Protein AF-0000000083868649 (afdb_homodimer)

Structure (mmCIF, N/CA/C/O backbone):
data_AF-0000000083868649-model_v1
#
loop_
_entity.id
_entity.type
_entity.pdbx_description
1 polymer 'Carnosine N-methyltransferase'
#
loop_
_atom_site.group_PDB
_atom_site.id
_atom_site.type_symbol
_atom_site.label_atom_id
_atom_site.label_alt_id
_atom_site.label_comp_id
_atom_site.label_asym_id
_atom_site.label_entity_id
_atom_site.label_seq_id
_atom_site.pdbx_PDB_ins_code
_atom_site.Cartn_x
_atom_site.Cartn_y
_atom_site.Cartn_z
_atom_site.occupancy
_atom_site.B_iso_or_equiv
_atom_site.auth_seq_id
_atom_site.auth_comp_id
_atom_site.auth_asym_id
_atom_site.auth_atom_id
_atom_site.pdbx_PDB_model_num
ATOM 1 N N . MET A 1 1 ? 24.094 -27.266 -17.188 1 24.02 1 MET A N 1
ATOM 2 C CA . MET A 1 1 ? 22.734 -27.578 -17.641 1 24.02 1 MET A CA 1
ATOM 3 C C . MET A 1 1 ? 22 -26.312 -18.062 1 24.02 1 MET A C 1
ATOM 5 O O . MET A 1 1 ? 21.828 -25.391 -17.266 1 24.02 1 MET A O 1
ATOM 9 N N . ARG A 1 2 ? 22.141 -25.906 -19.25 1 28.7 2 ARG A N 1
ATOM 10 C CA . ARG A 1 2 ? 21.453 -24.781 -19.859 1 28.7 2 ARG A CA 1
ATOM 11 C C . ARG A 1 2 ? 19.953 -25 -19.875 1 28.7 2 ARG A C 1
ATOM 13 O O . ARG A 1 2 ? 19.469 -26.047 -20.281 1 28.7 2 ARG A O 1
ATOM 20 N N . PHE A 1 3 ? 19.266 -24.312 -18.969 1 36.94 3 PHE A N 1
ATOM 21 C CA . PHE A 1 3 ? 17.812 -24.438 -18.906 1 36.94 3 PHE A CA 1
ATOM 22 C C . PHE A 1 3 ? 17.172 -23.984 -20.219 1 36.94 3 PHE A C 1
ATOM 24 O O . PHE A 1 3 ? 17.625 -23.016 -20.828 1 36.94 3 PHE A O 1
ATOM 31 N N . ASP A 1 4 ? 16.469 -24.938 -20.969 1 33.44 4 ASP A N 1
ATOM 32 C CA . ASP A 1 4 ? 15.805 -24.734 -22.25 1 33.44 4 ASP A CA 1
ATOM 33 C C . ASP A 1 4 ? 14.633 -23.766 -22.109 1 33.44 4 ASP A C 1
ATOM 35 O O . ASP A 1 4 ? 13.75 -23.969 -21.266 1 33.44 4 ASP A O 1
ATOM 39 N N . PHE A 1 5 ? 14.781 -22.531 -22.406 1 34.09 5 PHE A N 1
ATOM 40 C CA . PHE A 1 5 ? 13.68 -21.594 -22.547 1 34.09 5 PHE A CA 1
ATOM 41 C C . PHE A 1 5 ? 12.969 -21.781 -23.875 1 34.09 5 PHE A C 1
ATOM 43 O O . PHE A 1 5 ? 13.547 -21.547 -24.938 1 34.09 5 PHE A O 1
ATOM 50 N N . THR A 1 6 ? 12.023 -22.812 -24.203 1 27.75 6 THR A N 1
ATOM 51 C CA . THR A 1 6 ? 11.367 -23.016 -25.484 1 27.75 6 THR A CA 1
ATOM 52 C C . THR A 1 6 ? 10.195 -22.062 -25.656 1 27.75 6 THR A C 1
ATOM 54 O O . THR A 1 6 ? 9.289 -22.016 -24.828 1 27.75 6 THR A O 1
ATOM 57 N N . GLY A 1 7 ? 10.297 -20.953 -26.125 1 27.5 7 GLY A N 1
ATOM 58 C CA . GLY A 1 7 ? 9.242 -19.984 -26.344 1 27.5 7 GLY A CA 1
ATOM 59 C C . GLY A 1 7 ? 8.438 -20.234 -27.609 1 27.5 7 GLY A C 1
ATOM 60 O O . GLY A 1 7 ? 9 -20.516 -28.672 1 27.5 7 GLY A O 1
ATOM 61 N N . PHE A 1 8 ? 7.273 -20.891 -27.703 1 24.58 8 PHE A N 1
ATOM 62 C CA . PHE A 1 8 ? 6.418 -20.953 -28.875 1 24.58 8 PHE A CA 1
ATOM 63 C C . PHE A 1 8 ? 5.805 -19.594 -29.172 1 24.58 8 PHE A C 1
ATOM 65 O O . PHE A 1 8 ? 4.988 -19.078 -28.406 1 24.58 8 PHE A O 1
ATOM 72 N N . MET A 1 9 ? 6.438 -18.672 -29.906 1 24.59 9 MET A N 1
ATOM 73 C CA . MET A 1 9 ? 5.832 -17.438 -30.422 1 24.59 9 MET A CA 1
ATOM 74 C C . MET A 1 9 ? 4.855 -17.734 -31.547 1 24.59 9 MET A C 1
ATOM 76 O O . MET A 1 9 ? 5.211 -18.406 -32.531 1 24.59 9 MET A O 1
ATOM 80 N N . SER A 1 10 ? 3.656 -17.891 -31.5 1 20.89 10 SER A N 1
ATOM 81 C CA . SER A 1 10 ? 2.721 -17.984 -32.625 1 20.89 10 SER A CA 1
ATOM 82 C C . SER A 1 10 ? 2.924 -16.828 -33.594 1 20.89 10 SER A C 1
ATOM 84 O O . SER A 1 10 ? 2.973 -15.664 -33.219 1 20.89 10 SER A O 1
ATOM 86 N N . ARG A 1 11 ? 3.484 -17.078 -34.969 1 22.8 11 ARG A N 1
ATOM 87 C CA . ARG A 1 11 ? 3.773 -16.375 -36.219 1 22.8 11 ARG A CA 1
ATOM 88 C C . ARG A 1 11 ? 2.512 -15.742 -36.812 1 22.8 11 ARG A C 1
ATOM 90 O O . ARG A 1 11 ? 1.566 -16.438 -37.156 1 22.8 11 ARG A O 1
ATOM 97 N N . SER A 1 12 ? 1.781 -14.734 -36.625 1 21.66 12 SER A N 1
ATOM 98 C CA . SER A 1 12 ? 1.315 -14.102 -37.844 1 21.66 12 SER A CA 1
ATOM 99 C C . SER A 1 12 ? 2.471 -13.852 -38.812 1 21.66 12 SER A C 1
ATOM 101 O O . SER A 1 12 ? 3.627 -13.766 -38.406 1 21.66 12 SER A O 1
ATOM 103 N N . ARG A 1 13 ? 2.447 -13.891 -40.406 1 22.66 13 ARG A N 1
ATOM 104 C CA . ARG A 1 13 ? 3.254 -14.141 -41.594 1 22.66 13 ARG A CA 1
ATOM 105 C C . ARG A 1 13 ? 4.391 -13.133 -41.719 1 22.66 13 ARG A C 1
ATOM 107 O O . ARG A 1 13 ? 5.102 -13.094 -42.719 1 22.66 13 ARG A O 1
ATOM 114 N N . SER A 1 14 ? 4.559 -11.875 -41.312 1 20.56 14 SER A N 1
ATOM 115 C CA . SER A 1 14 ? 5.703 -11.242 -41.969 1 20.56 14 SER A CA 1
ATOM 116 C C . SER A 1 14 ? 6.988 -12.016 -41.688 1 20.56 14 SER A C 1
ATOM 118 O O . SER A 1 14 ? 7.082 -12.734 -40.688 1 20.56 14 SER A O 1
ATOM 120 N N . ASN A 1 15 ? 7.93 -12.297 -42.781 1 20.23 15 ASN A N 1
ATOM 121 C CA . ASN A 1 15 ? 9.18 -13.016 -43 1 20.23 15 ASN A CA 1
ATOM 122 C C . ASN A 1 15 ? 10.203 -12.727 -41.906 1 20.23 15 ASN A C 1
ATOM 124 O O . ASN A 1 15 ? 10.992 -11.789 -42.031 1 20.23 15 ASN A O 1
ATOM 128 N N . VAL A 1 16 ? 9.852 -12.398 -40.75 1 20.56 16 VAL A N 1
ATOM 129 C CA . VAL A 1 16 ? 11.031 -11.984 -39.969 1 20.56 16 VAL A CA 1
ATOM 130 C C . VAL A 1 16 ? 12.023 -13.141 -39.906 1 20.56 16 VAL A C 1
ATOM 132 O O . VAL A 1 16 ? 11.648 -14.258 -39.531 1 20.56 16 VAL A O 1
ATOM 135 N N . ARG A 1 17 ? 13.086 -13.078 -40.75 1 20.73 17 ARG A N 1
ATOM 136 C CA . ARG A 1 17 ? 14.25 -13.938 -40.938 1 20.73 17 ARG A CA 1
ATOM 137 C C . ARG A 1 17 ? 14.773 -14.461 -39.594 1 20.73 17 ARG A C 1
ATOM 139 O O . ARG A 1 17 ? 14.617 -13.805 -38.562 1 20.73 17 ARG A O 1
ATOM 146 N N . SER A 1 18 ? 14.875 -15.719 -39.531 1 20 18 SER A N 1
ATOM 147 C CA . SER A 1 18 ? 15.477 -16.594 -38.531 1 20 18 SER A CA 1
ATOM 148 C C . SER A 1 18 ? 16.844 -16.062 -38.094 1 20 18 SER A C 1
ATOM 150 O O . SER A 1 18 ? 17.75 -15.945 -38.906 1 20 18 SER A O 1
ATOM 152 N N . VAL A 1 19 ? 16.906 -14.844 -37.562 1 21.78 19 VAL A N 1
ATOM 153 C CA . VAL A 1 19 ? 18.266 -14.398 -37.25 1 21.78 19 VAL A CA 1
ATOM 154 C C . VAL A 1 19 ? 19 -15.484 -36.469 1 21.78 19 VAL A C 1
ATOM 156 O O . VAL A 1 19 ? 18.516 -15.938 -35.438 1 21.78 19 VAL A O 1
ATOM 159 N N . SER A 1 20 ? 19.547 -16.438 -37.188 1 18.89 20 SER A N 1
ATOM 160 C CA . SER A 1 20 ? 20.469 -17.438 -36.656 1 18.89 20 SER A CA 1
ATOM 161 C C . SER A 1 20 ? 21.578 -16.781 -35.844 1 18.89 20 SER A C 1
ATOM 163 O O . SER A 1 20 ? 22.281 -15.898 -36.344 1 18.89 20 SER A O 1
ATOM 165 N N . PHE A 1 21 ? 21.297 -16.5 -34.625 1 23.73 21 PHE A N 1
ATOM 166 C CA . PHE A 1 21 ? 22.328 -15.938 -33.75 1 23.73 21 PHE A CA 1
ATOM 167 C C . PHE A 1 21 ? 23.578 -16.828 -33.75 1 23.73 21 PHE A C 1
ATOM 169 O O . PHE A 1 21 ? 23.531 -17.938 -33.219 1 23.73 21 PHE A O 1
ATOM 176 N N . GLY A 1 22 ? 24.234 -16.938 -34.875 1 21.45 22 GLY A N 1
ATOM 177 C CA . GLY A 1 22 ? 25.531 -17.562 -34.875 1 21.45 22 GLY A CA 1
ATOM 178 C C . GLY A 1 22 ? 26.391 -17.172 -33.688 1 21.45 22 GLY A C 1
ATOM 179 O O . GLY A 1 22 ? 26.328 -16.031 -33.219 1 21.45 22 GLY A O 1
ATOM 180 N N . ALA A 1 23 ? 26.922 -18.219 -32.938 1 23.2 23 ALA A N 1
ATOM 181 C CA . ALA A 1 23 ? 27.703 -18.328 -31.719 1 23.2 23 ALA A CA 1
ATOM 182 C C . ALA A 1 23 ? 29.031 -17.562 -31.844 1 23.2 23 ALA A C 1
ATOM 184 O O . ALA A 1 23 ? 30.062 -18.156 -32.125 1 23.2 23 ALA A O 1
ATOM 185 N N . SER A 1 24 ? 29.094 -16.531 -32.688 1 22.52 24 SER A N 1
ATOM 186 C CA . SER A 1 24 ? 30.516 -16.188 -32.625 1 22.52 24 SER A CA 1
ATOM 187 C C . SER A 1 24 ? 30.953 -15.922 -31.188 1 22.52 24 SER A C 1
ATOM 189 O O . SER A 1 24 ? 30.141 -15.523 -30.344 1 22.52 24 SER A O 1
ATOM 191 N N . PRO A 1 25 ? 32.25 -16.359 -30.797 1 22.94 25 PRO A N 1
ATOM 192 C CA . PRO A 1 25 ? 32.938 -16.406 -29.5 1 22.94 25 PRO A CA 1
ATOM 193 C C . PRO A 1 25 ? 32.844 -15.078 -28.734 1 22.94 25 PRO A C 1
ATOM 195 O O . PRO A 1 25 ? 33.5 -14.906 -27.703 1 22.94 25 PRO A O 1
ATOM 198 N N . SER A 1 26 ? 32.594 -14.078 -29.578 1 23.42 26 SER A N 1
ATOM 199 C CA . SER A 1 26 ? 32.906 -12.844 -28.859 1 23.42 26 SER A CA 1
ATOM 200 C C . SER A 1 26 ? 32 -12.672 -27.625 1 23.42 26 SER A C 1
ATOM 202 O O . SER A 1 26 ? 30.859 -12.227 -27.75 1 23.42 26 SER A O 1
ATOM 204 N N . VAL A 1 27 ? 32.031 -13.742 -26.75 1 21.17 27 VAL A N 1
ATOM 205 C CA . VAL A 1 27 ? 31.234 -13.977 -25.562 1 21.17 27 VAL A CA 1
ATOM 206 C C . VAL A 1 27 ? 31.094 -12.68 -24.766 1 21.17 27 VAL A C 1
ATOM 208 O O . VAL A 1 27 ? 29.969 -12.219 -24.516 1 21.17 27 VAL A O 1
ATOM 211 N N . THR A 1 28 ? 31.797 -12.727 -23.547 1 21.58 28 THR A N 1
ATOM 212 C CA . THR A 1 28 ? 31.469 -12.609 -22.125 1 21.58 28 THR A CA 1
ATOM 213 C C . THR A 1 28 ? 31.625 -11.164 -21.656 1 21.58 28 THR A C 1
ATOM 215 O O . THR A 1 28 ? 31.656 -10.898 -20.453 1 21.58 28 THR A O 1
ATOM 218 N N . ARG A 1 29 ? 32.188 -10.328 -22.516 1 21.42 29 ARG A N 1
ATOM 219 C CA . ARG A 1 29 ? 32.562 -9.227 -21.641 1 21.42 29 ARG A CA 1
ATOM 220 C C . ARG A 1 29 ? 31.328 -8.633 -20.969 1 21.42 29 ARG A C 1
ATOM 222 O O . ARG A 1 29 ? 30.531 -7.945 -21.609 1 21.42 29 ARG A O 1
ATOM 229 N N . VAL A 1 30 ? 30.812 -9.508 -20.188 1 23.27 30 VAL A N 1
ATOM 230 C CA . VAL A 1 30 ? 29.672 -9.133 -19.359 1 23.27 30 VAL A CA 1
ATOM 231 C C . VAL A 1 30 ? 29.922 -7.781 -18.703 1 23.27 30 VAL A C 1
ATOM 233 O O . VAL A 1 30 ? 30.906 -7.609 -17.984 1 23.27 30 VAL A O 1
ATOM 236 N N . CYS A 1 31 ? 29.578 -6.816 -19.375 1 23.58 31 CYS A N 1
ATOM 237 C CA . CYS A 1 31 ? 29.484 -5.441 -18.906 1 23.58 31 CYS A CA 1
ATOM 238 C C . CYS A 1 31 ? 28.875 -5.391 -17.5 1 23.58 31 CYS A C 1
ATOM 240 O O . CYS A 1 31 ? 27.656 -5.516 -17.359 1 23.58 31 CYS A O 1
ATOM 242 N N . CYS A 1 32 ? 29.406 -6.164 -16.531 1 24.47 32 CYS A N 1
ATOM 243 C CA . CYS A 1 32 ? 29.172 -6.094 -15.094 1 24.47 32 CYS A CA 1
ATOM 244 C C . CYS A 1 32 ? 29.188 -4.652 -14.602 1 24.47 32 CYS A C 1
ATOM 246 O O . CYS A 1 32 ? 29.141 -4.398 -13.398 1 24.47 32 CYS A O 1
ATOM 248 N N . GLN A 1 33 ? 29.672 -3.768 -15.469 1 24.11 33 GLN A N 1
ATOM 249 C CA . GLN A 1 33 ? 30 -2.475 -14.875 1 24.11 33 GLN A CA 1
ATOM 250 C C . GLN A 1 33 ? 28.75 -1.758 -14.391 1 24.11 33 GLN A C 1
ATOM 252 O O . GLN A 1 33 ? 28.609 -0.546 -14.578 1 24.11 33 GLN A O 1
ATOM 257 N N . VAL A 1 34 ? 27.719 -2.361 -14.562 1 29.95 34 VAL A N 1
ATOM 258 C CA . VAL A 1 34 ? 26.703 -1.427 -14.078 1 29.95 34 VAL A CA 1
ATOM 259 C C . VAL A 1 34 ? 27.047 -0.99 -12.656 1 29.95 34 VAL A C 1
ATOM 261 O O . VAL A 1 34 ? 26.156 -0.624 -11.891 1 29.95 34 VAL A O 1
ATOM 264 N N . PHE A 1 35 ? 28.234 -1.509 -12.102 1 27.34 35 PHE A N 1
ATOM 265 C CA . PHE A 1 35 ? 28.797 -1.349 -10.766 1 27.34 35 PHE A CA 1
ATOM 266 C C . PHE A 1 35 ? 29.188 0.105 -10.516 1 27.34 35 PHE A C 1
ATOM 268 O O . PHE A 1 35 ? 29.891 0.716 -11.328 1 27.34 35 PHE A O 1
ATOM 275 N N . CYS A 1 36 ? 28.406 0.868 -9.797 1 27.02 36 CYS A N 1
ATOM 276 C CA . CYS A 1 36 ? 28.688 2.26 -9.469 1 27.02 36 CYS A CA 1
ATOM 277 C C . CYS A 1 36 ? 30.141 2.432 -9.047 1 27.02 36 CYS A C 1
ATOM 279 O O . CYS A 1 36 ? 30.594 1.784 -8.102 1 27.02 36 CYS A O 1
ATOM 281 N N . PRO A 1 37 ? 31.094 2.863 -9.891 1 25.14 37 PRO A N 1
ATOM 282 C CA . PRO A 1 37 ? 32.406 3.295 -9.375 1 25.14 37 PRO A CA 1
ATOM 283 C C . PRO A 1 37 ? 32.281 4.148 -8.117 1 25.14 37 PRO A C 1
ATOM 285 O O . PRO A 1 37 ? 31.203 4.594 -7.766 1 25.14 37 PRO A O 1
ATOM 288 N N . LYS A 1 38 ? 33.562 4.746 -7.695 1 25.69 38 LYS A N 1
ATOM 289 C CA . LYS A 1 38 ? 33.938 5.539 -6.535 1 25.69 38 LYS A CA 1
ATOM 290 C C . LYS A 1 38 ? 33.094 6.805 -6.418 1 25.69 38 LYS A C 1
ATOM 292 O O . LYS A 1 38 ? 33.062 7.609 -7.355 1 25.69 38 LYS A O 1
ATOM 297 N N . TRP A 1 39 ? 32.094 6.824 -5.637 1 24.48 39 TRP A N 1
ATOM 298 C CA . TRP A 1 39 ? 31.484 8.094 -5.262 1 24.48 39 TRP A CA 1
ATOM 299 C C . TRP A 1 39 ? 32.531 9.055 -4.699 1 24.48 39 TRP A C 1
ATOM 301 O O . TRP A 1 39 ? 33.25 8.727 -3.746 1 24.48 39 TRP A O 1
ATOM 311 N N . PRO A 1 40 ? 33.156 10 -5.473 1 24.62 40 PRO A N 1
ATOM 312 C CA . PRO A 1 40 ? 34.094 10.922 -4.824 1 24.62 40 PRO A CA 1
ATOM 313 C C . PRO A 1 40 ? 33.5 11.57 -3.568 1 24.62 40 PRO A C 1
ATOM 315 O O . PRO A 1 40 ? 32.281 11.617 -3.404 1 24.62 40 PRO A O 1
ATOM 318 N N . ARG A 1 41 ? 34.438 11.969 -2.539 1 22.78 41 ARG A N 1
ATOM 319 C CA . ARG A 1 41 ? 34.312 12.562 -1.214 1 22.78 41 ARG A CA 1
ATOM 320 C C . ARG A 1 41 ? 33.375 13.773 -1.245 1 22.78 41 ARG A C 1
ATOM 322 O O . ARG A 1 41 ? 32.5 13.922 -0.382 1 22.78 41 ARG A O 1
ATOM 329 N N . SER A 1 42 ? 33.875 14.992 -1.797 1 22.5 42 SER A N 1
ATOM 330 C CA . SER A 1 42 ? 33.688 16.359 -1.321 1 22.5 42 SER A CA 1
ATOM 331 C C . SER A 1 42 ? 32.344 16.922 -1.815 1 22.5 42 SER A C 1
ATOM 333 O O . SER A 1 42 ? 32.219 17.328 -2.969 1 22.5 42 SER A O 1
ATOM 335 N N . ALA A 1 43 ? 31.25 16.344 -1.642 1 24.78 43 ALA A N 1
ATOM 336 C CA . ALA A 1 43 ? 30.047 17.016 -2.135 1 24.78 43 ALA A CA 1
ATOM 337 C C . ALA A 1 43 ? 29.891 18.391 -1.503 1 24.78 43 ALA A C 1
ATOM 339 O O . ALA A 1 43 ? 29.531 18.5 -0.325 1 24.78 43 ALA A O 1
ATOM 340 N N . SER A 1 44 ? 30.812 19.328 -1.799 1 22.23 44 SER A N 1
ATOM 341 C CA . SER A 1 44 ? 30.594 20.734 -1.498 1 22.23 44 SER A CA 1
ATOM 342 C C . SER A 1 44 ? 29.266 21.219 -2.066 1 22.23 44 SER A C 1
ATOM 344 O O . SER A 1 44 ? 28.922 20.922 -3.217 1 22.23 44 SER A O 1
ATOM 346 N N . VAL A 1 45 ? 28.312 21.5 -1.278 1 23.03 45 VAL A N 1
ATOM 347 C CA . VAL A 1 45 ? 26.984 22.062 -1.501 1 23.03 45 VAL A CA 1
ATOM 348 C C . VAL A 1 45 ? 27.109 23.359 -2.297 1 23.03 45 VAL A C 1
ATOM 350 O O . VAL A 1 45 ? 27.5 24.406 -1.752 1 23.03 45 VAL A O 1
ATOM 353 N N . ARG A 1 46 ? 27.844 23.406 -3.439 1 21.89 46 ARG A N 1
ATOM 354 C CA . ARG A 1 46 ? 27.766 24.672 -4.164 1 21.89 46 ARG A CA 1
ATOM 355 C C . ARG A 1 46 ? 26.328 25.031 -4.492 1 21.89 46 ARG A C 1
ATOM 357 O O . ARG A 1 46 ? 25.547 24.172 -4.898 1 21.89 46 ARG A O 1
ATOM 364 N N . THR A 1 47 ? 25.719 26.156 -4.043 1 23 47 THR A N 1
ATOM 365 C CA . THR A 1 47 ? 24.5 26.953 -4.141 1 23 47 THR A CA 1
ATOM 366 C C . THR A 1 47 ? 24.141 27.219 -5.602 1 23 47 THR A C 1
ATOM 368 O O . THR A 1 47 ? 23.25 28.016 -5.891 1 23 47 THR A O 1
ATOM 371 N N . THR A 1 48 ? 24.922 26.766 -6.629 1 21.39 48 THR A N 1
ATOM 372 C CA . THR A 1 48 ? 24.609 27.422 -7.891 1 21.39 48 THR A CA 1
ATOM 373 C C . THR A 1 48 ? 23.141 27.203 -8.266 1 21.39 48 THR A C 1
ATOM 375 O O . THR A 1 48 ? 22.547 26.188 -7.883 1 21.39 48 THR A O 1
ATOM 378 N N . THR A 1 49 ? 22.344 28.172 -8.961 1 22.62 49 THR A N 1
ATOM 379 C CA . THR A 1 49 ? 21.016 28.438 -9.508 1 22.62 49 THR A CA 1
ATOM 380 C C . THR A 1 49 ? 20.5 27.234 -10.297 1 22.62 49 THR A C 1
ATOM 382 O O . THR A 1 49 ? 19.297 27.031 -10.422 1 22.62 49 THR A O 1
ATOM 385 N N . ARG A 1 50 ? 21.328 26.859 -11.398 1 21.48 50 ARG A N 1
ATOM 386 C CA . ARG A 1 50 ? 20.766 26.297 -12.625 1 21.48 50 ARG A CA 1
ATOM 387 C C . ARG A 1 50 ? 20 25.016 -12.336 1 21.48 50 ARG A C 1
ATOM 389 O O . ARG A 1 50 ? 20.094 24.453 -11.234 1 21.48 50 ARG A O 1
ATOM 396 N N . ARG A 1 51 ? 19.766 24.156 -13.594 1 22.66 51 ARG A N 1
ATOM 397 C CA . ARG A 1 51 ? 19.031 22.969 -14.008 1 22.66 51 ARG A CA 1
ATOM 398 C C . ARG A 1 51 ? 19.438 21.75 -13.18 1 22.66 51 ARG A C 1
ATOM 400 O O . ARG A 1 51 ? 20.594 21.312 -13.25 1 22.66 51 ARG A O 1
ATOM 407 N N . CYS A 1 52 ? 19.188 21.703 -11.984 1 24.09 52 CYS A N 1
ATOM 408 C CA . CYS A 1 52 ? 19.438 20.547 -11.133 1 24.09 52 CYS A CA 1
ATOM 409 C C . CYS A 1 52 ? 19.359 19.266 -11.938 1 24.09 52 CYS A C 1
ATOM 411 O O . CYS A 1 52 ? 18.312 18.938 -12.508 1 24.09 52 CYS A O 1
ATOM 413 N N . CYS A 1 53 ? 20.469 18.984 -12.586 1 22.64 53 CYS A N 1
ATOM 414 C CA . CYS A 1 53 ? 20.781 17.844 -13.461 1 22.64 53 CYS A CA 1
ATOM 415 C C . CYS A 1 53 ? 20.234 16.547 -12.883 1 22.64 53 CYS A C 1
ATOM 417 O O . CYS A 1 53 ? 20.562 16.172 -11.758 1 22.64 53 CYS A O 1
ATOM 419 N N . ARG A 1 54 ? 18.938 16.312 -13.07 1 25.94 54 ARG A N 1
ATOM 420 C CA . ARG A 1 54 ? 18.516 14.914 -12.969 1 25.94 54 ARG A CA 1
ATOM 421 C C . ARG A 1 54 ? 19.641 13.969 -13.391 1 25.94 54 ARG A C 1
ATOM 423 O O . ARG A 1 54 ? 20.141 14.055 -14.516 1 25.94 54 ARG A O 1
ATOM 430 N N . PRO A 1 55 ? 20.531 13.648 -12.57 1 27.53 55 PRO A N 1
ATOM 431 C CA . PRO A 1 55 ? 21.531 12.695 -13.07 1 27.53 55 PRO A CA 1
ATOM 432 C C . PRO A 1 55 ? 20.984 11.797 -14.18 1 27.53 55 PRO A C 1
ATOM 434 O O . PRO A 1 55 ? 19.797 11.438 -14.156 1 27.53 55 PRO A O 1
ATOM 437 N N . LEU A 1 56 ? 21.406 12 -15.43 1 26.12 56 LEU A N 1
ATOM 438 C CA . LEU A 1 56 ? 21.141 11.258 -16.656 1 26.12 56 LEU A CA 1
ATOM 439 C C . LEU A 1 56 ? 20.922 9.781 -16.359 1 26.12 56 LEU A C 1
ATOM 441 O O . LEU A 1 56 ? 21.641 9.18 -15.562 1 26.12 56 LEU A O 1
ATOM 445 N N . PHE A 1 57 ? 19.672 9.289 -16.578 1 30.36 57 PHE A N 1
ATOM 446 C CA . PHE A 1 57 ? 19.125 7.961 -16.828 1 30.36 57 PHE A CA 1
ATOM 447 C C . PHE A 1 57 ? 20.109 7.094 -17.594 1 30.36 57 PHE A C 1
ATOM 449 O O . PHE A 1 57 ? 19.734 6.367 -18.516 1 30.36 57 PHE A O 1
ATOM 456 N N . THR A 1 58 ? 21.328 7.555 -17.594 1 30.44 58 THR A N 1
ATOM 457 C CA . THR A 1 58 ? 22.266 6.676 -18.312 1 30.44 58 THR A CA 1
ATOM 458 C C . THR A 1 58 ? 22.312 5.301 -17.656 1 30.44 58 THR A C 1
ATOM 460 O O . THR A 1 58 ? 22.531 4.293 -18.328 1 30.44 58 THR A O 1
ATOM 463 N N . THR A 1 59 ? 22.109 5.383 -16.359 1 32.97 59 THR A N 1
ATOM 464 C CA . THR A 1 59 ? 22.25 4.062 -15.758 1 32.97 59 THR A CA 1
ATOM 465 C C . THR A 1 59 ? 21.109 3.148 -16.188 1 32.97 59 THR A C 1
ATOM 467 O O . THR A 1 59 ? 21.312 1.957 -16.422 1 32.97 59 THR A O 1
ATOM 470 N N . ALA A 1 60 ? 19.922 3.773 -16.234 1 34.38 60 ALA A N 1
ATOM 471 C CA . ALA A 1 60 ? 18.828 2.955 -16.75 1 34.38 60 ALA A CA 1
ATOM 472 C C . ALA A 1 60 ? 19.062 2.58 -18.203 1 34.38 60 ALA A C 1
ATOM 474 O O . ALA A 1 60 ? 18.734 1.466 -18.625 1 34.38 60 ALA A O 1
ATOM 475 N N . SER A 1 61 ? 19.594 3.572 -18.922 1 34.5 61 SER A N 1
ATOM 476 C CA . SER A 1 61 ? 19.891 3.256 -20.328 1 34.5 61 SER A CA 1
ATOM 477 C C . SER A 1 61 ? 20.922 2.141 -20.422 1 34.5 61 SER A C 1
ATOM 479 O O . SER A 1 61 ? 20.844 1.288 -21.312 1 34.5 61 SER A O 1
ATOM 481 N N . THR A 1 62 ? 21.781 2.24 -19.547 1 34.97 62 THR A N 1
ATOM 482 C CA . THR A 1 62 ? 22.781 1.182 -19.594 1 34.97 62 THR A CA 1
ATOM 483 C C . THR A 1 62 ? 22.188 -0.149 -19.156 1 34.97 62 THR A C 1
ATOM 485 O O . THR A 1 62 ? 22.484 -1.196 -19.719 1 34.97 62 THR A O 1
ATOM 488 N N . CYS A 1 63 ? 21.281 0.002 -18.172 1 37.53 63 CYS A N 1
ATOM 489 C CA . CYS A 1 63 ? 20.656 -1.239 -17.75 1 37.53 63 CYS A CA 1
ATOM 490 C C . CYS A 1 63 ? 19.797 -1.824 -18.875 1 37.53 63 CYS A C 1
ATOM 492 O O . CYS A 1 63 ? 19.734 -3.043 -19.031 1 37.53 63 CYS A O 1
ATOM 494 N N . LEU A 1 64 ? 19.172 -0.854 -19.594 1 37.66 64 LEU A N 1
ATOM 495 C CA . LEU A 1 64 ? 18.438 -1.331 -20.766 1 37.66 64 LEU A CA 1
ATOM 496 C C . LEU A 1 64 ? 19.391 -1.907 -21.797 1 37.66 64 LEU A C 1
ATOM 498 O O . LEU A 1 64 ? 19.016 -2.797 -22.562 1 37.66 64 LEU A O 1
ATOM 502 N N . ARG A 1 65 ? 20.531 -1.296 -21.875 1 38.44 65 ARG A N 1
ATOM 503 C CA . ARG A 1 65 ? 21.484 -1.858 -22.844 1 38.44 65 ARG A CA 1
ATOM 504 C C . ARG A 1 65 ? 21.797 -3.314 -22.516 1 38.44 65 ARG A C 1
ATOM 506 O O . ARG A 1 65 ? 22.031 -4.125 -23.406 1 38.44 65 ARG A O 1
ATOM 513 N N . ILE A 1 66 ? 21.812 -3.465 -21.281 1 37.72 66 ILE A N 1
ATOM 514 C CA . ILE A 1 66 ? 22.094 -4.848 -20.906 1 37.72 66 ILE A CA 1
ATOM 515 C C . ILE A 1 66 ? 20.969 -5.75 -21.375 1 37.72 66 ILE A C 1
ATOM 517 O O . ILE A 1 66 ? 21.203 -6.863 -21.844 1 37.72 66 ILE A O 1
ATOM 521 N N . LEU A 1 67 ? 19.812 -5.141 -21.141 1 40.22 67 LEU A N 1
ATOM 522 C CA . LEU A 1 67 ? 18.672 -5.977 -21.531 1 40.22 67 LEU A CA 1
ATOM 523 C C . LEU A 1 67 ? 18.578 -6.086 -23.047 1 40.22 67 LEU A C 1
ATOM 525 O O . LEU A 1 67 ? 18.094 -7.09 -23.578 1 40.22 67 LEU A O 1
ATOM 529 N N . SER A 1 68 ? 18.891 -4.852 -23.797 1 37.22 68 SER A N 1
ATOM 530 C CA . SER A 1 68 ? 18.797 -4.93 -25.25 1 37.22 68 SER A CA 1
ATOM 531 C C . SER A 1 68 ? 20.094 -5.457 -25.859 1 37.22 68 SER A C 1
ATOM 533 O O . SER A 1 68 ? 21.172 -4.906 -25.609 1 37.22 68 SER A O 1
ATOM 535 N N . MET A 1 69 ? 20.281 -6.652 -25.828 1 38.38 69 MET A N 1
ATOM 536 C CA . MET A 1 69 ? 21.359 -7.277 -26.594 1 38.38 69 MET A CA 1
ATOM 537 C C . MET A 1 69 ? 21.609 -6.535 -27.906 1 38.38 69 MET A C 1
ATOM 539 O O . MET A 1 69 ? 22.281 -7.043 -28.797 1 38.38 69 MET A O 1
ATOM 543 N N . GLU A 1 70 ? 20.875 -5.402 -28.188 1 38.31 70 GLU A N 1
ATOM 544 C CA . GLU A 1 70 ? 21.078 -4.82 -29.5 1 38.31 70 GLU A CA 1
ATOM 545 C C . GLU A 1 70 ? 22.219 -3.82 -29.5 1 38.31 70 GLU A C 1
ATOM 547 O O . GLU A 1 70 ? 22.641 -3.35 -28.438 1 38.31 70 GLU A O 1
ATOM 552 N N . ASP A 1 71 ? 22.844 -3.531 -30.703 1 40.28 71 ASP A N 1
ATOM 553 C CA . ASP A 1 71 ? 23.859 -2.566 -31.109 1 40.28 71 ASP A CA 1
ATOM 554 C C . ASP A 1 71 ? 23.609 -1.2 -30.469 1 40.28 71 ASP A C 1
ATOM 556 O O . ASP A 1 71 ? 22.469 -0.709 -30.484 1 40.28 71 ASP A O 1
ATOM 560 N N . PRO A 1 72 ? 24.547 -0.69 -29.703 1 43.31 72 PRO A N 1
ATOM 561 C CA . PRO A 1 72 ? 24.438 0.591 -29 1 43.31 72 PRO A CA 1
ATOM 562 C C . PRO A 1 72 ? 23.812 1.686 -29.859 1 43.31 72 PRO A C 1
ATOM 564 O O . PRO A 1 72 ? 23.328 2.689 -29.328 1 43.31 72 PRO A O 1
ATOM 567 N N . ARG A 1 73 ? 24.062 1.695 -31.141 1 44.38 73 ARG A N 1
ATOM 568 C CA . ARG A 1 73 ? 23.656 2.77 -32.031 1 44.38 73 ARG A CA 1
ATOM 569 C C . ARG A 1 73 ? 22.141 2.812 -32.156 1 44.38 73 ARG A C 1
ATOM 571 O O . ARG A 1 73 ? 21.578 3.744 -32.75 1 44.38 73 ARG A O 1
ATOM 578 N N . LYS A 1 74 ? 21.531 1.782 -31.953 1 41.28 74 LYS A N 1
ATOM 579 C CA . LYS A 1 74 ? 20.094 1.746 -32.219 1 41.28 74 LYS A CA 1
ATOM 580 C C . LYS A 1 74 ? 19.297 1.855 -30.938 1 41.28 74 LYS A C 1
ATOM 582 O O . LYS A 1 74 ? 18.156 1.4 -30.859 1 41.28 74 LYS A O 1
ATOM 587 N N . VAL A 1 75 ? 19.891 2.15 -29.906 1 41.53 75 VAL A N 1
ATOM 588 C CA . VAL A 1 75 ? 19.172 2.229 -28.641 1 41.53 75 VAL A CA 1
ATOM 589 C C . VAL A 1 75 ? 18.188 3.406 -28.672 1 41.53 75 VAL A C 1
ATOM 591 O O . VAL A 1 75 ? 18.609 4.562 -28.766 1 41.53 75 VAL A O 1
ATOM 594 N N . ARG A 1 76 ? 17.031 3.133 -29.156 1 47.53 76 ARG A N 1
ATOM 595 C CA . ARG A 1 76 ? 15.953 4.105 -29.031 1 47.53 76 ARG A CA 1
ATOM 596 C C . ARG A 1 76 ? 15.656 4.426 -27.578 1 47.53 76 ARG A C 1
ATOM 598 O O . ARG A 1 76 ? 15.875 3.588 -26.703 1 47.53 76 ARG A O 1
ATOM 605 N N . PRO A 1 77 ? 15.586 5.672 -27.344 1 48.97 77 PRO A N 1
ATOM 606 C CA . PRO A 1 77 ? 15.195 6.094 -25.984 1 48.97 77 PRO A CA 1
ATOM 607 C C . PRO A 1 77 ? 14.039 5.273 -25.422 1 48.97 77 PRO A C 1
ATOM 609 O O . PRO A 1 77 ? 13.086 4.965 -26.141 1 48.97 77 PRO A O 1
ATOM 612 N N . SER A 1 78 ? 14.367 4.473 -24.391 1 53.81 78 SER A N 1
ATOM 613 C CA . SER A 1 78 ? 13.352 3.676 -23.719 1 53.81 78 SER A CA 1
ATOM 614 C C . SER A 1 78 ? 12.141 4.523 -23.344 1 53.81 78 SER A C 1
ATOM 616 O O . SER A 1 78 ? 12.281 5.656 -22.875 1 53.81 78 SER A O 1
ATOM 618 N N . SER A 1 79 ? 10.969 4.176 -23.844 1 63.28 79 SER A N 1
ATOM 619 C CA . SER A 1 79 ? 9.711 4.809 -23.469 1 63.28 79 SER A CA 1
ATOM 620 C C . SER A 1 79 ? 9.516 4.781 -21.953 1 63.28 79 SER A C 1
ATOM 622 O O . SER A 1 79 ? 10.164 4.004 -21.25 1 63.28 79 SER A O 1
ATOM 624 N N . THR A 1 80 ? 8.891 5.688 -21.422 1 64.5 80 THR A N 1
ATOM 625 C CA . THR A 1 80 ? 8.523 5.738 -20 1 64.5 80 THR A CA 1
ATOM 626 C C . THR A 1 80 ? 7.965 4.398 -19.547 1 64.5 80 THR A C 1
ATOM 628 O O . THR A 1 80 ? 8.242 3.955 -18.422 1 64.5 80 THR A O 1
ATOM 631 N N . PHE A 1 81 ? 7.387 3.746 -20.469 1 67.25 81 PHE A N 1
ATOM 632 C CA . PHE A 1 81 ? 6.793 2.447 -20.156 1 67.25 81 PHE A CA 1
ATOM 633 C C . PHE A 1 81 ? 7.879 1.394 -19.953 1 67.25 81 PHE A C 1
ATOM 635 O O . PHE A 1 81 ? 7.82 0.608 -19.016 1 67.25 81 PHE A O 1
ATOM 642 N N . ASP A 1 82 ? 8.859 1.438 -20.656 1 71.25 82 ASP A N 1
ATOM 643 C CA . ASP A 1 82 ? 9.945 0.47 -20.562 1 71.25 82 ASP A CA 1
ATOM 644 C C . ASP A 1 82 ? 10.766 0.688 -19.297 1 71.25 82 ASP A C 1
ATOM 646 O O . ASP A 1 82 ? 11.195 -0.274 -18.656 1 71.25 82 ASP A O 1
ATOM 650 N N . MET A 1 83 ? 10.773 1.908 -18.922 1 74.75 83 MET A N 1
ATOM 651 C CA . MET A 1 83 ? 11.531 2.23 -17.719 1 74.75 83 MET A CA 1
ATOM 652 C C . MET A 1 83 ? 10.812 1.71 -16.469 1 74.75 83 MET A C 1
ATOM 654 O O . MET A 1 83 ? 11.453 1.217 -15.547 1 74.75 83 MET A O 1
ATOM 658 N N . ASP A 1 84 ? 9.547 1.761 -16.5 1 80.44 84 ASP A N 1
ATOM 659 C CA . ASP A 1 84 ? 8.773 1.274 -15.367 1 80.44 84 ASP A CA 1
ATOM 660 C C . ASP A 1 84 ? 8.906 -0.239 -15.219 1 80.44 84 ASP A C 1
ATOM 662 O O . ASP A 1 84 ? 9.023 -0.75 -14.102 1 80.44 84 ASP A O 1
ATOM 666 N N . LYS A 1 85 ? 8.93 -0.854 -16.297 1 82.25 85 LYS A N 1
ATOM 667 C CA . LYS A 1 85 ? 9.086 -2.305 -16.281 1 82.25 85 LYS A CA 1
ATOM 668 C C . LYS A 1 85 ? 10.477 -2.699 -15.773 1 82.25 85 LYS A C 1
ATOM 670 O O . LYS A 1 85 ? 10.617 -3.666 -15.023 1 82.25 85 LYS A O 1
ATOM 675 N N . LEU A 1 86 ? 11.344 -1.92 -16.188 1 84.06 86 LEU A N 1
ATOM 676 C CA . LEU A 1 86 ? 12.711 -2.178 -15.742 1 84.06 86 LEU A CA 1
ATOM 677 C C . LEU A 1 86 ? 12.844 -1.989 -14.234 1 84.06 86 LEU A C 1
ATOM 679 O O . LEU A 1 86 ? 13.422 -2.832 -13.547 1 84.06 86 LEU A O 1
ATOM 683 N N . LYS A 1 87 ? 12.266 -0.931 -13.766 1 87.69 87 LYS A N 1
ATOM 684 C CA . LYS A 1 87 ? 12.305 -0.669 -12.336 1 87.69 87 LYS A CA 1
ATOM 685 C C . LYS A 1 87 ? 11.648 -1.806 -11.555 1 87.69 87 LYS A C 1
ATOM 687 O O . LYS A 1 87 ? 12.188 -2.262 -10.539 1 87.69 87 LYS A O 1
ATOM 692 N N . SER A 1 88 ? 10.555 -2.242 -12.07 1 90.75 88 SER A N 1
ATOM 693 C CA . SER A 1 88 ? 9.844 -3.342 -11.43 1 90.75 88 SER A CA 1
ATOM 694 C C . SER A 1 88 ? 10.656 -4.629 -11.477 1 90.75 88 SER A C 1
ATOM 696 O O . SER A 1 88 ? 10.695 -5.383 -10.5 1 90.75 88 SER A O 1
ATOM 698 N N . THR A 1 89 ? 11.305 -4.855 -12.539 1 91.12 89 THR A N 1
ATOM 699 C CA . THR A 1 89 ? 12.086 -6.074 -12.711 1 91.12 89 THR A CA 1
ATOM 700 C C . THR A 1 89 ? 13.273 -6.098 -11.742 1 91.12 89 THR A C 1
ATOM 702 O O . THR A 1 89 ? 13.586 -7.137 -11.172 1 91.12 89 THR A O 1
ATOM 705 N N . ILE A 1 90 ? 13.906 -4.961 -11.547 1 93.69 90 ILE A N 1
ATOM 706 C CA . ILE A 1 90 ? 15.039 -4.867 -10.633 1 93.69 90 ILE A CA 1
ATOM 707 C C . ILE A 1 90 ? 14.602 -5.266 -9.227 1 93.69 90 ILE A C 1
ATOM 709 O O . ILE A 1 90 ? 15.312 -5.984 -8.523 1 93.69 90 ILE A O 1
ATOM 713 N N . LYS A 1 91 ? 13.453 -4.852 -8.883 1 96.5 91 LYS A N 1
ATOM 714 C CA . LYS A 1 91 ? 12.922 -5.207 -7.57 1 96.5 91 LYS A CA 1
ATOM 715 C C . LYS A 1 91 ? 12.625 -6.703 -7.48 1 96.5 91 LYS A C 1
ATOM 717 O O . LYS A 1 91 ? 12.734 -7.297 -6.41 1 96.5 91 LYS A O 1
ATOM 722 N N . GLN A 1 92 ? 12.328 -7.305 -8.594 1 97.44 92 GLN A N 1
ATOM 723 C CA . GLN A 1 92 ? 12.062 -8.742 -8.617 1 97.44 92 GLN A CA 1
ATOM 724 C C . GLN A 1 92 ? 13.344 -9.539 -8.375 1 97.44 92 GLN A C 1
ATOM 726 O O . GLN A 1 92 ? 13.305 -10.617 -7.785 1 97.44 92 GLN A O 1
ATOM 731 N N . PHE A 1 93 ? 14.492 -9 -8.789 1 97.56 93 PHE A N 1
ATOM 732 C CA . PHE A 1 93 ? 15.773 -9.633 -8.469 1 97.56 93 PHE A CA 1
ATOM 733 C C . PHE A 1 93 ? 15.953 -9.758 -6.965 1 97.56 93 PHE A C 1
ATOM 735 O O . PHE A 1 93 ? 16.422 -10.781 -6.473 1 97.56 93 PHE A O 1
ATOM 742 N N . VAL A 1 94 ? 15.531 -8.648 -6.312 1 97.75 94 VAL A N 1
ATOM 743 C CA . VAL A 1 94 ? 15.664 -8.641 -4.859 1 97.75 94 VAL A CA 1
ATOM 744 C C . VAL A 1 94 ? 14.711 -9.664 -4.246 1 97.75 94 VAL A C 1
ATOM 746 O O . VAL A 1 94 ? 15.133 -10.508 -3.443 1 97.75 94 VAL A O 1
ATOM 749 N N . ARG A 1 95 ? 13.469 -9.648 -4.648 1 98.12 95 ARG A N 1
ATOM 750 C CA . ARG A 1 95 ? 12.43 -10.523 -4.113 1 98.12 95 ARG A CA 1
ATOM 751 C C . ARG A 1 95 ? 12.805 -11.992 -4.301 1 98.12 95 ARG A C 1
ATOM 753 O O . ARG A 1 95 ? 12.727 -12.781 -3.359 1 98.12 95 ARG A O 1
ATOM 760 N N . ASP A 1 96 ? 13.312 -12.383 -5.41 1 98.44 96 ASP A N 1
ATOM 761 C CA . ASP A 1 96 ? 13.492 -13.789 -5.781 1 98.44 96 ASP A CA 1
ATOM 762 C C . ASP A 1 96 ? 14.883 -14.281 -5.402 1 98.44 96 ASP A C 1
ATOM 764 O O . ASP A 1 96 ? 15.039 -15.406 -4.934 1 98.44 96 ASP A O 1
ATOM 768 N N . TRP A 1 97 ? 15.93 -13.391 -5.559 1 98.56 97 TRP A N 1
ATOM 769 C CA . TRP A 1 97 ? 17.25 -14.016 -5.617 1 98.56 97 TRP A CA 1
ATOM 770 C C . TRP A 1 97 ? 18.234 -13.297 -4.688 1 98.56 97 TRP A C 1
ATOM 772 O O . TRP A 1 97 ? 19.438 -13.328 -4.91 1 98.56 97 TRP A O 1
ATOM 782 N N . SER A 1 98 ? 17.719 -12.633 -3.695 1 98.5 98 SER A N 1
ATOM 783 C CA . SER A 1 98 ? 18.594 -12.031 -2.697 1 98.5 98 SER A CA 1
ATOM 784 C C . SER A 1 98 ? 18.188 -12.438 -1.285 1 98.5 98 SER A C 1
ATOM 786 O O . SER A 1 98 ? 17.062 -12.883 -1.063 1 98.5 98 SER A O 1
ATOM 788 N N . GLU A 1 99 ? 19.141 -12.289 -0.373 1 98.19 99 GLU A N 1
ATOM 789 C CA . GLU A 1 99 ? 18.844 -12.539 1.035 1 98.19 99 GLU A CA 1
ATOM 790 C C . GLU A 1 99 ? 17.781 -11.594 1.554 1 98.19 99 GLU A C 1
ATOM 792 O O . GLU A 1 99 ? 16.953 -11.969 2.393 1 98.19 99 GLU A O 1
ATOM 797 N N . ALA A 1 100 ? 17.734 -10.406 1.06 1 97.19 100 ALA A N 1
ATOM 798 C CA . ALA A 1 100 ? 16.766 -9.391 1.477 1 97.19 100 ALA A CA 1
ATOM 799 C C . ALA A 1 100 ? 15.336 -9.828 1.146 1 97.19 100 ALA A C 1
ATOM 801 O O . ALA A 1 100 ? 14.383 -9.391 1.795 1 97.19 100 ALA A O 1
ATOM 802 N N . GLY A 1 101 ? 15.172 -10.688 0.167 1 97.94 101 GLY A N 1
ATOM 803 C CA . GLY A 1 101 ? 13.859 -11.141 -0.246 1 97.94 101 GLY A CA 1
ATOM 804 C C . GLY A 1 101 ? 13.398 -12.391 0.479 1 97.94 101 GLY A C 1
ATOM 805 O O . GLY A 1 101 ? 12.281 -12.867 0.26 1 97.94 101 GLY A O 1
ATOM 806 N N . GLN A 1 102 ? 14.219 -12.922 1.378 1 98.12 102 GLN A N 1
ATOM 807 C CA . GLN A 1 102 ? 13.953 -14.203 2.018 1 98.12 102 GLN A CA 1
ATOM 808 C C . GLN A 1 102 ? 12.664 -14.156 2.83 1 98.12 102 GLN A C 1
ATOM 810 O O . GLN A 1 102 ? 11.852 -15.086 2.771 1 98.12 102 GLN A O 1
ATOM 815 N N . VAL A 1 103 ? 12.469 -13.07 3.607 1 97.12 103 VAL A N 1
ATOM 816 C CA . VAL A 1 103 ? 11.289 -12.961 4.465 1 97.12 103 VAL A CA 1
ATOM 817 C C . VAL A 1 103 ? 10.023 -13.008 3.609 1 97.12 103 VAL A C 1
ATOM 819 O O . VAL A 1 103 ? 9.047 -13.664 3.973 1 97.12 103 VAL A O 1
ATOM 822 N N . GLU A 1 104 ? 10.016 -12.312 2.527 1 96.94 104 GLU A N 1
ATOM 823 C CA . GLU A 1 104 ? 8.883 -12.312 1.607 1 96.94 104 GLU A CA 1
ATOM 824 C C . GLU A 1 104 ? 8.664 -13.688 0.99 1 96.94 104 GLU A C 1
ATOM 826 O O . GLU A 1 104 ? 7.527 -14.164 0.908 1 96.94 104 GLU A O 1
ATOM 831 N N . ARG A 1 105 ? 9.688 -14.383 0.551 1 98.19 105 ARG A N 1
ATOM 832 C CA . ARG A 1 105 ? 9.578 -15.727 -0.006 1 98.19 105 ARG A CA 1
ATOM 833 C C . ARG A 1 105 ? 9.047 -16.719 1.034 1 98.19 105 ARG A C 1
ATOM 835 O O . ARG A 1 105 ? 8.234 -17.578 0.718 1 98.19 105 ARG A O 1
ATOM 842 N N . ASP A 1 106 ? 9.484 -16.531 2.273 1 97.81 106 ASP A N 1
ATOM 843 C CA . ASP A 1 106 ? 9.031 -17.406 3.352 1 97.81 106 ASP A CA 1
ATOM 844 C C . ASP A 1 106 ? 7.527 -17.266 3.576 1 97.81 106 ASP A C 1
ATOM 846 O O . ASP A 1 106 ? 6.859 -18.219 3.988 1 97.81 106 ASP A O 1
ATOM 850 N N . SER A 1 107 ? 7.059 -16.094 3.27 1 96 107 SER A N 1
ATOM 851 C CA . SER A 1 107 ? 5.648 -15.836 3.539 1 96 107 SER A CA 1
ATOM 852 C C . SER A 1 107 ? 4.77 -16.297 2.381 1 96 107 SER A C 1
ATOM 854 O O . SER A 1 107 ? 3.572 -16.531 2.559 1 96 107 SER A O 1
ATOM 856 N N . CYS A 1 108 ? 5.34 -16.453 1.214 1 96.81 108 CYS A N 1
ATOM 857 C CA . CYS A 1 108 ? 4.461 -16.75 0.091 1 96.81 108 CYS A CA 1
ATOM 858 C C . CYS A 1 108 ? 4.91 -18.016 -0.624 1 96.81 108 CYS A C 1
ATOM 860 O O . CYS A 1 108 ? 4.082 -18.828 -1.041 1 96.81 108 CYS A O 1
ATOM 862 N N . TYR A 1 109 ? 6.18 -18.281 -0.81 1 98.12 109 TYR A N 1
ATOM 863 C CA . TYR A 1 109 ? 6.684 -19.469 -1.503 1 98.12 109 TYR A CA 1
ATOM 864 C C . TYR A 1 109 ? 6.684 -20.672 -0.581 1 98.12 109 TYR A C 1
ATOM 866 O O . TYR A 1 109 ? 6.254 -21.766 -0.975 1 98.12 109 TYR A O 1
ATOM 874 N N . GLN A 1 110 ? 7.141 -20.484 0.631 1 97.81 110 GLN A N 1
ATOM 875 C CA . GLN A 1 110 ? 7.328 -21.594 1.555 1 97.81 110 GLN A CA 1
ATOM 876 C C . GLN A 1 110 ? 6.012 -22.312 1.823 1 97.81 110 GLN A C 1
ATOM 878 O O . GLN A 1 110 ? 5.965 -23.547 1.838 1 97.81 110 GLN A O 1
ATOM 883 N N . PRO A 1 111 ? 4.91 -21.578 2.066 1 96.06 111 PRO A N 1
ATOM 884 C CA . PRO A 1 111 ? 3.645 -22.281 2.273 1 96.06 111 PRO A CA 1
ATOM 885 C C . PRO A 1 111 ? 3.262 -23.172 1.088 1 96.06 111 PRO A C 1
ATOM 887 O O . PRO A 1 111 ? 2.725 -24.266 1.277 1 96.06 111 PRO A O 1
ATOM 890 N N . ILE A 1 112 ? 3.51 -22.734 -0.098 1 97.38 112 ILE A N 1
ATOM 891 C CA . ILE A 1 112 ? 3.199 -23.5 -1.303 1 97.38 112 ILE A CA 1
ATOM 892 C C . ILE A 1 112 ? 4.086 -24.734 -1.371 1 97.38 112 ILE A C 1
ATOM 894 O O . ILE A 1 112 ? 3.596 -25.844 -1.607 1 97.38 112 ILE A O 1
ATOM 898 N N . ILE A 1 113 ? 5.352 -24.562 -1.093 1 98 113 ILE A N 1
ATOM 899 C CA . ILE A 1 113 ? 6.328 -25.656 -1.144 1 98 113 ILE A CA 1
ATOM 900 C C . ILE A 1 113 ? 5.984 -26.703 -0.087 1 98 113 ILE A C 1
ATOM 902 O O . ILE A 1 113 ? 5.996 -27.906 -0.37 1 98 113 ILE A O 1
ATOM 906 N N . GLN A 1 114 ? 5.668 -26.219 1.073 1 96.44 114 GLN A N 1
ATOM 907 C CA . GLN A 1 114 ? 5.324 -27.125 2.164 1 96.44 114 GLN A CA 1
ATOM 908 C C . GLN A 1 114 ? 4.082 -27.938 1.828 1 96.44 114 GLN A C 1
ATOM 910 O O . GLN A 1 114 ? 4.008 -29.125 2.146 1 96.44 114 GLN A O 1
ATOM 915 N N . GLU A 1 115 ? 3.16 -27.297 1.195 1 94.81 115 GLU A N 1
ATOM 916 C CA . GLU A 1 115 ? 1.947 -28.016 0.818 1 94.81 115 GLU A CA 1
ATOM 917 C C . GLU A 1 115 ? 2.238 -29.062 -0.25 1 94.81 115 GLU A C 1
ATOM 919 O O . GLU A 1 115 ? 1.687 -30.172 -0.212 1 94.81 115 GLU A O 1
ATOM 924 N N . ILE A 1 116 ? 3.09 -28.781 -1.209 1 96.75 116 ILE A N 1
ATOM 925 C CA . ILE A 1 116 ? 3.494 -29.734 -2.229 1 96.75 116 ILE A CA 1
ATOM 926 C C . ILE A 1 116 ? 4.168 -30.938 -1.565 1 96.75 116 ILE A C 1
ATOM 928 O O . ILE A 1 116 ? 3.854 -32.094 -1.881 1 96.75 116 ILE A O 1
ATOM 932 N N . GLN A 1 117 ? 5.031 -30.656 -0.618 1 97.06 117 GLN A N 1
ATOM 933 C CA . GLN A 1 117 ? 5.75 -31.703 0.08 1 97.06 117 GLN A CA 1
ATOM 934 C C . GLN A 1 117 ? 4.801 -32.562 0.923 1 97.06 117 GLN A C 1
ATOM 936 O O . GLN A 1 117 ? 5.008 -33.75 1.081 1 97.06 117 GLN A O 1
ATOM 941 N N . ARG A 1 118 ? 3.859 -31.891 1.458 1 94.31 118 ARG A N 1
ATOM 942 C CA . ARG A 1 118 ? 2.871 -32.625 2.25 1 94.31 118 ARG A CA 1
ATOM 943 C C . ARG A 1 118 ? 2.041 -33.531 1.371 1 94.31 118 ARG A C 1
ATOM 945 O O . ARG A 1 118 ? 1.769 -34.688 1.749 1 94.31 118 ARG A O 1
ATOM 952 N N . LEU A 1 119 ? 1.67 -33.094 0.213 1 93.25 119 LEU A N 1
ATOM 953 C CA . LEU A 1 119 ? 0.795 -33.844 -0.687 1 93.25 119 LEU A CA 1
ATOM 954 C C . LEU A 1 119 ? 1.574 -34.906 -1.434 1 93.25 119 LEU A C 1
ATOM 956 O O . LEU A 1 119 ? 1.038 -36 -1.721 1 93.25 119 LEU A O 1
ATOM 960 N N . PHE A 1 120 ? 2.818 -34.562 -1.746 1 96 120 PHE A N 1
ATOM 961 C CA . PHE A 1 120 ? 3.705 -35.5 -2.451 1 96 120 PHE A CA 1
ATOM 962 C C . PHE A 1 120 ? 5.012 -35.688 -1.685 1 96 120 PHE A C 1
ATOM 964 O O . PHE A 1 120 ? 6.082 -35.312 -2.172 1 96 120 PHE A O 1
ATOM 971 N N . PRO A 1 121 ? 4.934 -36.344 -0.581 1 95.88 121 PRO A N 1
ATOM 972 C CA . PRO A 1 121 ? 6.145 -36.531 0.228 1 95.88 121 PRO A CA 1
ATOM 973 C C . PRO A 1 121 ? 7.16 -37.469 -0.426 1 95.88 121 PRO A C 1
ATOM 975 O O . PRO A 1 121 ? 6.777 -38.438 -1.054 1 95.88 121 PRO A O 1
ATOM 978 N N . SER A 1 122 ? 8.367 -37.156 -0.201 1 93.88 122 SER A N 1
ATOM 979 C CA . SER A 1 122 ? 9.453 -37.875 -0.856 1 93.88 122 SER A CA 1
ATOM 980 C C . SER A 1 122 ? 9.57 -39.312 -0.32 1 93.88 122 SER A C 1
ATOM 982 O O . SER A 1 122 ? 10.148 -40.188 -0.976 1 93.88 122 SER A O 1
ATOM 984 N N . ASP A 1 123 ? 9.07 -39.594 0.838 1 93.88 123 ASP A N 1
ATOM 985 C CA . ASP A 1 123 ? 9.156 -40.938 1.423 1 93.88 123 ASP A CA 1
ATOM 986 C C . ASP A 1 123 ? 8.07 -41.844 0.858 1 93.88 123 ASP A C 1
ATOM 988 O O . ASP A 1 123 ? 8.172 -43.094 0.958 1 93.88 123 ASP A O 1
ATOM 992 N N . GLN A 1 124 ? 7.086 -41.281 0.247 1 93.31 124 GLN A N 1
ATOM 993 C CA . GLN A 1 124 ? 5.973 -42.062 -0.27 1 93.31 124 GLN A CA 1
ATOM 994 C C . GLN A 1 124 ? 5.91 -42 -1.793 1 93.31 124 GLN A C 1
ATOM 996 O O . GLN A 1 124 ? 5.324 -42.875 -2.436 1 93.31 124 GLN A O 1
ATOM 1001 N N . TYR A 1 125 ? 6.48 -40.969 -2.389 1 92.25 125 TYR A N 1
ATOM 1002 C CA . TYR A 1 125 ? 6.43 -40.75 -3.83 1 92.25 125 TYR A CA 1
ATOM 1003 C C . TYR A 1 125 ? 7.832 -40.688 -4.422 1 92.25 125 TYR A C 1
ATOM 1005 O O . TYR A 1 125 ? 8.773 -40.25 -3.756 1 92.25 125 TYR A O 1
ATOM 1013 N N . ASP A 1 126 ? 7.914 -41.281 -5.602 1 96.31 126 ASP A N 1
ATOM 1014 C CA . ASP A 1 126 ? 9.055 -40.875 -6.426 1 96.31 126 ASP A CA 1
ATOM 1015 C C . ASP A 1 126 ? 8.859 -39.469 -6.969 1 96.31 126 ASP A C 1
ATOM 1017 O O . ASP A 1 126 ? 8.211 -39.281 -8 1 96.31 126 ASP A O 1
ATOM 1021 N N . VAL A 1 127 ? 9.391 -38.5 -6.355 1 95.69 127 VAL A N 1
ATOM 1022 C CA . VAL A 1 127 ? 9.102 -37.094 -6.621 1 95.69 127 VAL A CA 1
ATOM 1023 C C . VAL A 1 127 ? 9.633 -36.719 -8 1 95.69 127 VAL A C 1
ATOM 1025 O O . VAL A 1 127 ? 9.195 -35.719 -8.586 1 95.69 127 VAL A O 1
ATOM 1028 N N . SER A 1 128 ? 10.594 -37.5 -8.523 1 95.12 128 SER A N 1
ATOM 1029 C CA . SER A 1 128 ? 11.117 -37.219 -9.859 1 95.12 128 SER A CA 1
ATOM 1030 C C . SER A 1 128 ? 10.062 -37.5 -10.93 1 95.12 128 SER A C 1
ATOM 1032 O O . SER A 1 128 ? 10.242 -37.125 -12.094 1 95.12 128 SER A O 1
ATOM 1034 N N . LYS A 1 129 ? 8.961 -38.031 -10.539 1 96.31 129 LYS A N 1
ATOM 1035 C CA . LYS A 1 129 ? 7.867 -38.312 -11.469 1 96.31 129 LYS A CA 1
ATOM 1036 C C . LYS A 1 129 ? 6.672 -37.406 -11.203 1 96.31 129 LYS A C 1
ATOM 1038 O O . LYS A 1 129 ? 5.641 -37.5 -11.867 1 96.31 129 LYS A O 1
ATOM 1043 N N . VAL A 1 130 ? 6.781 -36.562 -10.258 1 97.44 130 VAL A N 1
ATOM 1044 C CA . VAL A 1 130 ? 5.723 -35.625 -9.922 1 97.44 130 VAL A CA 1
ATOM 1045 C C . VAL A 1 130 ? 5.965 -34.312 -10.656 1 97.44 130 VAL A C 1
ATOM 1047 O O . VAL A 1 130 ? 6.969 -33.625 -10.414 1 97.44 130 VAL A O 1
ATOM 1050 N N . SER A 1 131 ? 5.02 -33.969 -11.547 1 98.38 131 SER A N 1
ATOM 1051 C CA . SER A 1 131 ? 5.168 -32.781 -12.375 1 98.38 131 SER A CA 1
ATOM 1052 C C . SER A 1 131 ? 4.441 -31.578 -11.766 1 98.38 131 SER A C 1
ATOM 1054 O O . SER A 1 131 ? 3.24 -31.656 -11.492 1 98.38 131 SER A O 1
ATOM 1056 N N . VAL A 1 132 ? 5.137 -30.484 -11.562 1 98.62 132 VAL A N 1
ATOM 1057 C CA . VAL A 1 132 ? 4.59 -29.266 -10.977 1 98.62 132 VAL A CA 1
ATOM 1058 C C . VAL A 1 132 ? 4.738 -28.109 -11.969 1 98.62 132 VAL A C 1
ATOM 1060 O O . VAL A 1 132 ? 5.836 -27.844 -12.461 1 98.62 132 VAL A O 1
ATOM 1063 N N . LEU A 1 133 ? 3.627 -27.453 -12.281 1 98.88 133 LEU A N 1
ATOM 1064 C CA . LEU A 1 133 ? 3.631 -26.266 -13.141 1 98.88 133 LEU A CA 1
ATOM 1065 C C . LEU A 1 133 ? 3.512 -24.984 -12.312 1 98.88 133 LEU A C 1
ATOM 1067 O O . LEU A 1 133 ? 2.672 -24.906 -11.414 1 98.88 133 LEU A O 1
ATOM 1071 N N . VAL A 1 134 ? 4.375 -24 -12.602 1 98.81 134 VAL A N 1
ATOM 1072 C CA . VAL A 1 134 ? 4.332 -22.719 -11.93 1 98.81 134 VAL A CA 1
ATOM 1073 C C . VAL A 1 134 ? 4.109 -21.609 -12.953 1 98.81 134 VAL A C 1
ATOM 1075 O O . VAL A 1 134 ? 5.066 -21.016 -13.453 1 98.81 134 VAL A O 1
ATOM 1078 N N . PRO A 1 135 ? 2.859 -21.25 -13.258 1 98.69 135 PRO A N 1
ATOM 1079 C CA . PRO A 1 135 ? 2.607 -20.109 -14.141 1 98.69 135 PRO A CA 1
ATOM 1080 C C . PRO A 1 135 ? 2.885 -18.766 -13.469 1 98.69 135 PRO A C 1
ATOM 1082 O O . PRO A 1 135 ? 2.738 -18.641 -12.25 1 98.69 135 PRO A O 1
ATOM 1085 N N . GLY A 1 136 ? 3.227 -17.75 -14.289 1 97.62 136 GLY A N 1
ATOM 1086 C CA . GLY A 1 136 ? 3.654 -16.484 -13.695 1 97.62 136 GLY A CA 1
ATOM 1087 C C . GLY A 1 136 ? 4.883 -16.625 -12.82 1 97.62 136 GLY A C 1
ATOM 1088 O O . GLY A 1 136 ? 4.891 -16.172 -11.68 1 97.62 136 GLY A O 1
ATOM 1089 N N . ALA A 1 137 ? 5.891 -17.172 -13.352 1 98.12 137 ALA A N 1
ATOM 1090 C CA . ALA A 1 137 ? 7.02 -17.641 -12.555 1 98.12 137 ALA A CA 1
ATOM 1091 C C . ALA A 1 137 ? 7.98 -16.5 -12.242 1 98.12 137 ALA A C 1
ATOM 1093 O O . ALA A 1 137 ? 8.883 -16.641 -11.414 1 98.12 137 ALA A O 1
ATOM 1094 N N . GLY A 1 138 ? 7.824 -15.328 -12.875 1 96.31 138 GLY A N 1
ATOM 1095 C CA . GLY A 1 138 ? 8.742 -14.219 -12.633 1 96.31 138 GLY A CA 1
ATOM 1096 C C . GLY A 1 138 ? 10.188 -14.562 -12.945 1 96.31 138 GLY A C 1
ATOM 1097 O O . GLY A 1 138 ? 10.5 -15.008 -14.047 1 96.31 138 GLY A O 1
ATOM 1098 N N . LEU A 1 139 ? 11.023 -14.453 -11.977 1 97.38 139 LEU A N 1
ATOM 1099 C CA . LEU A 1 139 ? 12.43 -14.734 -12.219 1 97.38 139 LEU A CA 1
ATOM 1100 C C . LEU A 1 139 ? 12.742 -16.203 -11.938 1 97.38 139 LEU A C 1
ATOM 1102 O O . LEU A 1 139 ? 13.906 -16.609 -11.938 1 97.38 139 LEU A O 1
ATOM 1106 N N . GLY A 1 140 ? 11.773 -16.969 -11.57 1 98.06 140 GLY A N 1
ATOM 1107 C CA . GLY A 1 140 ? 11.898 -18.422 -11.602 1 98.06 140 GLY A CA 1
ATOM 1108 C C . GLY A 1 140 ? 12.281 -19.016 -10.258 1 98.06 140 GLY A C 1
ATOM 1109 O O . GLY A 1 140 ? 12.531 -20.203 -10.148 1 98.06 140 GLY A O 1
ATOM 1110 N N . ARG A 1 141 ? 12.289 -18.219 -9.219 1 98.69 141 ARG A N 1
ATOM 1111 C CA . ARG A 1 141 ? 12.797 -18.703 -7.934 1 98.69 141 ARG A CA 1
ATOM 1112 C C . ARG A 1 141 ? 11.906 -19.797 -7.367 1 98.69 141 ARG A C 1
ATOM 1114 O O . ARG A 1 141 ? 12.406 -20.844 -6.926 1 98.69 141 ARG A O 1
ATOM 1121 N N . LEU A 1 142 ? 10.586 -19.625 -7.336 1 98.81 142 LEU A N 1
ATOM 1122 C CA . LEU A 1 142 ? 9.688 -20.641 -6.805 1 98.81 142 LEU A CA 1
ATOM 1123 C C . LEU A 1 142 ? 9.828 -21.953 -7.578 1 98.81 142 LEU A C 1
ATOM 1125 O O . LEU A 1 142 ? 9.953 -23.016 -6.98 1 98.81 142 LEU A O 1
ATOM 1129 N N . ALA A 1 143 ? 9.82 -21.844 -8.891 1 98.69 143 ALA A N 1
ATOM 1130 C CA . ALA A 1 143 ? 9.984 -23.031 -9.734 1 98.69 143 ALA A CA 1
ATOM 1131 C C . ALA A 1 143 ? 11.312 -23.719 -9.453 1 98.69 143 ALA A C 1
ATOM 1133 O O . ALA A 1 143 ? 11.383 -24.953 -9.375 1 98.69 143 ALA A O 1
ATOM 1134 N N . TRP A 1 144 ? 12.359 -22.922 -9.305 1 98.31 144 TRP A N 1
ATOM 1135 C CA . TRP A 1 144 ? 13.695 -23.438 -9.016 1 98.31 144 TRP A CA 1
ATOM 1136 C C . TRP A 1 144 ? 13.711 -24.188 -7.691 1 98.31 144 TRP A C 1
ATOM 1138 O O . TRP A 1 144 ? 14.289 -25.281 -7.598 1 98.31 144 TRP A O 1
ATOM 1148 N N . GLU A 1 145 ? 13.07 -23.656 -6.656 1 98.25 145 GLU A N 1
ATOM 1149 C CA . GLU A 1 145 ? 13.039 -24.297 -5.34 1 98.25 145 GLU A CA 1
ATOM 1150 C C . GLU A 1 145 ? 12.312 -25.625 -5.391 1 98.25 145 GLU A C 1
ATOM 1152 O O . GLU A 1 145 ? 12.719 -26.594 -4.734 1 98.25 145 GLU A O 1
ATOM 1157 N N . ILE A 1 146 ? 11.258 -25.672 -6.117 1 98.38 146 ILE A N 1
ATOM 1158 C CA . ILE A 1 146 ? 10.492 -26.906 -6.266 1 98.38 146 ILE A CA 1
ATOM 1159 C C . ILE A 1 146 ? 11.344 -27.953 -6.98 1 98.38 146 ILE A C 1
ATOM 1161 O O . ILE A 1 146 ? 11.406 -29.109 -6.555 1 98.38 146 ILE A O 1
ATOM 1165 N N . ALA A 1 147 ? 12.047 -27.562 -8.039 1 98 147 ALA A N 1
ATOM 1166 C CA . ALA A 1 147 ? 12.93 -28.469 -8.766 1 98 147 ALA A CA 1
ATOM 1167 C C . ALA A 1 147 ? 14.07 -28.953 -7.879 1 98 147 ALA A C 1
ATOM 1169 O O . ALA A 1 147 ? 14.477 -30.125 -7.965 1 98 147 ALA A O 1
ATOM 1170 N N . ARG A 1 148 ? 14.57 -28.078 -7.059 1 97.06 148 ARG A N 1
ATOM 1171 C CA . ARG A 1 148 ? 15.664 -28.422 -6.156 1 97.06 148 ARG A CA 1
ATOM 1172 C C . ARG A 1 148 ? 15.266 -29.531 -5.199 1 97.06 148 ARG A C 1
ATOM 1174 O O . ARG A 1 148 ? 16.109 -30.328 -4.77 1 97.06 148 ARG A O 1
ATOM 1181 N N . LEU A 1 149 ? 14.047 -29.656 -4.93 1 96.94 149 LEU A N 1
ATOM 1182 C CA . LEU A 1 149 ? 13.531 -30.672 -4.023 1 96.94 149 LEU A CA 1
ATOM 1183 C C . LEU A 1 149 ? 13.352 -32 -4.75 1 96.94 149 LEU A C 1
ATOM 1185 O O . LEU A 1 149 ? 12.992 -33 -4.129 1 96.94 149 LEU A O 1
ATOM 1189 N N . GLY A 1 150 ? 13.516 -31.969 -6.059 1 96.75 150 GLY A N 1
ATOM 1190 C CA . GLY A 1 150 ? 13.516 -33.219 -6.805 1 96.75 150 GLY A CA 1
ATOM 1191 C C . GLY A 1 150 ? 12.312 -33.375 -7.715 1 96.75 150 GLY A C 1
ATOM 1192 O O . GLY A 1 150 ? 12.258 -34.312 -8.523 1 96.75 150 GLY A O 1
ATOM 1193 N N . TYR A 1 151 ? 11.352 -32.5 -7.645 1 97.94 151 TYR A N 1
ATOM 1194 C CA . TYR A 1 151 ? 10.172 -32.594 -8.5 1 97.94 151 TYR A CA 1
ATOM 1195 C C . TYR A 1 151 ? 10.5 -32.156 -9.922 1 97.94 151 TYR A C 1
ATOM 1197 O O . TYR A 1 151 ? 11.438 -31.375 -10.141 1 97.94 151 TYR A O 1
ATOM 1205 N N . ILE A 1 152 ? 9.75 -32.656 -10.891 1 97.81 152 ILE A N 1
ATOM 1206 C CA . ILE A 1 152 ? 9.742 -32.031 -12.211 1 97.81 152 ILE A CA 1
ATOM 1207 C C . ILE A 1 152 ? 9.023 -30.688 -12.148 1 97.81 152 ILE A C 1
ATOM 1209 O O . ILE A 1 152 ? 7.891 -30.594 -11.672 1 97.81 152 ILE A O 1
ATOM 1213 N N . CYS A 1 153 ? 9.727 -29.641 -12.531 1 98.31 153 CYS A N 1
ATOM 1214 C CA . CYS A 1 153 ? 9.07 -28.344 -12.422 1 98.31 153 CYS A CA 1
ATOM 1215 C C . CYS A 1 153 ? 9.266 -27.531 -13.695 1 98.31 153 CYS A C 1
ATOM 1217 O O . CYS A 1 153 ? 10.367 -27.5 -14.258 1 98.31 153 CYS A O 1
ATOM 1219 N N . GLN A 1 154 ? 8.203 -26.922 -14.195 1 98.31 154 GLN A N 1
ATOM 1220 C CA . GLN A 1 154 ? 8.242 -26 -15.32 1 98.31 154 GLN A CA 1
ATOM 1221 C C . GLN A 1 154 ? 7.625 -24.656 -14.953 1 98.31 154 GLN A C 1
ATOM 1223 O O . GLN A 1 154 ? 6.504 -24.594 -14.438 1 98.31 154 GLN A O 1
ATOM 1228 N N . GLY A 1 155 ? 8.414 -23.578 -15.109 1 98.38 155 GLY A N 1
ATOM 1229 C CA . GLY A 1 155 ? 7.895 -22.234 -14.969 1 98.38 155 GLY A CA 1
ATOM 1230 C C . GLY A 1 155 ? 7.383 -21.656 -16.281 1 98.38 155 GLY A C 1
ATOM 1231 O O . GLY A 1 155 ? 7.969 -21.891 -17.344 1 98.38 155 GLY A O 1
ATOM 1232 N N . ASN A 1 156 ? 6.277 -20.906 -16.188 1 98.44 156 ASN A N 1
ATOM 1233 C CA . ASN A 1 156 ? 5.719 -20.203 -17.328 1 98.44 156 ASN A CA 1
ATOM 1234 C C . ASN A 1 156 ? 5.719 -18.688 -17.109 1 98.44 156 ASN A C 1
ATOM 1236 O O . ASN A 1 156 ? 5.406 -18.219 -16.016 1 98.44 156 ASN A O 1
ATOM 1240 N N . GLU A 1 157 ? 6.156 -17.953 -18.094 1 95.62 157 GLU A N 1
ATOM 1241 C CA . GLU A 1 157 ? 6.238 -16.5 -17.984 1 95.62 157 GLU A CA 1
ATOM 1242 C C . GLU A 1 157 ? 5.93 -15.836 -19.312 1 95.62 157 GLU A C 1
ATOM 1244 O O . GLU A 1 157 ? 6.359 -16.312 -20.375 1 95.62 157 GLU A O 1
ATOM 1249 N N . TRP A 1 158 ? 5.188 -14.758 -19.188 1 92.25 158 TRP A N 1
ATOM 1250 C CA . TRP A 1 158 ? 4.762 -14.016 -20.375 1 92.25 158 TRP A CA 1
ATOM 1251 C C . TRP A 1 158 ? 5.688 -12.836 -20.641 1 92.25 158 TRP A C 1
ATOM 1253 O O . TRP A 1 158 ? 5.957 -12.5 -21.797 1 92.25 158 TRP A O 1
ATOM 1263 N N . SER A 1 159 ? 6.145 -12.141 -19.656 1 89.25 159 SER A N 1
ATOM 1264 C CA . SER A 1 159 ? 6.891 -10.891 -19.75 1 89.25 159 SER A CA 1
ATOM 1265 C C . SER A 1 159 ? 8.297 -11.125 -20.312 1 89.25 159 SER A C 1
ATOM 1267 O O . SER A 1 159 ? 9.094 -11.844 -19.703 1 89.25 159 SER A O 1
ATOM 1269 N N . LEU A 1 160 ? 8.602 -10.414 -21.344 1 86.5 160 LEU A N 1
ATOM 1270 C CA . LEU A 1 160 ? 9.914 -10.523 -21.953 1 86.5 160 LEU A CA 1
ATOM 1271 C C . LEU A 1 160 ? 11 -10.023 -21.016 1 86.5 160 LEU A C 1
ATOM 1273 O O . LEU A 1 160 ? 12.078 -10.625 -20.922 1 86.5 160 LEU A O 1
ATOM 1277 N N . PHE A 1 161 ? 10.711 -8.961 -20.312 1 86.25 161 PHE A N 1
ATOM 1278 C CA . PHE A 1 161 ? 11.664 -8.438 -19.344 1 86.25 161 PHE A CA 1
ATOM 1279 C C . PHE A 1 161 ? 11.984 -9.477 -18.281 1 86.25 161 PHE A C 1
ATOM 1281 O O . PHE A 1 161 ? 13.148 -9.664 -17.922 1 86.25 161 PHE A O 1
ATOM 1288 N N . MET A 1 162 ? 10.969 -10.141 -17.875 1 92.38 162 MET A N 1
ATOM 1289 C CA . MET A 1 162 ? 11.156 -11.164 -16.844 1 92.38 162 MET A CA 1
ATOM 1290 C C . MET A 1 162 ? 11.93 -12.352 -17.406 1 92.38 162 MET A C 1
ATOM 1292 O O . MET A 1 162 ? 12.789 -12.914 -16.719 1 92.38 162 MET A O 1
ATOM 1296 N N . LEU A 1 163 ? 11.641 -12.695 -18.625 1 90.12 163 LEU A N 1
ATOM 1297 C CA . LEU A 1 163 ? 12.289 -13.852 -19.234 1 90.12 163 LEU A CA 1
ATOM 1298 C C . LEU A 1 163 ? 13.781 -13.609 -19.406 1 90.12 163 LEU A C 1
ATOM 1300 O O . LEU A 1 163 ? 14.594 -14.484 -19.109 1 90.12 163 LEU A O 1
ATOM 1304 N N . PHE A 1 164 ? 14.125 -12.5 -19.812 1 89.38 164 PHE A N 1
ATOM 1305 C CA . PHE A 1 164 ? 15.531 -12.156 -19.953 1 89.38 164 PHE A CA 1
ATOM 1306 C C . PHE A 1 164 ? 16.234 -12.156 -18.609 1 89.38 164 PHE A C 1
ATOM 1308 O O . PHE A 1 164 ? 17.359 -12.656 -18.5 1 89.38 164 PHE A O 1
ATOM 1315 N N . SER A 1 165 ? 15.562 -11.586 -17.703 1 92.94 165 SER A N 1
ATOM 1316 C CA . SER A 1 165 ? 16.141 -11.5 -16.359 1 92.94 165 SER A CA 1
ATOM 1317 C C . SER A 1 165 ? 16.266 -12.875 -15.719 1 92.94 165 SER A C 1
ATOM 1319 O O . SER A 1 165 ? 17.281 -13.18 -15.078 1 92.94 165 SER A O 1
ATOM 1321 N N . SER A 1 166 ? 15.227 -13.656 -15.883 1 94.12 166 SER A N 1
ATOM 1322 C CA . SER A 1 166 ? 15.289 -15.008 -15.328 1 94.12 166 SER A CA 1
ATOM 1323 C C . SER A 1 166 ? 16.375 -15.836 -16 1 94.12 166 SER A C 1
ATOM 1325 O O . SER A 1 166 ? 17.078 -16.609 -15.352 1 94.12 166 SER A O 1
ATOM 1327 N N . ASN A 1 167 ? 16.547 -15.734 -17.266 1 92.88 167 ASN A N 1
ATOM 1328 C CA . ASN A 1 167 ? 17.625 -16.422 -17.984 1 92.88 167 ASN A CA 1
ATOM 1329 C C . ASN A 1 167 ? 19 -16.016 -17.453 1 92.88 167 ASN A C 1
ATOM 1331 O O . ASN A 1 167 ? 19.875 -16.875 -17.281 1 92.88 167 ASN A O 1
ATOM 1335 N N . PHE A 1 168 ? 19.156 -14.789 -17.281 1 93.31 168 PHE A N 1
ATOM 1336 C CA . PHE A 1 168 ? 20.422 -14.281 -16.766 1 93.31 168 PHE A CA 1
ATOM 1337 C C . PHE A 1 168 ? 20.766 -14.914 -15.43 1 93.31 168 PHE A C 1
ATOM 1339 O O . PHE A 1 168 ? 21.859 -15.453 -15.25 1 93.31 168 PHE A O 1
ATOM 1346 N N . VAL A 1 169 ? 19.812 -14.891 -14.492 1 95.38 169 VAL A N 1
ATOM 1347 C CA . VAL A 1 169 ? 20.094 -15.383 -13.141 1 95.38 169 VAL A CA 1
ATOM 1348 C C . VAL A 1 169 ? 20.266 -16.891 -13.172 1 95.38 169 VAL A C 1
ATOM 1350 O O . VAL A 1 169 ? 21.203 -17.438 -12.578 1 95.38 169 VAL A O 1
ATOM 1353 N N . LEU A 1 170 ? 19.406 -17.609 -13.852 1 93.62 170 LEU A N 1
ATOM 1354 C CA . LEU A 1 170 ? 19.359 -19.062 -13.812 1 93.62 170 LEU A CA 1
ATOM 1355 C C . LEU A 1 170 ? 20.516 -19.672 -14.609 1 93.62 170 LEU A C 1
ATOM 1357 O O . LEU A 1 170 ? 21.031 -20.734 -14.258 1 93.62 170 LEU A O 1
ATOM 1361 N N . ASN A 1 171 ? 21.016 -18.969 -15.617 1 91.5 171 ASN A N 1
ATOM 1362 C CA . ASN A 1 171 ? 21.938 -19.609 -16.531 1 91.5 171 ASN A CA 1
ATOM 1363 C C . ASN A 1 171 ? 23.312 -18.922 -16.531 1 91.5 171 ASN A C 1
ATOM 1365 O O . ASN A 1 171 ? 24.297 -19.469 -17.016 1 91.5 171 ASN A O 1
ATOM 1369 N N . ARG A 1 172 ? 23.375 -17.75 -15.977 1 90.62 172 ARG A N 1
ATOM 1370 C CA . ARG A 1 172 ? 24.625 -17.031 -16.141 1 90.62 172 ARG A CA 1
ATOM 1371 C C . ARG A 1 172 ? 25.266 -16.734 -14.789 1 90.62 172 ARG A C 1
ATOM 1373 O O . ARG A 1 172 ? 26.453 -16.422 -14.711 1 90.62 172 ARG A O 1
ATOM 1380 N N . CYS A 1 173 ? 24.484 -16.812 -13.805 1 89.75 173 CYS A N 1
ATOM 1381 C CA . CYS A 1 173 ? 25.031 -16.562 -12.477 1 89.75 173 CYS A CA 1
ATOM 1382 C C . CYS A 1 173 ? 25.531 -17.859 -11.836 1 89.75 173 CYS A C 1
ATOM 1384 O O . CYS A 1 173 ? 24.766 -18.812 -11.719 1 89.75 173 CYS A O 1
ATOM 1386 N N . GLU A 1 174 ? 26.812 -17.844 -11.312 1 90.56 174 GLU A N 1
ATOM 1387 C CA . GLU A 1 174 ? 27.375 -19.078 -10.773 1 90.56 174 GLU A CA 1
ATOM 1388 C C . GLU A 1 174 ? 27.922 -18.875 -9.359 1 90.56 174 GLU A C 1
ATOM 1390 O O . GLU A 1 174 ? 28.188 -19.844 -8.641 1 90.56 174 GLU A O 1
ATOM 1395 N N . LYS A 1 175 ? 28.109 -17.641 -9.039 1 95.25 175 LYS A N 1
ATOM 1396 C CA . LYS A 1 175 ? 28.703 -17.375 -7.738 1 95.25 175 LYS A CA 1
ATOM 1397 C C . LYS A 1 175 ? 27.734 -16.609 -6.836 1 95.25 175 LYS A C 1
ATOM 1399 O O . LYS A 1 175 ? 27.125 -15.633 -7.266 1 95.25 175 LYS A O 1
ATOM 1404 N N . VAL A 1 176 ? 27.641 -17.125 -5.625 1 97.69 176 VAL A N 1
ATOM 1405 C CA . VAL A 1 176 ? 26.766 -16.531 -4.625 1 97.69 176 VAL A CA 1
ATOM 1406 C C . VAL A 1 176 ? 27.203 -15.094 -4.328 1 97.69 176 VAL A C 1
ATOM 1408 O O . VAL A 1 176 ? 28.391 -14.828 -4.133 1 97.69 176 VAL A O 1
ATOM 1411 N N . ASN A 1 177 ? 26.234 -14.156 -4.391 1 97.62 177 ASN A N 1
ATOM 1412 C CA . ASN A 1 177 ? 26.391 -12.75 -4.031 1 97.62 177 ASN A CA 1
ATOM 1413 C C . ASN A 1 177 ? 27.484 -12.086 -4.863 1 97.62 177 ASN A C 1
ATOM 1415 O O . ASN A 1 177 ? 28.25 -11.273 -4.352 1 97.62 177 ASN A O 1
ATOM 1419 N N . ALA A 1 178 ? 27.625 -12.516 -6.082 1 95.5 178 ALA A N 1
ATOM 1420 C CA . ALA A 1 178 ? 28.656 -12 -6.969 1 95.5 178 ALA A CA 1
ATOM 1421 C C . ALA A 1 178 ? 28.25 -10.656 -7.562 1 95.5 178 ALA A C 1
ATOM 1423 O O . ALA A 1 178 ? 29.094 -9.883 -8.016 1 95.5 178 ALA A O 1
ATOM 1424 N N . LEU A 1 179 ? 26.984 -10.336 -7.562 1 96.75 179 LEU A N 1
ATOM 1425 C CA . LEU A 1 179 ? 26.484 -9.133 -8.219 1 96.75 179 LEU A CA 1
ATOM 1426 C C . LEU A 1 179 ? 25.781 -8.219 -7.219 1 96.75 179 LEU A C 1
ATOM 1428 O O . LEU A 1 179 ? 25.328 -8.68 -6.168 1 96.75 179 LEU A O 1
ATOM 1432 N N . THR A 1 180 ? 25.75 -6.906 -7.535 1 96.69 180 THR A N 1
ATOM 1433 C CA . THR A 1 180 ? 25.141 -5.902 -6.672 1 96.69 180 THR A CA 1
ATOM 1434 C C . THR A 1 180 ? 24.141 -5.062 -7.453 1 96.69 180 THR A C 1
ATOM 1436 O O . THR A 1 180 ? 24.391 -4.688 -8.602 1 96.69 180 THR A O 1
ATOM 1439 N N . LEU A 1 181 ? 22.984 -4.859 -6.91 1 95.88 181 LEU A N 1
ATOM 1440 C CA . LEU A 1 181 ? 22.016 -3.939 -7.48 1 95.88 181 LEU A CA 1
ATOM 1441 C C . LEU A 1 181 ? 21.578 -2.898 -6.453 1 95.88 181 LEU A C 1
ATOM 1443 O O . LEU A 1 181 ? 21.844 -3.049 -5.262 1 95.88 181 LEU A O 1
ATOM 1447 N N . TYR A 1 182 ? 21.016 -1.786 -6.934 1 95.5 182 TYR A N 1
ATOM 1448 C CA . TYR A 1 182 ? 20.453 -0.708 -6.125 1 95.5 182 TYR A CA 1
ATOM 1449 C C . TYR A 1 182 ? 18.969 -0.51 -6.434 1 95.5 182 TYR A C 1
ATOM 1451 O O . TYR A 1 182 ? 18.594 0.409 -7.168 1 95.5 182 TYR A O 1
ATOM 1459 N N . PRO A 1 183 ? 18.125 -1.312 -5.828 1 96.56 183 PRO A N 1
ATOM 1460 C CA . PRO A 1 183 ? 16.734 -1.441 -6.285 1 96.56 183 PRO A CA 1
ATOM 1461 C C . PRO A 1 183 ? 15.898 -0.211 -5.969 1 96.56 183 PRO A C 1
ATOM 1463 O O . PRO A 1 183 ? 14.844 -0.005 -6.578 1 96.56 183 PRO A O 1
ATOM 1466 N N . TRP A 1 184 ? 16.312 0.643 -5.055 1 95.75 184 TRP A N 1
ATOM 1467 C CA . TRP A 1 184 ? 15.469 1.721 -4.562 1 95.75 184 TRP A CA 1
ATOM 1468 C C . TRP A 1 184 ? 15.977 3.076 -5.039 1 95.75 184 TRP A C 1
ATOM 1470 O O . TRP A 1 184 ? 15.469 4.121 -4.613 1 95.75 184 TRP A O 1
ATOM 1480 N N . ILE A 1 185 ? 16.906 3.102 -5.938 1 94.12 185 ILE A N 1
ATOM 1481 C CA . ILE A 1 185 ? 17.609 4.32 -6.336 1 94.12 185 ILE A CA 1
ATOM 1482 C C . ILE A 1 185 ? 16.625 5.297 -6.969 1 94.12 185 ILE A C 1
ATOM 1484 O O . ILE A 1 185 ? 16.812 6.516 -6.898 1 94.12 185 ILE A O 1
ATOM 1488 N N . HIS A 1 186 ? 15.562 4.77 -7.531 1 90.38 186 HIS A N 1
ATOM 1489 C CA . HIS A 1 186 ? 14.609 5.629 -8.219 1 90.38 186 HIS A CA 1
ATOM 1490 C C . HIS A 1 186 ? 13.422 5.961 -7.316 1 90.38 186 HIS A C 1
ATOM 1492 O O . HIS A 1 186 ? 12.43 6.531 -7.773 1 90.38 186 HIS A O 1
ATOM 1498 N N . GLN A 1 187 ? 13.438 5.617 -6.102 1 92.25 187 GLN A N 1
ATOM 1499 C CA . GLN A 1 187 ? 12.383 5.934 -5.141 1 92.25 187 GLN A CA 1
ATOM 1500 C C . GLN A 1 187 ? 12.711 7.203 -4.359 1 92.25 187 GLN A C 1
ATOM 1502 O O . GLN A 1 187 ? 13.5 7.172 -3.414 1 92.25 187 GLN A O 1
ATOM 1507 N N . PHE A 1 188 ? 12 8.258 -4.602 1 94.25 188 PHE A N 1
ATOM 1508 C CA . PHE A 1 188 ? 12.359 9.547 -4.02 1 94.25 188 PHE A CA 1
ATOM 1509 C C . PHE A 1 188 ? 11.438 9.898 -2.859 1 94.25 188 PHE A C 1
ATOM 1511 O O . PHE A 1 188 ? 11.727 10.805 -2.078 1 94.25 188 PHE A O 1
ATOM 1518 N N . SER A 1 189 ? 10.375 9.164 -2.709 1 96.44 189 SER A N 1
ATOM 1519 C CA . SER A 1 189 ? 9.438 9.375 -1.61 1 96.44 189 SER A CA 1
ATOM 1520 C C . SER A 1 189 ? 9.648 8.352 -0.499 1 96.44 189 SER A C 1
ATOM 1522 O O . SER A 1 189 ? 10.195 7.273 -0.736 1 96.44 189 SER A O 1
ATOM 1524 N N . ASN A 1 190 ? 9.219 8.773 0.743 1 97.12 190 ASN A N 1
ATOM 1525 C CA . ASN A 1 190 ? 9.102 7.859 1.873 1 97.12 190 ASN A CA 1
ATOM 1526 C C . ASN A 1 190 ? 10.453 7.309 2.297 1 97.12 190 ASN A C 1
ATOM 1528 O O . ASN A 1 190 ? 10.555 6.152 2.717 1 97.12 190 ASN A O 1
ATOM 1532 N N . ASN A 1 191 ? 11.523 8.07 2.064 1 96.81 191 ASN A N 1
ATOM 1533 C CA . ASN A 1 191 ? 12.844 7.715 2.566 1 96.81 191 ASN A CA 1
ATOM 1534 C C . ASN A 1 191 ? 13.086 8.289 3.957 1 96.81 191 ASN A C 1
ATOM 1536 O O . ASN A 1 191 ? 12.953 9.5 4.168 1 96.81 191 ASN A O 1
ATOM 1540 N N . LYS A 1 192 ? 13.391 7.453 4.934 1 95.88 192 LYS A N 1
ATOM 1541 C CA . LYS A 1 192 ? 13.766 7.941 6.258 1 95.88 192 LYS A CA 1
ATOM 1542 C C . LYS A 1 192 ? 15.188 8.5 6.262 1 95.88 192 LYS A C 1
ATOM 1544 O O . LYS A 1 192 ? 15.43 9.586 6.793 1 95.88 192 LYS A O 1
ATOM 1549 N N . LYS A 1 193 ? 16.016 7.707 5.625 1 96 193 LYS A N 1
ATOM 1550 C CA . LYS A 1 193 ? 17.406 8.133 5.441 1 96 193 LYS A CA 1
ATOM 1551 C C . LYS A 1 193 ? 17.766 8.203 3.961 1 96 193 LYS A C 1
ATOM 1553 O O . LYS A 1 193 ? 17.266 7.414 3.156 1 96 193 LYS A O 1
ATOM 1558 N N . SER A 1 194 ? 18.656 9.164 3.645 1 94.06 194 SER A N 1
ATOM 1559 C CA . SER A 1 194 ? 19.141 9.273 2.27 1 94.06 194 SER A CA 1
ATOM 1560 C C . SER A 1 194 ? 19.859 8 1.832 1 94.06 194 SER A C 1
ATOM 1562 O O . SER A 1 194 ? 19.766 7.598 0.671 1 94.06 194 SER A O 1
ATOM 1564 N N . SER A 1 195 ? 20.516 7.355 2.715 1 96.38 195 SER A N 1
ATOM 1565 C CA . SER A 1 195 ? 21.266 6.137 2.41 1 96.38 195 SER A CA 1
ATOM 1566 C C . SER A 1 195 ? 20.328 4.98 2.086 1 96.38 195 SER A C 1
ATOM 1568 O O . SER A 1 195 ? 20.734 4 1.459 1 96.38 195 SER A O 1
ATOM 1570 N N . ASP A 1 196 ? 19.094 5.051 2.531 1 96.25 196 ASP A N 1
ATOM 1571 C CA . ASP A 1 196 ? 18.109 4.008 2.242 1 96.25 196 ASP A CA 1
ATOM 1572 C C . ASP A 1 196 ? 17.844 3.908 0.743 1 96.25 196 ASP A C 1
ATOM 1574 O O . ASP A 1 196 ? 17.562 2.822 0.227 1 96.25 196 ASP A O 1
ATOM 1578 N N . GLN A 1 197 ? 17.938 5.016 0.103 1 94.81 197 GLN A N 1
ATOM 1579 C CA . GLN A 1 197 ? 17.672 5.082 -1.328 1 94.81 197 GLN A CA 1
ATOM 1580 C C . GLN A 1 197 ? 18.781 4.43 -2.135 1 94.81 197 GLN A C 1
ATOM 1582 O O . GLN A 1 197 ? 18.547 3.891 -3.217 1 94.81 197 GLN A O 1
ATOM 1587 N N . THR A 1 198 ? 20 4.457 -1.625 1 95.69 198 THR A N 1
ATOM 1588 C CA . THR A 1 198 ? 21.156 3.961 -2.363 1 95.69 198 THR A CA 1
ATOM 1589 C C . THR A 1 198 ? 21.688 2.678 -1.733 1 95.69 198 THR A C 1
ATOM 1591 O O . THR A 1 198 ? 22.844 2.314 -1.943 1 95.69 198 THR A O 1
ATOM 1594 N N . ARG A 1 199 ? 20.906 2.055 -0.97 1 96.38 199 ARG A N 1
ATOM 1595 C CA . ARG A 1 199 ? 21.312 0.827 -0.3 1 96.38 199 ARG A CA 1
ATOM 1596 C C . ARG A 1 199 ? 21.547 -0.296 -1.307 1 96.38 199 ARG A C 1
ATOM 1598 O O . ARG A 1 199 ? 20.672 -0.597 -2.117 1 96.38 199 ARG A O 1
ATOM 1605 N N . PRO A 1 200 ? 22.75 -0.947 -1.278 1 96.81 200 PRO A N 1
ATOM 1606 C CA . PRO A 1 200 ? 23.047 -2.051 -2.197 1 96.81 200 PRO A CA 1
ATOM 1607 C C . PRO A 1 200 ? 22.422 -3.371 -1.749 1 96.81 200 PRO A C 1
ATOM 1609 O O . PRO A 1 200 ? 22.281 -3.613 -0.548 1 96.81 200 PRO A O 1
ATOM 1612 N N . VAL A 1 201 ? 22.047 -4.191 -2.691 1 97.62 201 VAL A N 1
ATOM 1613 C CA . VAL A 1 201 ? 21.609 -5.559 -2.441 1 97.62 201 VAL A CA 1
ATOM 1614 C C . VAL A 1 201 ? 22.391 -6.531 -3.314 1 97.62 201 VAL A C 1
ATOM 1616 O O . VAL A 1 201 ? 22.516 -6.332 -4.527 1 97.62 201 VAL A O 1
ATOM 1619 N N . ARG A 1 202 ? 22.984 -7.508 -2.686 1 98.25 202 ARG A N 1
ATOM 1620 C CA . ARG A 1 202 ? 23.766 -8.492 -3.424 1 98.25 202 ARG A CA 1
ATOM 1621 C C . ARG A 1 202 ? 22.906 -9.688 -3.822 1 98.25 202 ARG A C 1
ATOM 1623 O O . ARG A 1 202 ? 21.953 -10.047 -3.117 1 98.25 202 ARG A O 1
ATOM 1630 N N . PHE A 1 203 ? 23.266 -10.305 -4.93 1 97.88 203 PHE A N 1
ATOM 1631 C CA . PHE A 1 203 ? 22.562 -11.484 -5.438 1 97.88 203 PHE A CA 1
ATOM 1632 C C . PHE A 1 203 ? 23.469 -12.273 -6.383 1 97.88 203 PHE A C 1
ATOM 1634 O O . PHE A 1 203 ? 24.484 -11.766 -6.852 1 97.88 203 PHE A O 1
ATOM 1641 N N . PRO A 1 204 ? 23.156 -13.453 -6.738 1 98.31 204 PRO A N 1
ATOM 1642 C CA . PRO A 1 204 ? 22.094 -14.242 -6.113 1 98.31 204 PRO A CA 1
ATOM 1643 C C . PRO A 1 204 ? 22.484 -14.766 -4.734 1 98.31 204 PRO A C 1
ATOM 1645 O O . PRO A 1 204 ? 23.672 -14.883 -4.426 1 98.31 204 PRO A O 1
ATOM 1648 N N . ASP A 1 205 ? 21.5 -15.055 -3.916 1 98.56 205 ASP A N 1
ATOM 1649 C CA . ASP A 1 205 ? 21.766 -15.508 -2.559 1 98.56 205 ASP A CA 1
ATOM 1650 C C . ASP A 1 205 ? 22.031 -17.016 -2.527 1 98.56 205 ASP A C 1
ATOM 1652 O O . ASP A 1 205 ? 22.422 -17.562 -1.49 1 98.56 205 ASP A O 1
ATOM 1656 N N . VAL A 1 206 ? 21.875 -17.672 -3.578 1 97.88 206 VAL A N 1
ATOM 1657 C CA . VAL A 1 206 ? 22.203 -19.078 -3.791 1 97.88 206 VAL A CA 1
ATOM 1658 C C . VAL A 1 206 ? 22.734 -19.281 -5.211 1 97.88 206 VAL A C 1
ATOM 1660 O O . VAL A 1 206 ? 22.516 -18.438 -6.082 1 97.88 206 VAL A O 1
ATOM 1663 N N . ASN A 1 207 ? 23.453 -20.312 -5.379 1 96.94 207 ASN A N 1
ATOM 1664 C CA . ASN A 1 207 ? 23.891 -20.641 -6.73 1 96.94 207 ASN A CA 1
ATOM 1665 C C . ASN A 1 207 ? 22.781 -21.328 -7.527 1 96.94 207 ASN A C 1
ATOM 1667 O O . ASN A 1 207 ? 22.453 -22.484 -7.277 1 96.94 207 ASN A O 1
ATOM 1671 N N . PRO A 1 208 ? 22.188 -20.609 -8.492 1 95.06 208 PRO A N 1
ATOM 1672 C CA . PRO A 1 208 ? 21.094 -21.219 -9.25 1 95.06 208 PRO A CA 1
ATOM 1673 C C . PRO A 1 208 ? 21.531 -22.469 -10.008 1 95.06 208 PRO A C 1
ATOM 1675 O O . PRO A 1 208 ? 20.703 -23.312 -10.359 1 95.06 208 PRO A O 1
ATOM 1678 N N . GLN A 1 209 ? 22.797 -22.703 -10.211 1 91.88 209 GLN A N 1
ATOM 1679 C CA . GLN A 1 209 ? 23.328 -23.828 -10.969 1 91.88 209 GLN A CA 1
ATOM 1680 C C . GLN A 1 209 ? 23.562 -25.031 -10.055 1 91.88 209 GLN A C 1
ATOM 1682 O O . GLN A 1 209 ? 24 -26.094 -10.516 1 91.88 209 GLN A O 1
ATOM 1687 N N . SER A 1 210 ? 23.172 -24.875 -8.906 1 91.56 210 SER A N 1
ATOM 1688 C CA . SER A 1 210 ? 23.422 -25.938 -7.934 1 91.56 210 SER A CA 1
ATOM 1689 C C . SER A 1 210 ? 22.344 -27 -7.973 1 91.56 210 SER A C 1
ATOM 1691 O O . SER A 1 210 ? 22.312 -27.891 -7.125 1 91.56 210 SER A O 1
ATOM 1693 N N . LEU A 1 211 ? 21.453 -26.969 -8.898 1 92.25 211 LEU A N 1
ATOM 1694 C CA . LEU A 1 211 ? 20.438 -28.016 -9.039 1 92.25 211 LEU A CA 1
ATOM 1695 C C . LEU A 1 211 ? 21.094 -29.359 -9.336 1 92.25 211 LEU A C 1
ATOM 1697 O O . LEU A 1 211 ? 22.109 -29.422 -10.039 1 92.25 211 LEU A O 1
ATOM 1701 N N . PRO A 1 212 ? 20.531 -30.391 -8.773 1 89.38 212 PRO A N 1
ATOM 1702 C CA . PRO A 1 212 ? 21.062 -31.703 -9.141 1 89.38 212 PRO A CA 1
ATOM 1703 C C . PRO A 1 212 ? 21.047 -31.938 -10.648 1 89.38 212 PRO A C 1
ATOM 1705 O O . PRO A 1 212 ? 20.172 -31.438 -11.352 1 89.38 212 PRO A O 1
ATOM 1708 N N . LEU A 1 213 ? 21.984 -32.719 -11.156 1 85.44 213 LEU A N 1
ATOM 1709 C CA . LEU A 1 213 ? 22.156 -32.969 -12.586 1 85.44 213 LEU A CA 1
ATOM 1710 C C . LEU A 1 213 ? 20.922 -33.625 -13.172 1 85.44 213 LEU A C 1
ATOM 1712 O O . LEU A 1 213 ? 20.594 -33.406 -14.344 1 85.44 213 LEU A O 1
ATOM 1716 N N . ASN A 1 214 ? 20.25 -34.344 -12.367 1 87.62 214 ASN A N 1
ATOM 1717 C CA . ASN A 1 214 ? 19.094 -35.094 -12.859 1 87.62 214 ASN A CA 1
ATOM 1718 C C . ASN A 1 214 ? 17.812 -34.281 -12.664 1 87.62 214 ASN A C 1
ATOM 1720 O O . ASN A 1 214 ? 16.703 -34.812 -12.875 1 87.62 214 ASN A O 1
ATOM 1724 N N . SER A 1 215 ? 17.953 -33.062 -12.289 1 87.62 215 SER A N 1
ATOM 1725 C CA . SER A 1 215 ? 16.781 -32.219 -12.078 1 87.62 215 SER A CA 1
ATOM 1726 C C . SER A 1 215 ? 16.094 -31.891 -13.406 1 87.62 215 SER A C 1
ATOM 1728 O O . SER A 1 215 ? 16.766 -31.609 -14.398 1 87.62 215 SER A O 1
ATOM 1730 N N . ASP A 1 216 ? 14.82 -32.062 -13.445 1 93.06 216 ASP A N 1
ATOM 1731 C CA . ASP A 1 216 ? 14.031 -31.641 -14.602 1 93.06 216 ASP A CA 1
ATOM 1732 C C . ASP A 1 216 ? 13.375 -30.281 -14.359 1 93.06 216 ASP A C 1
ATOM 1734 O O . ASP A 1 216 ? 12.273 -30.203 -13.82 1 93.06 216 ASP A O 1
ATOM 1738 N N . PHE A 1 217 ? 14.07 -29.297 -14.758 1 96 217 PHE A N 1
ATOM 1739 C CA . PHE A 1 217 ? 13.656 -27.906 -14.562 1 96 217 PHE A CA 1
ATOM 1740 C C . PHE A 1 217 ? 13.648 -27.156 -15.883 1 96 217 PHE A C 1
ATOM 1742 O O . PHE A 1 217 ? 14.617 -27.219 -16.641 1 96 217 PHE A O 1
ATOM 1749 N N . SER A 1 218 ? 12.5 -26.5 -16.203 1 95.12 218 SER A N 1
ATOM 1750 C CA . SER A 1 218 ? 12.43 -25.734 -17.438 1 95.12 218 SER A CA 1
ATOM 1751 C C . SER A 1 218 ? 11.57 -24.484 -17.266 1 95.12 218 SER A C 1
ATOM 1753 O O . SER A 1 218 ? 10.789 -24.391 -16.312 1 95.12 218 SER A O 1
ATOM 1755 N N . MET A 1 219 ? 11.852 -23.484 -18.094 1 94.75 219 MET A N 1
ATOM 1756 C CA . MET A 1 219 ? 11.047 -22.281 -18.219 1 94.75 219 MET A CA 1
ATOM 1757 C C . MET A 1 219 ? 10.43 -22.156 -19.609 1 94.75 219 MET A C 1
ATOM 1759 O O . MET A 1 219 ? 11.109 -22.375 -20.609 1 94.75 219 MET A O 1
ATOM 1763 N N . VAL A 1 220 ? 9.172 -21.875 -19.656 1 96.25 220 VAL A N 1
ATOM 1764 C CA . VAL A 1 220 ? 8.484 -21.75 -20.938 1 96.25 220 VAL A CA 1
ATOM 1765 C C . VAL A 1 220 ? 7.926 -20.344 -21.094 1 96.25 220 VAL A C 1
ATOM 1767 O O . VAL A 1 220 ? 7.297 -19.812 -20.172 1 96.25 220 VAL A O 1
ATOM 1770 N N . ALA A 1 221 ? 8.188 -19.734 -22.281 1 94.38 221 ALA A N 1
ATOM 1771 C CA . ALA A 1 221 ? 7.691 -18.391 -22.594 1 94.38 221 ALA A CA 1
ATOM 1772 C C . ALA A 1 221 ? 6.355 -18.469 -23.328 1 94.38 221 ALA A C 1
ATOM 1774 O O . ALA A 1 221 ? 6.156 -19.328 -24.188 1 94.38 221 ALA A O 1
ATOM 1775 N N . GLY A 1 222 ? 5.355 -17.625 -22.922 1 93.38 222 GLY A N 1
ATOM 1776 C CA . GLY A 1 222 ? 4.102 -17.531 -23.656 1 93.38 222 GLY A CA 1
ATOM 1777 C C . GLY A 1 222 ? 2.9 -17.312 -22.75 1 93.38 222 GLY A C 1
ATOM 1778 O O . GLY A 1 222 ? 3.023 -17.344 -21.516 1 93.38 222 GLY A O 1
ATOM 1779 N N . ASP A 1 223 ? 1.852 -17.078 -23.375 1 95.06 223 ASP A N 1
ATOM 1780 C CA . ASP A 1 223 ? 0.589 -16.922 -22.672 1 95.06 223 ASP A CA 1
ATOM 1781 C C . ASP A 1 223 ? 0.147 -18.25 -22.047 1 95.06 223 ASP A C 1
ATOM 1783 O O . ASP A 1 223 ? 0.175 -19.297 -22.703 1 95.06 223 ASP A O 1
ATOM 1787 N N . PHE A 1 224 ? -0.254 -18.203 -20.828 1 97.56 224 PHE A N 1
ATOM 1788 C CA . PHE A 1 224 ? -0.576 -19.406 -20.062 1 97.56 224 PHE A CA 1
ATOM 1789 C C . PHE A 1 224 ? -1.644 -20.234 -20.766 1 97.56 224 PHE A C 1
ATOM 1791 O O . PHE A 1 224 ? -1.471 -21.438 -20.969 1 97.56 224 PHE A O 1
ATOM 1798 N N . VAL A 1 225 ? -2.729 -19.609 -21.156 1 97 225 VAL A N 1
ATOM 1799 C CA . VAL A 1 225 ? -3.875 -20.281 -21.75 1 97 225 VAL A CA 1
ATOM 1800 C C . VAL A 1 225 ? -3.504 -20.844 -23.125 1 97 225 VAL A C 1
ATOM 1802 O O . VAL A 1 225 ? -3.969 -21.922 -23.516 1 97 225 VAL A O 1
ATOM 1805 N N . GLU A 1 226 ? -2.633 -20.172 -23.812 1 94.62 226 GLU A N 1
ATOM 1806 C CA . GLU A 1 226 ? -2.256 -20.578 -25.172 1 94.62 226 GLU A CA 1
ATOM 1807 C C . GLU A 1 226 ? -1.234 -21.719 -25.141 1 94.62 226 GLU A C 1
ATOM 1809 O O . GLU A 1 226 ? -1.232 -22.578 -26.016 1 94.62 226 GLU A O 1
ATOM 1814 N N . VAL A 1 227 ? -0.396 -21.719 -24.172 1 96 227 VAL A N 1
ATOM 1815 C CA . VAL A 1 227 ? 0.708 -22.672 -24.109 1 96 227 VAL A CA 1
ATOM 1816 C C . VAL A 1 227 ? 0.207 -24 -23.562 1 96 227 VAL A C 1
ATOM 1818 O O . VAL A 1 227 ? 0.611 -25.062 -24.047 1 96 227 VAL A O 1
ATOM 1821 N N . TYR A 1 228 ? -0.614 -23.984 -22.594 1 97.31 228 TYR A N 1
ATOM 1822 C CA . TYR A 1 228 ? -0.986 -25.203 -21.891 1 97.31 228 TYR A CA 1
ATOM 1823 C C . TYR A 1 228 ? -2.381 -25.672 -22.312 1 97.31 228 TYR A C 1
ATOM 1825 O O . TYR A 1 228 ? -3.375 -25.266 -21.688 1 97.31 228 TYR A O 1
ATOM 1833 N N . THR A 1 229 ? -2.393 -26.594 -23.266 1 95.62 229 THR A N 1
ATOM 1834 C CA . THR A 1 229 ? -3.646 -27.047 -23.859 1 95.62 229 THR A CA 1
ATOM 1835 C C . THR A 1 229 ? -3.816 -28.562 -23.672 1 95.62 229 THR A C 1
ATOM 1837 O O . THR A 1 229 ? -4.914 -29.094 -23.844 1 95.62 229 THR A O 1
ATOM 1840 N N . ASP A 1 230 ? -2.785 -29.266 -23.297 1 96.5 230 ASP A N 1
ATOM 1841 C CA . ASP A 1 230 ? -2.848 -30.719 -23.156 1 96.5 230 ASP A CA 1
ATOM 1842 C C . ASP A 1 230 ? -3.527 -31.125 -21.859 1 96.5 230 ASP A C 1
ATOM 1844 O O . ASP A 1 230 ? -3.082 -30.734 -20.766 1 96.5 230 ASP A O 1
ATOM 1848 N N . SER A 1 231 ? -4.488 -31.922 -21.922 1 96.38 231 SER A N 1
ATOM 1849 C CA . SER A 1 231 ? -5.254 -32.344 -20.75 1 96.38 231 SER A CA 1
ATOM 1850 C C . SER A 1 231 ? -4.473 -33.344 -19.922 1 96.38 231 SER A C 1
ATOM 1852 O O . SER A 1 231 ? -3.623 -34.062 -20.438 1 96.38 231 SER A O 1
ATOM 1854 N N . ASN A 1 232 ? -4.727 -33.375 -18.625 1 95.38 232 ASN A N 1
ATOM 1855 C CA . ASN A 1 232 ? -4.23 -34.406 -17.719 1 95.38 232 ASN A CA 1
ATOM 1856 C C . ASN A 1 232 ? -2.711 -34.531 -17.781 1 95.38 232 ASN A C 1
ATOM 1858 O O . ASN A 1 232 ? -2.176 -35.625 -17.875 1 95.38 232 ASN A O 1
ATOM 1862 N N . SER A 1 233 ? -2.102 -33.375 -17.734 1 96.75 23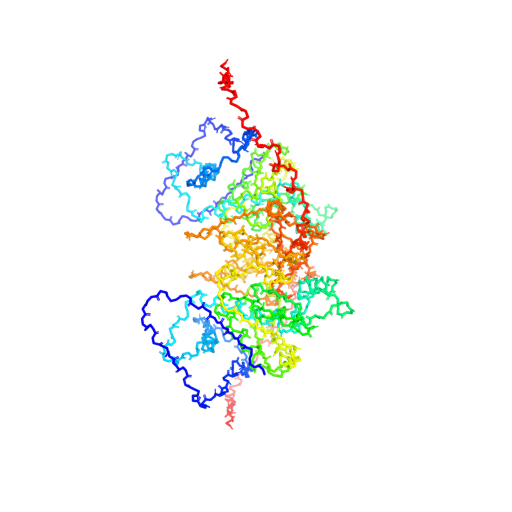3 SER A N 1
ATOM 1863 C CA . SER A 1 233 ? -0.664 -33.375 -17.969 1 96.75 233 SER A CA 1
ATOM 1864 C C . SER A 1 233 ? 0.114 -33.125 -16.688 1 96.75 233 SER A C 1
ATOM 1866 O O . SER A 1 233 ? 1.263 -33.531 -16.547 1 96.75 233 SER A O 1
ATOM 1868 N N . TRP A 1 234 ? -0.491 -32.531 -15.703 1 97.94 234 TRP A N 1
ATOM 1869 C CA . TRP A 1 234 ? 0.264 -32.062 -14.547 1 97.94 234 TRP A CA 1
ATOM 1870 C C . TRP A 1 234 ? -0.298 -32.656 -13.258 1 97.94 234 TRP A C 1
ATOM 1872 O O . TRP A 1 234 ? -1.516 -32.75 -13.094 1 97.94 234 TRP A O 1
ATOM 1882 N N . ASP A 1 235 ? 0.568 -33.031 -12.352 1 97.44 235 ASP A N 1
ATOM 1883 C CA . ASP A 1 235 ? 0.16 -33.5 -11.031 1 97.44 235 ASP A CA 1
ATOM 1884 C C . ASP A 1 235 ? -0.231 -32.344 -10.125 1 97.44 235 ASP A C 1
ATOM 1886 O O . ASP A 1 235 ? -1.081 -32.469 -9.25 1 97.44 235 ASP A O 1
ATOM 1890 N N . CYS A 1 236 ? 0.42 -31.188 -10.367 1 97.75 236 CYS A N 1
ATOM 1891 C CA . CYS A 1 236 ? 0.215 -30.031 -9.508 1 97.75 236 CYS A CA 1
ATOM 1892 C C . CYS A 1 236 ? 0.411 -28.734 -10.289 1 97.75 236 CYS A C 1
ATOM 1894 O O . CYS A 1 236 ? 1.322 -28.641 -11.109 1 97.75 236 CYS A O 1
ATOM 1896 N N . VAL A 1 237 ? -0.467 -27.812 -10.086 1 98.38 237 VAL A N 1
ATOM 1897 C CA . VAL A 1 237 ? -0.295 -26.422 -10.531 1 98.38 237 VAL A CA 1
ATOM 1898 C C . VAL A 1 237 ? -0.184 -25.516 -9.312 1 98.38 237 VAL A C 1
ATOM 1900 O O . VAL A 1 237 ? -1.072 -25.484 -8.461 1 98.38 237 VAL A O 1
ATOM 1903 N N . ALA A 1 238 ? 0.924 -24.812 -9.227 1 98.31 238 ALA A N 1
ATOM 1904 C CA . ALA A 1 238 ? 1.178 -23.906 -8.109 1 98.31 238 ALA A CA 1
ATOM 1905 C C . ALA A 1 238 ? 1.192 -22.453 -8.586 1 98.31 238 ALA A C 1
ATOM 1907 O O . ALA A 1 238 ? 2.082 -22.047 -9.336 1 98.31 238 ALA A O 1
ATOM 1908 N N . THR A 1 239 ? 0.205 -21.719 -8.141 1 98.19 239 THR A N 1
ATOM 1909 C CA . THR A 1 239 ? 0.105 -20.312 -8.539 1 98.19 239 THR A CA 1
ATOM 1910 C C . THR A 1 239 ? 0.394 -19.391 -7.363 1 98.19 239 THR A C 1
ATOM 1912 O O . THR A 1 239 ? -0.151 -19.578 -6.273 1 98.19 239 THR A O 1
ATOM 1915 N N . CYS A 1 240 ? 1.266 -18.484 -7.531 1 98.12 240 CYS A N 1
ATOM 1916 C CA . CYS A 1 240 ? 1.625 -17.453 -6.566 1 98.12 240 CYS A CA 1
ATOM 1917 C C . CYS A 1 240 ? 1.552 -16.062 -7.195 1 98.12 240 CYS A C 1
ATOM 1919 O O . CYS A 1 240 ? 2.348 -15.734 -8.078 1 98.12 240 CYS A O 1
ATOM 1921 N N . PHE A 1 241 ? 0.589 -15.219 -6.719 1 97.38 241 PHE A N 1
ATOM 1922 C CA . PHE A 1 241 ? 0.389 -13.906 -7.32 1 97.38 241 PHE A CA 1
ATOM 1923 C C . PHE A 1 241 ? 0.229 -14.016 -8.828 1 97.38 241 PHE A C 1
ATOM 1925 O O . PHE A 1 241 ? 0.906 -13.32 -9.586 1 97.38 241 PHE A O 1
ATOM 1932 N N . PHE A 1 242 ? -0.823 -14.844 -9.234 1 98.12 242 PHE A N 1
ATOM 1933 C CA . PHE A 1 242 ? -0.864 -15.125 -10.664 1 98.12 242 PHE A CA 1
ATOM 1934 C C . PHE A 1 242 ? -2.273 -14.945 -11.211 1 98.12 242 PHE A C 1
ATOM 1936 O O . PHE A 1 242 ? -2.463 -14.336 -12.266 1 98.12 242 PHE A O 1
ATOM 1943 N N . ILE A 1 243 ? -3.26 -15.398 -10.562 1 97.12 243 ILE A N 1
ATOM 1944 C CA . ILE A 1 243 ? -4.57 -15.539 -11.188 1 97.12 243 ILE A CA 1
ATOM 1945 C C . ILE A 1 243 ? -5.148 -14.156 -11.492 1 97.12 243 ILE A C 1
ATOM 1947 O O . ILE A 1 243 ? -5.953 -14 -12.414 1 97.12 243 ILE A O 1
ATOM 1951 N N . ASP A 1 244 ? -4.711 -13.148 -10.805 1 96.5 244 ASP A N 1
ATOM 1952 C CA . ASP A 1 244 ? -5.23 -11.805 -11.023 1 96.5 244 ASP A CA 1
ATOM 1953 C C . ASP A 1 244 ? -4.598 -11.172 -12.258 1 96.5 244 ASP A C 1
ATOM 1955 O O . ASP A 1 244 ? -4.934 -10.039 -12.625 1 96.5 244 ASP A O 1
ATOM 1959 N N . THR A 1 245 ? -3.676 -11.844 -12.938 1 96.31 245 THR A N 1
ATOM 1960 C CA . THR A 1 245 ? -3.053 -11.328 -14.156 1 96.31 245 THR A CA 1
ATOM 1961 C C . THR A 1 245 ? -3.922 -11.617 -15.375 1 96.31 245 THR A C 1
ATOM 1963 O O . THR A 1 245 ? -3.67 -11.094 -16.453 1 96.31 245 THR A O 1
ATOM 1966 N N . ALA A 1 246 ? -4.953 -12.375 -15.227 1 95.19 246 ALA A N 1
ATOM 1967 C CA . ALA A 1 246 ? -5.809 -12.797 -16.344 1 95.19 246 ALA A CA 1
ATOM 1968 C C . ALA A 1 246 ? -6.742 -11.664 -16.766 1 95.19 246 ALA A C 1
ATOM 1970 O O . ALA A 1 246 ? -7.207 -10.883 -15.93 1 95.19 246 ALA A O 1
ATOM 1971 N N . HIS A 1 247 ? -6.996 -11.672 -18.062 1 93.94 247 HIS A N 1
ATOM 1972 C CA . HIS A 1 247 ? -8.109 -10.859 -18.531 1 93.94 247 HIS A CA 1
ATOM 1973 C C . HIS A 1 247 ? -9.438 -11.391 -18.016 1 93.94 247 HIS A C 1
ATOM 1975 O O . HIS A 1 247 ? -10.32 -10.617 -17.625 1 93.94 247 HIS A O 1
ATOM 1981 N N . ASN A 1 248 ? -9.547 -12.594 -18.109 1 94.81 248 ASN A N 1
ATOM 1982 C CA . ASN A 1 248 ? -10.68 -13.359 -17.594 1 94.81 248 ASN A CA 1
ATOM 1983 C C . ASN A 1 248 ? -10.227 -14.5 -16.703 1 94.81 248 ASN A C 1
ATOM 1985 O O . ASN A 1 248 ? -9.773 -15.539 -17.188 1 94.81 248 ASN A O 1
ATOM 1989 N N . VAL A 1 249 ? -10.398 -14.344 -15.414 1 96.06 249 VAL A N 1
ATOM 1990 C CA . VAL A 1 249 ? -9.891 -15.281 -14.422 1 96.06 249 VAL A CA 1
ATOM 1991 C C . VAL A 1 249 ? -10.547 -16.641 -14.609 1 96.06 249 VAL A C 1
ATOM 1993 O O . VAL A 1 249 ? -9.93 -17.672 -14.336 1 96.06 249 VAL A O 1
ATOM 1996 N N . ILE A 1 250 ? -11.719 -16.734 -15.102 1 95.62 250 ILE A N 1
ATOM 1997 C CA . ILE A 1 250 ? -12.422 -17.984 -15.312 1 95.62 250 ILE A CA 1
ATOM 1998 C C . ILE A 1 250 ? -11.672 -18.844 -16.344 1 95.62 250 ILE A C 1
ATOM 2000 O O . ILE A 1 250 ? -11.617 -20.062 -16.219 1 95.62 250 ILE A O 1
ATOM 2004 N N . GLU A 1 251 ? -11.117 -18.141 -17.281 1 96.5 251 GLU A N 1
ATOM 2005 C CA . GLU A 1 251 ? -10.336 -18.859 -18.281 1 96.5 251 GLU A CA 1
ATOM 2006 C C . GLU A 1 251 ? -9.133 -19.547 -17.641 1 96.5 251 GLU A C 1
ATOM 2008 O O . GLU A 1 251 ? -8.766 -20.656 -18.031 1 96.5 251 GLU A O 1
ATOM 2013 N N . TYR A 1 252 ? -8.445 -18.875 -16.734 1 97.38 252 TYR A N 1
ATOM 2014 C CA . TYR A 1 252 ? -7.332 -19.484 -16.016 1 97.38 252 TYR A CA 1
ATOM 2015 C C . TYR A 1 252 ? -7.797 -20.703 -15.227 1 97.38 252 TYR A C 1
ATOM 2017 O O . TYR A 1 252 ? -7.141 -21.734 -15.242 1 97.38 252 TYR A O 1
ATOM 2025 N N . LEU A 1 253 ? -8.945 -20.594 -14.578 1 95.44 253 LEU A N 1
ATOM 2026 C CA . LEU A 1 253 ? -9.484 -21.703 -13.789 1 95.44 253 LEU A CA 1
ATOM 2027 C C . LEU A 1 253 ? -9.781 -22.906 -14.68 1 95.44 253 LEU A C 1
ATOM 2029 O O . LEU A 1 253 ? -9.43 -24.031 -14.344 1 95.44 253 LEU A O 1
ATOM 2033 N N . GLU A 1 254 ? -10.383 -22.609 -15.766 1 95.94 254 GLU A N 1
ATOM 2034 C CA . GLU A 1 254 ? -10.719 -23.672 -16.703 1 95.94 254 GLU A CA 1
ATOM 2035 C C . GLU A 1 254 ? -9.469 -24.344 -17.266 1 95.94 254 GLU A C 1
ATOM 2037 O O . GLU A 1 254 ? -9.422 -25.562 -17.406 1 95.94 254 GLU A O 1
ATOM 2042 N N . THR A 1 255 ? -8.469 -23.516 -17.594 1 97.56 255 THR A N 1
ATOM 2043 C CA . THR A 1 255 ? -7.211 -24.047 -18.094 1 97.56 255 THR A CA 1
ATOM 2044 C C . THR A 1 255 ? -6.531 -24.922 -17.047 1 97.56 255 THR A C 1
ATOM 2046 O O . THR A 1 255 ? -6.086 -26.031 -17.344 1 97.56 255 THR A O 1
ATOM 2049 N N . ILE A 1 256 ? -6.488 -24.469 -15.805 1 97.44 256 ILE A N 1
ATOM 2050 C CA . ILE A 1 256 ? -5.875 -25.219 -14.719 1 97.44 256 ILE A CA 1
ATOM 2051 C C . ILE A 1 256 ? -6.602 -26.562 -14.547 1 97.44 256 ILE A C 1
ATOM 2053 O O . ILE A 1 256 ? -5.969 -27.609 -14.43 1 97.44 256 ILE A O 1
ATOM 2057 N N . TRP A 1 257 ? -7.922 -26.5 -14.547 1 95.06 257 TRP A N 1
ATOM 2058 C CA . TRP A 1 257 ? -8.734 -27.703 -14.414 1 95.06 257 TRP A CA 1
ATOM 2059 C C . TRP A 1 257 ? -8.422 -28.688 -15.539 1 95.06 257 TRP A C 1
ATOM 2061 O O . TRP A 1 257 ? -8.258 -29.891 -15.297 1 95.06 257 TRP A O 1
ATOM 2071 N N . LYS A 1 258 ? -8.336 -28.172 -16.719 1 95.81 258 LYS A N 1
ATOM 2072 C CA . LYS A 1 258 ? -8.125 -28.984 -17.922 1 95.81 258 LYS A CA 1
ATOM 2073 C C . LYS A 1 258 ? -6.77 -29.688 -17.875 1 95.81 258 LYS A C 1
ATOM 2075 O O . LYS A 1 258 ? -6.664 -30.875 -18.203 1 95.81 258 LYS A O 1
ATOM 2080 N N . ILE A 1 259 ? -5.75 -29.016 -17.422 1 97.62 259 ILE A N 1
ATOM 2081 C CA . ILE A 1 259 ? -4.395 -29.531 -17.609 1 97.62 259 ILE A CA 1
ATOM 2082 C C . ILE A 1 259 ? -4.016 -30.406 -16.406 1 97.62 259 ILE A C 1
ATOM 2084 O O . ILE A 1 259 ? -3.02 -31.125 -16.453 1 97.62 259 ILE A O 1
ATOM 2088 N N . LEU A 1 260 ? -4.754 -30.344 -15.344 1 96.75 260 LEU A N 1
ATOM 2089 C CA . LEU A 1 260 ? -4.48 -31.188 -14.18 1 96.75 260 LEU A CA 1
ATOM 2090 C C . LEU A 1 260 ? -4.895 -32.625 -14.438 1 96.75 260 LEU A C 1
ATOM 2092 O O . LEU A 1 260 ? -5.941 -32.875 -15.039 1 96.75 260 LEU A O 1
ATOM 2096 N N . LYS A 1 261 ? -4.066 -33.594 -14.008 1 95.06 261 LYS A N 1
ATOM 2097 C CA . LYS A 1 261 ? -4.438 -35 -14 1 95.06 261 LYS A CA 1
ATOM 2098 C C . LYS A 1 261 ? -5.574 -35.25 -13.008 1 95.06 261 LYS A C 1
ATOM 2100 O O . LYS A 1 261 ? -5.77 -34.5 -12.062 1 95.06 261 LYS A O 1
ATOM 2105 N N . PRO A 1 262 ? -6.305 -36.375 -13.32 1 90.5 262 PRO A N 1
ATOM 2106 C CA . PRO A 1 262 ? -7.219 -36.781 -12.25 1 90.5 262 PRO A CA 1
ATOM 2107 C C . PRO A 1 262 ? -6.52 -36.938 -10.906 1 90.5 262 PRO A C 1
ATOM 2109 O O . PRO A 1 262 ? -5.484 -37.625 -10.82 1 90.5 262 PRO A O 1
ATOM 2112 N N . GLY A 1 263 ? -7 -36.281 -9.914 1 89.5 263 GLY A N 1
ATOM 2113 C CA . GLY A 1 263 ? -6.355 -36.312 -8.609 1 89.5 263 GLY A CA 1
ATOM 2114 C C . GLY A 1 263 ? -5.309 -35.219 -8.445 1 89.5 263 GLY A C 1
ATOM 2115 O O . GLY A 1 263 ? -4.723 -35.094 -7.371 1 89.5 263 GLY A O 1
ATOM 2116 N N . GLY A 1 264 ? -5.082 -34.531 -9.531 1 94.75 264 GLY A N 1
ATOM 2117 C CA . GLY A 1 264 ? -4.113 -33.438 -9.469 1 94.75 264 GLY A CA 1
ATOM 2118 C C . GLY A 1 264 ? -4.52 -32.344 -8.516 1 94.75 264 GLY A C 1
ATOM 2119 O O . GLY A 1 264 ? -5.664 -32.281 -8.062 1 94.75 264 GLY A O 1
ATOM 2120 N N . VAL A 1 265 ? -3.539 -31.484 -8.219 1 94.81 265 VAL A N 1
ATOM 2121 C CA . VAL A 1 265 ? -3.789 -30.5 -7.168 1 94.81 265 VAL A CA 1
ATOM 2122 C C . VAL A 1 265 ? -3.443 -29.109 -7.676 1 94.81 265 VAL A C 1
ATOM 2124 O O . VAL A 1 265 ? -2.49 -28.938 -8.438 1 94.81 265 VAL A O 1
ATOM 2127 N N . TRP A 1 266 ? -4.281 -28.156 -7.27 1 96.88 266 TRP A N 1
ATOM 2128 C CA . TRP A 1 266 ? -4.012 -26.734 -7.504 1 96.88 266 TRP A CA 1
ATOM 2129 C C . TRP A 1 266 ? -3.785 -26 -6.191 1 96.88 266 TRP A C 1
ATOM 2131 O O . TRP A 1 266 ? -4.656 -26 -5.316 1 96.88 266 TRP A O 1
ATOM 2141 N N . ILE A 1 267 ? -2.627 -25.484 -6.039 1 96.62 267 ILE A N 1
ATOM 2142 C CA . ILE A 1 267 ? -2.266 -24.688 -4.879 1 96.62 267 ILE A CA 1
ATOM 2143 C C . ILE A 1 267 ? -2.143 -23.219 -5.285 1 96.62 267 ILE A C 1
ATOM 2145 O O . ILE A 1 267 ? -1.477 -22.891 -6.273 1 96.62 267 ILE A O 1
ATOM 2149 N N . ASN A 1 268 ? -2.816 -22.344 -4.52 1 96.81 268 ASN A N 1
ATOM 2150 C CA . ASN A 1 268 ? -2.814 -20.938 -4.883 1 96.81 268 ASN A CA 1
ATOM 2151 C C . ASN A 1 268 ? -2.537 -20.047 -3.674 1 96.81 268 ASN A C 1
ATOM 2153 O O . ASN A 1 268 ? -3.025 -20.312 -2.576 1 96.81 268 ASN A O 1
ATOM 2157 N N . LEU A 1 269 ? -1.718 -19.078 -3.867 1 97 269 LEU A N 1
ATOM 2158 C CA . LEU A 1 269 ? -1.538 -18 -2.908 1 97 269 LEU A CA 1
ATOM 2159 C C . LEU A 1 269 ? -1.425 -16.656 -3.619 1 97 269 LEU A C 1
ATOM 2161 O O . LEU A 1 269 ? -0.551 -16.469 -4.469 1 97 269 LEU A O 1
ATOM 2165 N N . GLY A 1 270 ? -2.33 -15.742 -3.303 1 96.5 270 GLY A N 1
ATOM 2166 C CA . GLY A 1 270 ? -2.238 -14.422 -3.902 1 96.5 270 GLY A CA 1
ATOM 2167 C C . GLY A 1 270 ? -3.486 -13.586 -3.695 1 96.5 270 GLY A C 1
ATOM 2168 O O . GLY A 1 270 ? -4.52 -14.102 -3.258 1 96.5 270 GLY A O 1
ATOM 2169 N N . PRO A 1 271 ? -3.32 -12.328 -3.984 1 96.44 271 PRO A N 1
ATOM 2170 C CA . PRO A 1 271 ? -4.469 -11.422 -3.957 1 96.44 271 PRO A CA 1
ATOM 2171 C C . PRO A 1 271 ? -5.262 -11.438 -5.266 1 96.44 271 PRO A C 1
ATOM 2173 O O . PRO A 1 271 ? -5.109 -12.352 -6.074 1 96.44 271 PRO A O 1
ATOM 2176 N N . LEU A 1 272 ? -6.219 -10.539 -5.367 1 96.88 272 LEU A N 1
ATOM 2177 C CA . LEU A 1 272 ? -7 -10.352 -6.586 1 96.88 272 LEU A CA 1
ATOM 2178 C C . LEU A 1 272 ? -6.895 -8.922 -7.094 1 96.88 272 LEU A C 1
ATOM 2180 O O . LEU A 1 272 ? -7.91 -8.25 -7.297 1 96.88 272 LEU A O 1
ATOM 2184 N N . LEU A 1 273 ? -5.656 -8.453 -7.242 1 96.62 273 LEU A N 1
ATOM 2185 C CA . LEU A 1 273 ? -5.391 -7.168 -7.879 1 96.62 273 LEU A CA 1
ATOM 2186 C C . LEU A 1 273 ? -5.406 -7.301 -9.398 1 96.62 273 LEU A C 1
ATOM 2188 O O . LEU A 1 273 ? -4.355 -7.469 -10.023 1 96.62 273 LEU A O 1
ATOM 2192 N N . TYR A 1 274 ? -6.566 -7.156 -9.969 1 96.25 274 TYR A N 1
ATOM 2193 C CA . TYR A 1 274 ? -6.754 -7.43 -11.383 1 96.25 274 TYR A CA 1
ATOM 2194 C C . TYR A 1 274 ? -5.941 -6.461 -12.242 1 96.25 274 TYR A C 1
ATOM 2196 O O . TYR A 1 274 ? -6.141 -5.246 -12.172 1 96.25 274 TYR A O 1
ATOM 2204 N N . HIS A 1 275 ? -5.074 -6.98 -13.039 1 93.19 275 HIS A N 1
ATOM 2205 C CA . HIS A 1 275 ? -4.086 -6.223 -13.805 1 93.19 275 HIS A CA 1
ATOM 2206 C C . HIS A 1 275 ? -4.754 -5.355 -14.867 1 93.19 275 HIS A C 1
ATOM 2208 O O . HIS A 1 275 ? -4.195 -4.336 -15.281 1 93.19 275 HIS A O 1
ATOM 2214 N N . PHE A 1 276 ? -5.895 -5.707 -15.305 1 91.94 276 PHE A N 1
ATOM 2215 C CA . PHE A 1 276 ? -6.5 -5.016 -16.438 1 91.94 276 PHE A CA 1
ATOM 2216 C C . PHE A 1 276 ? -7.703 -4.195 -15.992 1 91.94 276 PHE A C 1
ATOM 2218 O O . PHE A 1 276 ? -8.477 -3.717 -16.828 1 91.94 276 PHE A O 1
ATOM 2225 N N . GLU A 1 277 ? -7.84 -4.066 -14.742 1 92.31 277 GLU A N 1
ATOM 2226 C CA . GLU A 1 277 ? -8.906 -3.215 -14.227 1 92.31 277 GLU A CA 1
ATOM 2227 C C . GLU A 1 277 ? -8.742 -1.776 -14.711 1 92.31 277 GLU A C 1
ATOM 2229 O O . GLU A 1 277 ? -7.652 -1.207 -14.633 1 92.31 277 GLU A O 1
ATOM 2234 N N . ASN A 1 278 ? -9.719 -1.164 -15.25 1 83.62 278 ASN A N 1
ATOM 2235 C CA . ASN A 1 278 ? -9.805 0.236 -15.648 1 83.62 278 ASN A CA 1
ATOM 2236 C C . ASN A 1 278 ? -8.82 0.558 -16.766 1 83.62 278 ASN A C 1
ATOM 2238 O O . ASN A 1 278 ? -8.406 1.708 -16.922 1 83.62 278 ASN A O 1
ATOM 2242 N N . ILE A 1 279 ? -8.227 -0.469 -17.375 1 83.25 279 ILE A N 1
ATOM 2243 C CA . ILE A 1 279 ? -7.391 -0.225 -18.547 1 83.25 279 ILE A CA 1
ATOM 2244 C C . ILE A 1 279 ? -8.273 -0.133 -19.797 1 83.25 279 ILE A C 1
ATOM 2246 O O . ILE A 1 279 ? -9.031 -1.058 -20.094 1 83.25 279 ILE A O 1
ATOM 2250 N N . ALA A 1 280 ? -8.141 1.005 -20.375 1 80.88 280 ALA A N 1
ATOM 2251 C CA . ALA A 1 280 ? -8.992 1.288 -21.531 1 80.88 280 ALA A CA 1
ATOM 2252 C C . ALA A 1 280 ? -8.797 0.249 -22.625 1 80.88 280 ALA A C 1
ATOM 2254 O O . ALA A 1 280 ? -7.668 -0.173 -22.906 1 80.88 280 ALA A O 1
ATOM 2255 N N . ASN A 1 281 ? -9.789 -0.192 -23.203 1 85.69 281 ASN A N 1
ATOM 2256 C CA . ASN A 1 281 ? -9.828 -1.062 -24.375 1 85.69 281 ASN A CA 1
ATOM 2257 C C . ASN A 1 281 ? -9.344 -2.473 -24.047 1 85.69 281 ASN A C 1
ATOM 2259 O O . ASN A 1 281 ? -8.945 -3.223 -24.938 1 85.69 281 ASN A O 1
ATOM 2263 N N . GLU A 1 282 ? -9.234 -2.76 -22.781 1 86 282 GLU A N 1
ATOM 2264 C CA . GLU A 1 282 ? -8.891 -4.113 -22.359 1 86 282 GLU A CA 1
ATOM 2265 C C . GLU A 1 282 ? -10.055 -4.781 -21.641 1 86 282 GLU A C 1
ATOM 2267 O O . GLU A 1 282 ? -10.75 -4.137 -20.844 1 86 282 GLU A O 1
ATOM 2272 N N . LEU A 1 283 ? -10.289 -5.984 -22.062 1 86.88 283 LEU A N 1
ATOM 2273 C CA . LEU A 1 283 ? -11.266 -6.781 -21.328 1 86.88 283 LEU A CA 1
ATOM 2274 C C . LEU A 1 283 ? -10.75 -7.117 -19.938 1 86.88 283 LEU A C 1
ATOM 2276 O O . LEU A 1 283 ? -9.57 -7.449 -19.766 1 86.88 283 LEU A O 1
ATOM 2280 N N . SER A 1 284 ? -11.547 -6.91 -18.953 1 89.44 284 SER A N 1
ATOM 2281 C CA . SER A 1 284 ? -11.188 -7.262 -17.594 1 89.44 284 SER A CA 1
ATOM 2282 C C . SER A 1 284 ? -12.398 -7.762 -16.812 1 89.44 284 SER A C 1
ATOM 2284 O O . SER A 1 284 ? -13.398 -7.055 -16.688 1 89.44 284 SER A O 1
ATOM 2286 N N . VAL A 1 285 ? -12.344 -9 -16.422 1 92.56 285 VAL A N 1
ATOM 2287 C CA . VAL A 1 285 ? -13.344 -9.57 -15.523 1 92.56 285 VAL A CA 1
ATOM 2288 C C . VAL A 1 285 ? -12.82 -9.57 -14.094 1 92.56 285 VAL A C 1
ATOM 2290 O O . VAL A 1 285 ? -11.789 -10.18 -13.797 1 92.56 285 VAL A O 1
ATOM 2293 N N . GLU A 1 286 ? -13.484 -8.883 -13.211 1 94.94 286 GLU A N 1
ATOM 2294 C CA . GLU A 1 286 ? -13.008 -8.688 -11.852 1 94.94 286 GLU A CA 1
ATOM 2295 C C . GLU A 1 286 ? -13.961 -9.32 -10.836 1 94.94 286 GLU A C 1
ATOM 2297 O O . GLU A 1 286 ? -14.906 -8.672 -10.375 1 94.94 286 GLU A O 1
ATOM 2302 N N . LEU A 1 287 ? -13.703 -10.547 -10.492 1 96.25 287 LEU A N 1
ATOM 2303 C CA . LEU A 1 287 ? -14.539 -11.297 -9.562 1 96.25 287 LEU A CA 1
ATOM 2304 C C . LEU A 1 287 ? -14 -11.195 -8.141 1 96.25 287 LEU A C 1
ATOM 2306 O O . LEU A 1 287 ? -12.789 -11.07 -7.938 1 96.25 287 LEU A O 1
ATOM 2310 N N . SER A 1 288 ? -14.93 -11.227 -7.168 1 96.56 288 SER A N 1
ATOM 2311 C CA . SER A 1 288 ? -14.516 -11.383 -5.781 1 96.56 288 SER A CA 1
ATOM 2312 C C . SER A 1 288 ? -14 -12.797 -5.512 1 96.56 288 SER A C 1
ATOM 2314 O O . SER A 1 288 ? -14.219 -13.703 -6.32 1 96.56 288 SER A O 1
ATOM 2316 N N . TYR A 1 289 ? -13.305 -13.008 -4.418 1 96.62 289 TYR A N 1
ATOM 2317 C CA . TYR A 1 289 ? -12.859 -14.352 -4.07 1 96.62 289 TYR A CA 1
ATOM 2318 C C . TYR A 1 289 ? -14.047 -15.289 -3.891 1 96.62 289 TYR A C 1
ATOM 2320 O O . TYR A 1 289 ? -13.992 -16.453 -4.293 1 96.62 289 TYR A O 1
ATOM 2328 N N . GLU A 1 290 ? -15.047 -14.805 -3.211 1 95.44 290 GLU A N 1
ATOM 2329 C CA . GLU A 1 290 ? -16.266 -15.594 -3.033 1 95.44 290 GLU A CA 1
ATOM 2330 C C . GLU A 1 290 ? -16.766 -16.125 -4.371 1 95.44 290 GLU A C 1
ATOM 2332 O O . GLU A 1 290 ? -17.172 -17.297 -4.469 1 95.44 290 GLU A O 1
ATOM 2337 N N . ASP A 1 291 ? -16.766 -15.305 -5.363 1 96 291 ASP A N 1
ATOM 2338 C CA . ASP A 1 291 ? -17.234 -15.695 -6.688 1 96 291 ASP A CA 1
ATOM 2339 C C . ASP A 1 291 ? -16.266 -16.688 -7.336 1 96 291 ASP A C 1
ATOM 2341 O O . ASP A 1 291 ? -16.688 -17.625 -8.023 1 96 291 ASP A O 1
ATOM 2345 N N . ILE A 1 292 ? -15.016 -16.469 -7.176 1 95.38 292 ILE A N 1
ATOM 2346 C CA . ILE A 1 292 ? -14.008 -17.391 -7.699 1 95.38 292 ILE A CA 1
ATOM 2347 C C . ILE A 1 292 ? -14.172 -18.766 -7.047 1 95.38 292 ILE A C 1
ATOM 2349 O O . ILE A 1 292 ? -14.133 -19.797 -7.73 1 95.38 292 ILE A O 1
ATOM 2353 N N . ARG A 1 293 ? -14.32 -18.734 -5.758 1 93.25 293 ARG A N 1
ATOM 2354 C CA . ARG A 1 293 ? -14.539 -19.969 -5.004 1 93.25 293 ARG A CA 1
ATOM 2355 C C . ARG A 1 293 ? -15.734 -20.734 -5.543 1 93.25 293 ARG A C 1
ATOM 2357 O O . ARG A 1 293 ? -15.672 -21.953 -5.719 1 93.25 293 ARG A O 1
ATOM 2364 N N . THR A 1 294 ? -16.812 -20.031 -5.766 1 94.25 294 THR A N 1
ATOM 2365 C CA . THR A 1 294 ? -18.031 -20.625 -6.316 1 94.25 294 THR A CA 1
ATOM 2366 C C . THR A 1 294 ? -17.75 -21.219 -7.699 1 94.25 294 THR A C 1
ATOM 2368 O O . THR A 1 294 ? -18.188 -22.328 -8 1 94.25 294 THR A O 1
ATOM 2371 N N . ALA A 1 295 ? -17.062 -20.469 -8.492 1 93.81 295 ALA A N 1
ATOM 2372 C CA . ALA A 1 295 ? -16.719 -20.922 -9.836 1 93.81 295 ALA A CA 1
ATOM 2373 C C . ALA A 1 295 ? -15.875 -22.203 -9.773 1 93.81 295 ALA A C 1
ATOM 2375 O O . ALA A 1 295 ? -16.078 -23.125 -10.562 1 93.81 295 ALA A O 1
ATOM 2376 N N . MET A 1 296 ? -14.961 -22.297 -8.852 1 92.31 296 MET A N 1
ATOM 2377 C CA . MET A 1 296 ? -14.086 -23.453 -8.688 1 92.31 296 MET A CA 1
ATOM 2378 C C . MET A 1 296 ? -14.891 -24.703 -8.336 1 92.31 296 MET A C 1
ATOM 2380 O O . MET A 1 296 ? -14.68 -25.766 -8.922 1 92.31 296 MET A O 1
ATOM 2384 N N . VAL A 1 297 ? -15.75 -24.562 -7.402 1 91.31 297 VAL A N 1
ATOM 2385 C CA . VAL A 1 297 ? -16.578 -25.688 -6.969 1 91.31 297 VAL A CA 1
ATOM 2386 C C . VAL A 1 297 ? -17.453 -26.156 -8.117 1 91.31 297 VAL A C 1
ATOM 2388 O O . VAL A 1 297 ? -17.594 -27.359 -8.352 1 91.31 297 VAL A O 1
ATOM 2391 N N . LYS A 1 298 ? -17.969 -25.219 -8.867 1 92.19 298 LYS A N 1
ATOM 2392 C CA . LYS A 1 298 ? -18.828 -25.562 -10 1 92.19 298 LYS A CA 1
ATOM 2393 C C . LYS A 1 298 ? -18.047 -26.297 -11.086 1 92.19 298 LYS A C 1
ATOM 2395 O O . LYS A 1 298 ? -18.594 -27.156 -11.773 1 92.19 298 LYS A O 1
ATOM 2400 N N . LEU A 1 299 ? -16.797 -25.922 -11.227 1 91.19 299 LEU A N 1
ATOM 2401 C CA . LEU A 1 299 ? -15.938 -26.547 -12.211 1 91.19 299 LEU A CA 1
ATOM 2402 C C . LEU A 1 299 ? -15.57 -27.969 -11.797 1 91.19 299 LEU A C 1
ATOM 2404 O O . LEU A 1 299 ? -15.172 -28.781 -12.625 1 91.19 299 LEU A O 1
ATOM 2408 N N . GLY A 1 300 ? -15.648 -28.234 -10.461 1 88.38 300 GLY A N 1
ATOM 2409 C CA . GLY A 1 300 ? -15.391 -29.594 -10.008 1 88.38 300 GLY A CA 1
ATOM 2410 C C . GLY A 1 300 ? -14.234 -29.688 -9.031 1 88.38 300 GLY A C 1
ATOM 2411 O O . GLY A 1 300 ? -13.836 -30.781 -8.633 1 88.38 300 GLY A O 1
ATOM 2412 N N . PHE A 1 301 ? -13.703 -28.562 -8.602 1 91 301 PHE A N 1
ATOM 2413 C CA . PHE A 1 301 ? -12.633 -28.578 -7.613 1 91 301 PHE A CA 1
ATOM 2414 C C . PHE A 1 301 ? -13.188 -28.844 -6.219 1 91 301 PHE A C 1
ATOM 2416 O O . PHE A 1 301 ? -14.258 -28.344 -5.867 1 91 301 PHE A O 1
ATOM 2423 N N . HIS A 1 302 ? -12.492 -29.656 -5.5 1 90.81 302 HIS A N 1
ATOM 2424 C CA . HIS A 1 302 ? -12.773 -29.844 -4.082 1 90.81 302 HIS A CA 1
ATOM 2425 C C . HIS A 1 302 ? -11.766 -29.109 -3.215 1 90.81 302 HIS A C 1
ATOM 2427 O O . HIS A 1 302 ? -10.562 -29.312 -3.342 1 90.81 302 HIS A O 1
ATOM 2433 N N . ILE A 1 303 ? -12.289 -28.312 -2.369 1 88.25 303 ILE A N 1
ATOM 2434 C CA . ILE A 1 303 ? -11.422 -27.484 -1.53 1 88.25 303 ILE A CA 1
ATOM 2435 C C . ILE A 1 303 ? -11.062 -28.25 -0.258 1 88.25 303 ILE A C 1
ATOM 2437 O O . ILE A 1 303 ? -11.938 -28.625 0.521 1 88.25 303 ILE A O 1
ATOM 2441 N N . GLU A 1 304 ? -9.828 -28.484 -0.063 1 86.88 304 GLU A N 1
ATOM 2442 C CA . GLU A 1 304 ? -9.375 -29.203 1.116 1 86.88 304 GLU A CA 1
ATOM 2443 C C . GLU A 1 304 ? -8.875 -28.25 2.197 1 86.88 304 GLU A C 1
ATOM 2445 O O . GLU A 1 304 ? -9.18 -28.438 3.379 1 86.88 304 GLU A O 1
ATOM 2450 N N . VAL A 1 305 ? -8.055 -27.375 1.806 1 87.62 305 VAL A N 1
ATOM 2451 C CA . VAL A 1 305 ? -7.512 -26.391 2.734 1 87.62 305 VAL A CA 1
ATOM 2452 C C . VAL A 1 305 ? -7.801 -24.969 2.217 1 87.62 305 VAL A C 1
ATOM 2454 O O . VAL A 1 305 ? -7.707 -24.719 1.015 1 87.62 305 VAL A O 1
ATOM 2457 N N . GLU A 1 306 ? -8.305 -24.156 3.1 1 91 306 GLU A N 1
ATOM 2458 C CA . GLU A 1 306 ? -8.594 -22.766 2.775 1 91 306 GLU A CA 1
ATOM 2459 C C . GLU A 1 306 ? -8.203 -21.828 3.926 1 91 306 GLU A C 1
ATOM 2461 O O . GLU A 1 306 ? -8.688 -22 5.047 1 91 306 GLU A O 1
ATOM 2466 N N . LYS A 1 307 ? -7.215 -21.078 3.672 1 90.62 307 LYS A N 1
ATOM 2467 C CA . LYS A 1 307 ? -6.852 -20 4.586 1 90.62 307 LYS A CA 1
ATOM 2468 C C . LYS A 1 307 ? -7.133 -18.625 3.963 1 90.62 307 LYS A C 1
ATOM 2470 O O . LYS A 1 307 ? -6.461 -18.234 3.01 1 90.62 307 LYS A O 1
ATOM 2475 N N . GLU A 1 308 ? -7.992 -17.938 4.547 1 85.19 308 GLU A N 1
ATOM 2476 C CA . GLU A 1 308 ? -8.477 -16.703 3.912 1 85.19 308 GLU A CA 1
ATOM 2477 C C . GLU A 1 308 ? -7.598 -15.516 4.281 1 85.19 308 GLU A C 1
ATOM 2479 O O . GLU A 1 308 ? -7.738 -14.438 3.701 1 85.19 308 GLU A O 1
ATOM 2484 N N . SER A 1 309 ? -6.715 -15.703 5.148 1 89.69 309 SER A N 1
ATOM 2485 C CA . SER A 1 309 ? -5.875 -14.578 5.551 1 89.69 309 SER A CA 1
ATOM 2486 C C . SER A 1 309 ? -4.422 -15.008 5.719 1 89.69 309 SER A C 1
ATOM 2488 O O . SER A 1 309 ? -4.074 -15.656 6.707 1 89.69 309 SER A O 1
ATOM 2490 N N . MET A 1 310 ? -3.691 -14.75 4.719 1 93.38 310 MET A N 1
ATOM 2491 C CA . MET A 1 310 ? -2.24 -14.914 4.73 1 93.38 310 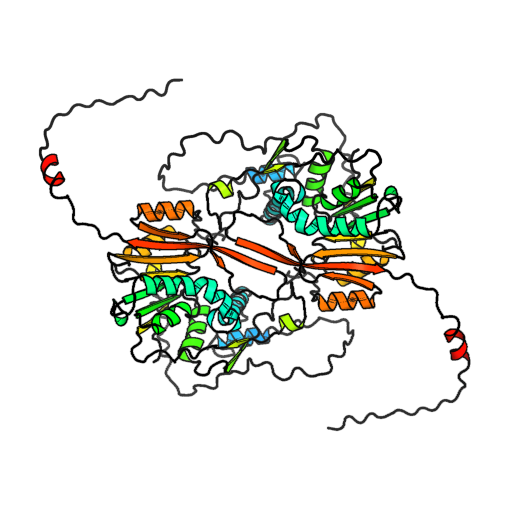MET A CA 1
ATOM 2492 C C . MET A 1 310 ? -1.542 -13.625 4.316 1 93.38 310 MET A C 1
ATOM 2494 O O . MET A 1 310 ? -1.546 -13.266 3.137 1 93.38 310 MET A O 1
ATOM 2498 N N . GLN A 1 311 ? -0.97 -13.008 5.305 1 94.38 311 GLN A N 1
ATOM 2499 C CA . GLN A 1 311 ? -0.364 -11.703 5.031 1 94.38 311 GLN A CA 1
ATOM 2500 C C . GLN A 1 311 ? 1.018 -11.867 4.402 1 94.38 311 GLN A C 1
ATOM 2502 O O . GLN A 1 311 ? 1.813 -12.695 4.844 1 94.38 311 GLN A O 1
ATOM 2507 N N . THR A 1 312 ? 1.221 -11.234 3.322 1 95.5 312 THR A N 1
ATOM 2508 C CA . THR A 1 312 ? 2.518 -11.195 2.656 1 95.5 312 THR A CA 1
ATOM 2509 C C . THR A 1 312 ? 2.734 -9.844 1.977 1 95.5 312 THR A C 1
ATOM 2511 O O . THR A 1 312 ? 1.882 -8.953 2.057 1 95.5 312 THR A O 1
ATOM 2514 N N . THR A 1 313 ? 3.887 -9.625 1.515 1 95.56 313 THR A N 1
ATOM 2515 C CA . THR A 1 313 ? 4.242 -8.422 0.772 1 95.56 313 THR A CA 1
ATOM 2516 C C . THR A 1 313 ? 4.664 -8.773 -0.653 1 95.56 313 THR A C 1
ATOM 2518 O O . THR A 1 313 ? 4.684 -9.945 -1.031 1 95.56 313 THR A O 1
ATOM 2521 N N . TYR A 1 314 ? 4.887 -7.785 -1.449 1 95.94 314 TYR A N 1
ATOM 2522 C CA . TYR A 1 314 ? 5.332 -7.965 -2.826 1 95.94 314 TYR A CA 1
ATOM 2523 C C . TYR A 1 314 ? 6.363 -6.91 -3.207 1 95.94 314 TYR A C 1
ATOM 2525 O O . TYR A 1 314 ? 6.027 -5.738 -3.381 1 95.94 314 TYR A O 1
ATOM 2533 N N . THR A 1 315 ? 7.625 -7.25 -3.342 1 95.75 315 THR A N 1
ATOM 2534 C CA . THR A 1 315 ? 8.766 -6.387 -3.623 1 95.75 315 THR A CA 1
ATOM 2535 C C . THR A 1 315 ? 8.828 -5.234 -2.625 1 95.75 315 THR A C 1
ATOM 2537 O O . THR A 1 315 ? 8.93 -4.07 -3.018 1 95.75 315 THR A O 1
ATOM 2540 N N . GLU A 1 316 ? 8.844 -5.594 -1.438 1 93.69 316 GLU A N 1
ATOM 2541 C CA . GLU A 1 316 ? 8.727 -4.617 -0.359 1 93.69 316 GLU A CA 1
ATOM 2542 C C . GLU A 1 316 ? 10.07 -3.934 -0.093 1 93.69 316 GLU A C 1
ATOM 2544 O O . GLU A 1 316 ? 11.109 -4.586 -0.077 1 93.69 316 GLU A O 1
ATOM 2549 N N . ASN A 1 317 ? 10.047 -2.627 0.005 1 95.19 317 ASN A N 1
ATOM 2550 C CA . ASN A 1 317 ? 11.125 -1.866 0.631 1 95.19 317 ASN A CA 1
ATOM 2551 C C . ASN A 1 317 ? 10.914 -1.726 2.135 1 95.19 317 ASN A C 1
ATOM 2553 O O . ASN A 1 317 ? 10.109 -0.897 2.578 1 95.19 317 ASN A O 1
ATOM 2557 N N . ASP A 1 318 ? 11.625 -2.492 2.916 1 93.38 318 ASP A N 1
ATOM 2558 C CA . ASP A 1 318 ? 11.367 -2.627 4.344 1 93.38 318 ASP A CA 1
ATOM 2559 C C . ASP A 1 318 ? 11.805 -1.378 5.105 1 93.38 318 ASP A C 1
ATOM 2561 O O . ASP A 1 318 ? 11.539 -1.246 6.301 1 93.38 318 ASP A O 1
ATOM 2565 N N . ARG A 1 319 ? 12.422 -0.474 4.453 1 95.25 319 ARG A N 1
ATOM 2566 C CA . ARG A 1 319 ? 12.859 0.749 5.117 1 95.25 319 ARG A CA 1
ATOM 2567 C C . ARG A 1 319 ? 11.992 1.935 4.711 1 95.25 319 ARG A C 1
ATOM 2569 O O . ARG A 1 319 ? 12.156 3.037 5.238 1 95.25 319 ARG A O 1
ATOM 2576 N N . SER A 1 320 ? 11.133 1.707 3.752 1 95.94 320 SER A N 1
ATOM 2577 C CA . SER A 1 320 ? 10.258 2.766 3.268 1 95.94 320 SER A CA 1
ATOM 2578 C C . SER A 1 320 ? 9.195 3.123 4.305 1 95.94 320 SER A C 1
ATOM 2580 O O . SER A 1 320 ? 8.758 2.266 5.07 1 95.94 320 SER A O 1
ATOM 2582 N N . MET A 1 321 ? 8.727 4.359 4.32 1 96.94 321 MET A N 1
ATOM 2583 C CA . MET A 1 321 ? 7.637 4.785 5.191 1 96.94 321 MET A CA 1
ATOM 2584 C C . MET A 1 321 ? 6.301 4.223 4.715 1 96.94 321 MET A C 1
ATOM 2586 O O . MET A 1 321 ? 5.297 4.312 5.422 1 96.94 321 MET A O 1
ATOM 2590 N N . LEU A 1 322 ? 6.312 3.699 3.57 1 95.94 322 LEU A N 1
ATOM 2591 C CA . LEU A 1 322 ? 5.098 3.107 3.018 1 95.94 322 LEU A CA 1
ATOM 2592 C C . LEU A 1 322 ? 5.301 1.625 2.727 1 95.94 322 LEU A C 1
ATOM 2594 O O . LEU A 1 322 ? 6.285 1.241 2.09 1 95.94 322 LEU A O 1
ATOM 2598 N N . ARG A 1 323 ? 4.395 0.838 3.197 1 93 323 ARG A N 1
ATOM 2599 C CA . ARG A 1 323 ? 4.422 -0.597 2.934 1 93 323 ARG A CA 1
ATOM 2600 C C . ARG A 1 323 ? 3.07 -1.089 2.432 1 93 323 ARG A C 1
ATOM 2602 O O . ARG A 1 323 ? 2.025 -0.647 2.916 1 93 323 ARG A O 1
ATOM 2609 N N . TYR A 1 324 ? 3.174 -2 1.478 1 92.94 324 TYR A N 1
ATOM 2610 C CA . TYR A 1 324 ? 1.994 -2.691 0.967 1 92.94 324 TYR A CA 1
ATOM 2611 C C . TYR A 1 324 ? 1.865 -4.078 1.586 1 92.94 324 TYR A C 1
ATOM 2613 O O . TYR A 1 324 ? 2.793 -4.887 1.511 1 92.94 324 TYR A O 1
ATOM 2621 N N . VAL A 1 325 ? 0.776 -4.301 2.18 1 94.31 325 VAL A N 1
ATOM 2622 C CA . VAL A 1 325 ? 0.527 -5.605 2.781 1 94.31 325 VAL A CA 1
ATOM 2623 C C . VAL A 1 325 ? -0.657 -6.277 2.088 1 94.31 325 VAL A C 1
ATOM 2625 O O . VAL A 1 325 ? -1.744 -5.703 2.006 1 94.31 325 VAL A O 1
ATOM 2628 N N . TYR A 1 326 ? -0.428 -7.422 1.625 1 95.25 326 TYR A N 1
ATOM 2629 C CA . TYR A 1 326 ? -1.478 -8.203 0.982 1 95.25 326 TYR A CA 1
ATOM 2630 C C . TYR A 1 326 ? -2.027 -9.266 1.931 1 95.25 326 TYR A C 1
ATOM 2632 O O . TYR A 1 326 ? -1.263 -9.984 2.574 1 95.25 326 TYR A O 1
ATOM 2640 N N . ASP A 1 327 ? -3.287 -9.281 2.023 1 93.88 327 ASP A N 1
ATOM 2641 C CA . ASP A 1 327 ? -3.99 -10.352 2.723 1 93.88 327 ASP A CA 1
ATOM 2642 C C . ASP A 1 327 ? -4.496 -11.406 1.742 1 93.88 327 ASP A C 1
ATOM 2644 O O . ASP A 1 327 ? -5.672 -11.398 1.366 1 93.88 327 ASP A O 1
ATOM 2648 N N . CYS A 1 328 ? -3.674 -12.297 1.493 1 89 328 CYS A N 1
ATOM 2649 C CA . CYS A 1 328 ? -3.881 -13.25 0.405 1 89 328 CYS A CA 1
ATOM 2650 C C . CYS A 1 328 ? -4.773 -14.398 0.848 1 89 328 CYS A C 1
ATOM 2652 O O . CYS A 1 328 ? -4.902 -14.664 2.045 1 89 328 CYS A O 1
ATOM 2654 N N . VAL A 1 329 ? -5.402 -14.945 -0.118 1 86 329 VAL A N 1
ATOM 2655 C CA . VAL A 1 329 ? -6.117 -16.203 0.096 1 86 329 VAL A CA 1
ATOM 2656 C C . VAL A 1 329 ? -5.246 -17.375 -0.346 1 86 329 VAL A C 1
ATOM 2658 O O . VAL A 1 329 ? -4.652 -17.344 -1.425 1 86 329 VAL A O 1
ATOM 2661 N N . PHE A 1 330 ? -5.105 -18.281 0.571 1 85.56 330 PHE A N 1
ATOM 2662 C CA . PHE A 1 330 ? -4.406 -19.531 0.31 1 85.56 330 PHE A CA 1
ATOM 2663 C C . PHE A 1 330 ? -5.383 -20.703 0.237 1 85.56 330 PHE A C 1
ATOM 2665 O O . PHE A 1 330 ? -6.246 -20.844 1.104 1 85.56 330 PHE A O 1
ATOM 2672 N N . PHE A 1 331 ? -5.305 -21.344 -0.914 1 81.12 331 PHE A N 1
ATOM 2673 C CA . PHE A 1 331 ? -6.125 -22.547 -0.959 1 81.12 331 PHE A CA 1
ATOM 2674 C C . PHE A 1 331 ? -5.43 -23.641 -1.75 1 81.12 331 PHE A C 1
ATOM 2676 O O . PHE A 1 331 ? -4.473 -23.375 -2.484 1 81.12 331 PHE A O 1
ATOM 2683 N N . PHE A 1 332 ? -5.742 -24.859 -1.285 1 77.19 332 PHE A N 1
ATOM 2684 C CA . PHE A 1 332 ? -5.391 -26.016 -2.111 1 77.19 332 PHE A CA 1
ATOM 2685 C C . PHE A 1 332 ? -6.633 -26.812 -2.498 1 77.19 332 PHE A C 1
ATOM 2687 O O . PHE A 1 332 ? -7.535 -27 -1.677 1 77.19 332 PHE A O 1
ATOM 2694 N N . PHE A 1 333 ? -6.715 -27.094 -3.85 1 72.12 333 PHE A N 1
ATOM 2695 C CA . PHE A 1 333 ? -7.848 -27.844 -4.375 1 72.12 333 PHE A CA 1
ATOM 2696 C C . PHE A 1 333 ? -7.387 -29.156 -4.984 1 72.12 333 PHE A C 1
ATOM 2698 O O . PHE A 1 333 ? -6.277 -29.25 -5.523 1 72.12 333 PHE A O 1
ATOM 2705 N N . PHE A 1 334 ? -8.188 -30.312 -4.566 1 70.75 334 PHE A N 1
ATOM 2706 C CA . PHE A 1 334 ? -8 -31.578 -5.246 1 70.75 334 PHE A CA 1
ATOM 2707 C C . PHE A 1 334 ? -9.062 -31.781 -6.32 1 70.75 334 PHE A C 1
ATOM 2709 O O . PHE A 1 334 ? -10.188 -31.312 -6.188 1 70.75 334 PHE A O 1
ATOM 2716 N N . LEU A 1 335 ? -8.523 -32.219 -7.516 1 59.88 335 LEU A N 1
ATOM 2717 C CA . LEU A 1 335 ? -9.492 -32.781 -8.461 1 59.88 335 LEU A CA 1
ATOM 2718 C C . LEU A 1 335 ? -10.008 -34.125 -7.988 1 59.88 335 LEU A C 1
ATOM 2720 O O . LEU A 1 335 ? -9.219 -35.031 -7.68 1 59.88 335 LEU A O 1
ATOM 2724 N N . ILE A 1 336 ? -11.18 -34.312 -7.344 1 48.31 336 ILE A N 1
ATOM 2725 C CA . ILE A 1 336 ? -11.734 -35.594 -6.965 1 48.31 336 ILE A CA 1
ATOM 2726 C C . ILE A 1 336 ? -11.711 -36.562 -8.164 1 48.31 336 ILE A C 1
ATOM 2728 O O . ILE A 1 336 ? -12.148 -36.188 -9.258 1 48.31 336 ILE A O 1
ATOM 2732 N N . PRO A 1 337 ? -11.047 -37.625 -8.031 1 43.62 337 PRO A N 1
ATOM 2733 C CA . PRO A 1 337 ? -11.25 -38.656 -9.062 1 43.62 337 PRO A CA 1
ATOM 2734 C C . PRO A 1 337 ? -12.727 -38.875 -9.383 1 43.62 337 PRO A C 1
ATOM 2736 O O . PRO A 1 337 ? -13.586 -38.719 -8.508 1 43.62 337 PRO A O 1
ATOM 2739 N N . PHE A 1 338 ? -13.172 -38.625 -10.555 1 37.28 338 PHE A N 1
ATOM 2740 C CA . PHE A 1 338 ? -14.438 -39.219 -10.953 1 37.28 338 PHE A CA 1
ATOM 2741 C C . PHE A 1 338 ? -14.578 -40.625 -10.398 1 37.28 338 PHE A C 1
ATOM 2743 O O . PHE A 1 338 ? -13.797 -41.531 -10.742 1 37.28 338 PHE A O 1
ATOM 2750 N N . ARG A 1 339 ? -14.883 -40.969 -9.289 1 32.84 339 ARG A N 1
ATOM 2751 C CA . ARG A 1 339 ? -15.477 -42.312 -9.172 1 32.84 339 ARG A CA 1
ATOM 2752 C C . ARG A 1 339 ? -16.391 -42.594 -10.352 1 32.84 339 ARG A C 1
ATOM 2754 O O . ARG A 1 339 ? -17.234 -41.781 -10.719 1 32.84 339 ARG A O 1
ATOM 2761 N N . LEU A 1 340 ? -16.094 -43.562 -11.352 1 32 340 LEU A N 1
ATOM 2762 C CA . LEU A 1 340 ? -16.938 -44.375 -12.227 1 32 340 LEU A CA 1
ATOM 2763 C C . LEU A 1 340 ? -18.281 -44.688 -11.562 1 32 340 LEU A C 1
ATOM 2765 O O . LEU A 1 340 ? -18.406 -45.719 -10.875 1 32 340 LEU A O 1
ATOM 2769 N N . LYS A 1 341 ? -18.875 -44.125 -10.805 1 30.16 341 LYS A N 1
ATOM 2770 C CA . LYS A 1 341 ? -20.172 -44.719 -10.508 1 30.16 341 LYS A CA 1
ATOM 2771 C C . LYS A 1 341 ? -20.953 -45 -11.789 1 30.16 341 LYS A C 1
ATOM 2773 O O . LYS A 1 341 ? -20.578 -44.531 -12.867 1 30.16 341 LYS A O 1
ATOM 2778 N N . GLN A 1 342 ? -22.422 -44.781 -11.758 1 28.33 342 GLN A N 1
ATOM 2779 C CA . GLN A 1 342 ? -23.766 -45.25 -12.047 1 28.33 342 GLN A CA 1
ATOM 2780 C C . GLN A 1 342 ? -24.219 -44.844 -13.445 1 28.33 342 GLN A C 1
ATOM 2782 O O . GLN A 1 342 ? -25.016 -43.906 -13.594 1 28.33 342 GLN A O 1
ATOM 2787 N N . THR A 1 343 ? -23.422 -44.469 -14.336 1 29.67 343 THR A N 1
ATOM 2788 C CA . THR A 1 343 ? -24.156 -44.406 -15.594 1 29.67 343 THR A CA 1
ATOM 2789 C C . THR A 1 343 ? -24.766 -45.75 -15.953 1 29.67 343 THR A C 1
ATOM 2791 O O . THR A 1 343 ? -25.344 -45.938 -17.031 1 29.67 343 THR A O 1
ATOM 2794 N N . LYS A 1 344 ? -24.5 -46.906 -15.234 1 30.92 344 LYS A N 1
ATOM 2795 C CA . LYS A 1 344 ? -25.297 -48 -15.742 1 30.92 344 LYS A CA 1
ATOM 2796 C C . LYS A 1 344 ? -26.797 -47.75 -15.562 1 30.92 344 LYS A C 1
ATOM 2798 O O . LYS A 1 344 ? -27.625 -48.312 -16.281 1 30.92 344 LYS A O 1
ATOM 2803 N N . THR A 1 345 ? -27.281 -47.219 -14.469 1 27.08 345 THR A N 1
ATOM 2804 C CA . THR A 1 345 ? -28.719 -47.406 -14.328 1 27.08 345 THR A CA 1
ATOM 2805 C C . THR A 1 345 ? -29.469 -46.406 -15.219 1 27.08 345 THR A C 1
ATOM 2807 O O . THR A 1 345 ? -30.609 -46.688 -15.625 1 27.08 345 THR A O 1
ATOM 2810 N N . LEU A 1 346 ? -28.953 -45.156 -15.289 1 26.36 346 LEU A N 1
ATOM 2811 C CA . LEU A 1 346 ? -30.016 -44.344 -15.891 1 26.36 346 LEU A CA 1
ATOM 2812 C C . LEU A 1 346 ? -30.078 -44.562 -17.406 1 26.36 346 LEU A C 1
ATOM 2814 O O . LEU A 1 346 ? -30.844 -43.906 -18.094 1 26.36 346 LEU A O 1
ATOM 2818 N N . LYS A 1 347 ? -29.094 -45.312 -17.953 1 27.62 347 LYS A N 1
ATOM 2819 C CA . LYS A 1 347 ? -29.344 -45.594 -19.359 1 27.62 347 LYS A CA 1
ATOM 2820 C C . LYS A 1 347 ? -30.625 -46.406 -19.547 1 27.62 347 LYS A C 1
ATOM 2822 O O . LYS A 1 347 ? -31.172 -46.438 -20.641 1 27.62 347 LYS A O 1
ATOM 2827 N N .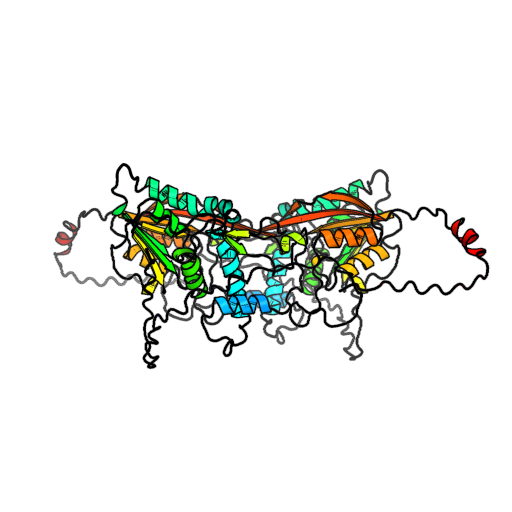 THR A 1 348 ? -30.922 -47.25 -18.531 1 27.02 348 THR A N 1
ATOM 2828 C CA . THR A 1 348 ? -31.969 -48.188 -18.922 1 27.02 348 THR A CA 1
ATOM 2829 C C . THR A 1 348 ? -33.312 -47.5 -19 1 27.02 348 THR A C 1
ATOM 2831 O O . THR A 1 348 ? -34.219 -47.969 -19.688 1 27.02 348 THR A O 1
ATOM 2834 N N . ALA A 1 349 ? -33.562 -46.656 -17.859 1 25.95 349 ALA A N 1
ATOM 2835 C CA . ALA A 1 349 ? -35 -46.406 -17.797 1 25.95 349 ALA A CA 1
ATOM 2836 C C . ALA A 1 349 ? -35.469 -45.531 -18.969 1 25.95 349 ALA A C 1
ATOM 2838 O O . ALA A 1 349 ? -36.656 -45.469 -19.266 1 25.95 349 ALA A O 1
ATOM 2839 N N . LEU A 1 350 ? -34.562 -44.562 -19.297 1 25.72 350 LEU A N 1
ATOM 2840 C CA . LEU A 1 350 ? -35.25 -43.594 -20.141 1 25.72 350 LEU A CA 1
ATOM 2841 C C . LEU A 1 350 ? -35.531 -44.219 -21.516 1 25.72 350 LEU A C 1
ATOM 2843 O O . LEU A 1 350 ? -35.75 -43.469 -22.484 1 25.72 350 LEU A O 1
ATOM 2847 N N . THR A 1 351 ? -35.219 -45.5 -21.562 1 23.34 351 THR A N 1
ATOM 2848 C CA . THR A 1 351 ? -35.5 -45.938 -22.922 1 23.34 351 THR A CA 1
ATOM 2849 C C . THR A 1 351 ? -36.969 -45.719 -23.25 1 23.34 351 THR A C 1
ATOM 2851 O O . THR A 1 351 ? -37.344 -45.656 -24.422 1 23.34 351 THR A O 1
ATOM 2854 N N . THR A 1 352 ? -37.812 -46.156 -22.312 1 23.33 352 THR A N 1
ATOM 2855 C CA . THR A 1 352 ? -39.031 -46.5 -23.031 1 23.33 352 THR A CA 1
ATOM 2856 C C . THR A 1 352 ? -39.781 -45.219 -23.438 1 23.33 352 THR A C 1
ATOM 2858 O O . THR A 1 352 ? -40.094 -44.375 -22.609 1 23.33 352 THR A O 1
ATOM 2861 N N . PRO A 1 353 ? -39.75 -44.75 -24.703 1 24.34 353 PRO A N 1
ATOM 2862 C CA . PRO A 1 353 ? -40.281 -43.594 -25.406 1 24.34 353 PRO A CA 1
ATOM 2863 C C . PRO A 1 353 ? -41.781 -43.438 -25.203 1 24.34 353 PRO A C 1
ATOM 2865 O O . PRO A 1 353 ? -42.438 -42.562 -25.812 1 24.34 353 PRO A O 1
ATOM 2868 N N . SER A 1 354 ? -42.375 -43.906 -24.016 1 22.66 354 SER A N 1
ATOM 2869 C CA . SER A 1 354 ? -43.781 -43.906 -24.438 1 22.66 354 SER A CA 1
ATOM 2870 C C . SER A 1 354 ? -44.25 -42.531 -24.891 1 22.66 354 SER A C 1
ATOM 2872 O O . SER A 1 354 ? -43.719 -41.5 -24.422 1 22.66 354 SER A O 1
ATOM 2874 N N . SER A 1 355 ? -45.094 -42.281 -25.938 1 20.69 355 SER A N 1
ATOM 2875 C CA . SER A 1 355 ? -45.719 -41.375 -26.891 1 20.69 355 SER A CA 1
ATOM 2876 C C . SER A 1 355 ? -46.531 -40.312 -26.172 1 20.69 355 SER A C 1
ATOM 2878 O O . SER A 1 355 ? -46.906 -39.312 -26.781 1 20.69 355 SER A O 1
ATOM 2880 N N . THR A 1 356 ? -47 -40.469 -24.891 1 22.78 356 THR A N 1
ATOM 2881 C CA . THR A 1 356 ? -48.281 -39.75 -24.875 1 22.78 356 THR A CA 1
ATOM 2882 C C . THR A 1 356 ? -48.062 -38.25 -24.812 1 22.78 356 THR A C 1
ATOM 2884 O O . THR A 1 356 ? -47.125 -37.781 -24.172 1 22.78 356 THR A O 1
ATOM 2887 N N . GLY A 1 357 ? -48.688 -37.312 -25.688 1 19.22 357 GLY A N 1
ATOM 2888 C CA . GLY A 1 357 ? -48.781 -36 -26.312 1 19.22 357 GLY A CA 1
ATOM 2889 C C . GLY A 1 357 ? -49.062 -34.875 -25.312 1 19.22 357 GLY A C 1
ATOM 2890 O O . GLY A 1 357 ? -49 -33.688 -25.656 1 19.22 357 GLY A O 1
ATOM 2891 N N . GLY A 1 358 ? -49.531 -35.031 -24.062 1 20.48 358 GLY A N 1
ATOM 2892 C CA . GLY A 1 358 ? -50.469 -34 -23.719 1 20.48 358 GLY A CA 1
ATOM 2893 C C . GLY A 1 358 ? -49.812 -32.688 -23.375 1 20.48 358 GLY A C 1
ATOM 2894 O O . GLY A 1 358 ? -48.688 -32.656 -22.828 1 20.48 358 GLY A O 1
ATOM 2895 N N . SER A 1 359 ? -50.156 -31.453 -24.047 1 19.81 359 SER A N 1
ATOM 2896 C CA . SER A 1 359 ? -49.844 -30.047 -24.328 1 19.81 359 SER A CA 1
ATOM 2897 C C . SER A 1 359 ? -49.906 -29.203 -23.062 1 19.81 359 SER A C 1
ATOM 2899 O O . SER A 1 359 ? -49.719 -27.984 -23.109 1 19.81 359 SER A O 1
ATOM 2901 N N . HIS A 1 360 ? -49.906 -29.578 -21.75 1 19.09 360 HIS A N 1
ATOM 2902 C CA . HIS A 1 360 ? -50.531 -28.625 -20.844 1 19.09 360 HIS A CA 1
ATOM 2903 C C . HIS A 1 360 ? -49.656 -27.406 -20.625 1 19.09 360 HIS A C 1
ATOM 2905 O O . HIS A 1 360 ? -48.5 -27.531 -20.234 1 19.09 360 HIS A O 1
ATOM 2911 N N . CYS A 1 361 ? -49.906 -26.203 -21.422 1 18.97 361 CYS A N 1
ATOM 2912 C CA . CYS A 1 361 ? -49.344 -24.859 -21.516 1 18.97 361 CYS A CA 1
ATOM 2913 C C . CYS A 1 361 ? -49.531 -24.109 -20.219 1 18.97 361 CYS A C 1
ATOM 2915 O O . CYS A 1 361 ? -50.656 -23.859 -19.781 1 18.97 361 CYS A O 1
ATOM 2917 N N . LEU A 1 362 ? -48.906 -24.422 -19.047 1 18.89 362 LEU A N 1
ATOM 2918 C CA . LEU A 1 362 ? -49.219 -23.75 -17.781 1 18.89 362 LEU A CA 1
ATOM 2919 C C . LEU A 1 362 ? -48.906 -22.266 -17.891 1 18.89 362 LEU A C 1
ATOM 2921 O O . LEU A 1 362 ? -47.812 -21.859 -18.234 1 18.89 362 LEU A O 1
ATOM 2925 N N . ASN A 1 363 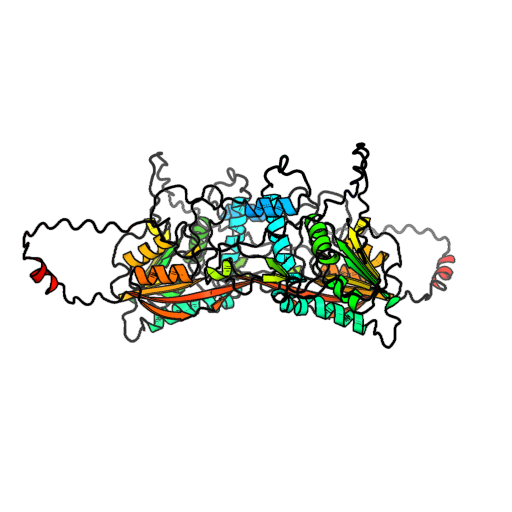? -50.031 -21.375 -18.156 1 18.59 363 ASN A N 1
ATOM 2926 C CA . ASN A 1 363 ? -50.344 -19.953 -18.328 1 18.59 363 ASN A CA 1
ATOM 2927 C C . ASN A 1 363 ? -50.031 -19.156 -17.078 1 18.59 363 ASN A C 1
ATOM 2929 O O . ASN A 1 363 ? -50.656 -19.344 -16.031 1 18.59 363 ASN A O 1
ATOM 2933 N N . LEU A 1 364 ? -48.781 -19.062 -16.547 1 19.38 364 LEU A N 1
ATOM 2934 C CA . LEU A 1 364 ? -48.531 -18.328 -15.32 1 19.38 364 LEU A CA 1
ATOM 2935 C C . LEU A 1 364 ? -48.875 -16.844 -15.492 1 19.38 364 LEU A C 1
ATOM 2937 O O . LEU A 1 364 ? -48.344 -16.188 -16.391 1 19.38 364 LEU A O 1
ATOM 2941 N N . THR A 1 365 ? -50.156 -16.391 -15.203 1 19.69 365 THR A N 1
ATOM 2942 C CA . THR A 1 365 ? -50.938 -15.148 -15.258 1 19.69 365 THR A CA 1
ATOM 2943 C C . THR A 1 365 ? -50.25 -14.078 -14.391 1 19.69 365 THR A C 1
ATOM 2945 O O . THR A 1 365 ? -49.938 -14.328 -13.234 1 19.69 365 THR A O 1
ATOM 2948 N N . PHE A 1 366 ? -49.656 -12.992 -15.047 1 21.89 366 PHE A N 1
ATOM 2949 C CA . PHE A 1 366 ? -49.031 -11.719 -14.719 1 21.89 366 PHE A CA 1
ATOM 2950 C C . PHE A 1 366 ? -50.062 -10.766 -14.086 1 21.89 366 PHE A C 1
ATOM 2952 O O . PHE A 1 366 ? -50.969 -10.289 -14.75 1 21.89 366 PHE A O 1
ATOM 2959 N N . HIS A 1 367 ? -50.844 -11.156 -12.914 1 19 367 HIS A N 1
ATOM 2960 C CA . HIS A 1 367 ? -51.875 -10.281 -12.375 1 19 367 HIS A CA 1
ATOM 2961 C C . HIS A 1 367 ? -51.312 -8.914 -12.016 1 19 367 HIS A C 1
ATOM 2963 O O . HIS A 1 367 ? -50.25 -8.82 -11.391 1 19 367 HIS A O 1
ATOM 2969 N N . CYS A 1 368 ? -52.062 -7.73 -12.625 1 20.84 368 CYS A N 1
ATOM 2970 C CA . CYS A 1 368 ? -52.281 -6.301 -12.453 1 20.84 368 CYS A CA 1
ATOM 2971 C C . CYS A 1 368 ? -52.906 -6.004 -11.094 1 20.84 368 CYS A C 1
ATOM 2973 O O . CYS A 1 368 ? -53.812 -6.695 -10.656 1 20.84 368 CYS A O 1
ATOM 2975 N N . MET B 1 1 ? -24.125 28.141 14.516 1 23.97 1 MET B N 1
ATOM 2976 C CA . MET B 1 1 ? -22.844 28.797 14.281 1 23.97 1 MET B CA 1
ATOM 2977 C C . MET B 1 1 ? -22.266 28.391 12.93 1 23.97 1 MET B C 1
ATOM 2979 O O . MET B 1 1 ? -22.031 27.203 12.68 1 23.97 1 MET B O 1
ATOM 2983 N N . ARG B 1 2 ? -22.625 29.047 11.922 1 28.88 2 ARG B N 1
ATOM 2984 C CA . ARG B 1 2 ? -22.109 28.875 10.562 1 28.88 2 ARG B CA 1
ATOM 2985 C C . ARG B 1 2 ? -20.609 29.125 10.516 1 28.88 2 ARG B C 1
ATOM 2987 O O . ARG B 1 2 ? -20.125 30.156 11.016 1 28.88 2 ARG B O 1
ATOM 2994 N N . PHE B 1 3 ? -19.828 28.047 10.406 1 37.41 3 PHE B N 1
ATOM 2995 C CA . PHE B 1 3 ? -18.375 28.203 10.336 1 37.41 3 PHE B CA 1
ATOM 2996 C C . PHE B 1 3 ? -17.984 29 9.102 1 37.41 3 PHE B C 1
ATOM 2998 O O . PHE B 1 3 ? -18.578 28.844 8.039 1 37.41 3 PHE B O 1
ATOM 3005 N N . ASP B 1 4 ? -17.328 30.234 9.297 1 33.69 4 ASP B N 1
ATOM 3006 C CA . ASP B 1 4 ? -16.875 31.156 8.273 1 33.69 4 ASP B CA 1
ATOM 3007 C C . ASP B 1 4 ? -15.773 30.531 7.418 1 33.69 4 ASP B C 1
ATOM 3009 O O . ASP B 1 4 ? -14.766 30.062 7.949 1 33.69 4 ASP B O 1
ATOM 3013 N N . PHE B 1 5 ? -16.062 30 6.289 1 34.91 5 PHE B N 1
ATOM 3014 C CA . PHE B 1 5 ? -15.062 29.609 5.301 1 34.91 5 PHE B CA 1
ATOM 3015 C C . PHE B 1 5 ? -14.539 30.812 4.539 1 34.91 5 PHE B C 1
ATOM 3017 O O . PHE B 1 5 ? -15.297 31.484 3.83 1 34.91 5 PHE B O 1
ATOM 3024 N N . THR B 1 6 ? -13.57 31.781 5.004 1 27.83 6 THR B N 1
ATOM 3025 C CA . THR B 1 6 ? -13.102 32.969 4.301 1 27.83 6 THR B CA 1
ATOM 3026 C C . THR B 1 6 ? -12.047 32.594 3.26 1 27.83 6 THR B C 1
ATOM 3028 O O . THR B 1 6 ? -11.039 31.969 3.586 1 27.83 6 THR B O 1
ATOM 3031 N N . GLY B 1 7 ? -12.32 32.281 2.113 1 27.5 7 GLY B N 1
ATOM 3032 C CA . GLY B 1 7 ? -11.398 31.938 1.043 1 27.5 7 GLY B CA 1
ATOM 3033 C C . GLY B 1 7 ? -10.758 33.125 0.377 1 27.5 7 GLY B C 1
ATOM 3034 O O . GLY B 1 7 ? -11.438 34.094 0.037 1 27.5 7 GLY B O 1
ATOM 3035 N N . PHE B 1 8 ? -9.586 33.688 0.66 1 24.56 8 PHE B N 1
ATOM 3036 C CA . PHE B 1 8 ? -8.906 34.688 -0.126 1 24.56 8 PHE B CA 1
ATOM 3037 C C . PHE B 1 8 ? -8.453 34.125 -1.467 1 24.56 8 PHE B C 1
ATOM 3039 O O . PHE B 1 8 ? -7.562 33.281 -1.518 1 24.56 8 PHE B O 1
ATOM 3046 N N . MET B 1 9 ? -9.266 34.062 -2.508 1 24.62 9 MET B N 1
ATOM 3047 C CA . MET B 1 9 ? -8.828 33.781 -3.867 1 24.62 9 MET B CA 1
ATOM 3048 C C . MET B 1 9 ? -8.031 34.938 -4.457 1 24.62 9 MET B C 1
ATOM 3050 O O . MET B 1 9 ? -8.492 36.062 -4.469 1 24.62 9 MET B O 1
ATOM 3054 N N . SER B 1 10 ? -6.828 35.062 -4.469 1 20.84 10 SER B N 1
ATOM 3055 C CA . SER B 1 10 ? -6.078 36.094 -5.207 1 20.84 10 SER B CA 1
ATOM 3056 C C . SER B 1 10 ? -6.496 36.125 -6.672 1 20.84 10 SER B C 1
ATOM 3058 O O . SER B 1 10 ? -6.543 35.094 -7.34 1 20.84 10 SER B O 1
ATOM 3060 N N . ARG B 1 11 ? -7.309 37.25 -7.219 1 22.58 11 ARG B N 1
ATOM 3061 C CA . ARG B 1 11 ? -7.828 37.75 -8.492 1 22.58 11 ARG B CA 1
ATOM 3062 C C . ARG B 1 11 ? -6.699 38 -9.484 1 22.58 11 ARG B C 1
ATOM 3064 O O . ARG B 1 11 ? -5.805 38.812 -9.234 1 22.58 11 ARG B O 1
ATOM 3071 N N . SER B 1 12 ? -6.035 37.312 -10.289 1 21.2 12 SER B N 1
ATOM 3072 C CA . SER B 1 12 ? -5.777 37.938 -11.57 1 21.2 12 SER B CA 1
ATOM 3073 C C . SER B 1 12 ? -7.062 38.531 -12.164 1 21.2 12 SER B C 1
ATOM 3075 O O . SER B 1 12 ? -8.156 38.062 -11.844 1 21.2 12 SER B O 1
ATOM 3077 N N . ARG B 1 13 ? -7.242 39.844 -13.016 1 22.08 13 ARG B N 1
ATOM 3078 C CA . ARG B 1 13 ? -8.172 40.906 -13.414 1 22.08 13 ARG B CA 1
ATOM 3079 C C . ARG B 1 13 ? -9.352 40.312 -14.195 1 22.08 13 ARG B C 1
ATOM 3081 O O . ARG B 1 13 ? -10.164 41.062 -14.734 1 22.08 13 ARG B O 1
ATOM 3088 N N . SER B 1 14 ? -9.531 39.25 -14.945 1 20.45 14 SER B N 1
ATOM 3089 C CA . SER B 1 14 ? -10.766 39.344 -15.719 1 20.45 14 SER B CA 1
ATOM 3090 C C . SER B 1 14 ? -11.977 39.469 -14.805 1 20.45 14 SER B C 1
ATOM 3092 O O . SER B 1 14 ? -11.938 39.062 -13.641 1 20.45 14 SER B O 1
ATOM 3094 N N . ASN B 1 15 ? -13.023 40.469 -15.086 1 20.22 15 ASN B N 1
ATOM 3095 C CA . ASN B 1 15 ? -14.25 41 -14.523 1 20.22 15 ASN B CA 1
ATOM 3096 C C . ASN B 1 15 ? -15.18 39.906 -14.016 1 20.22 15 ASN B C 1
ATOM 3098 O O . ASN B 1 15 ? -16.062 39.438 -14.742 1 20.22 15 ASN B O 1
ATOM 3102 N N . VAL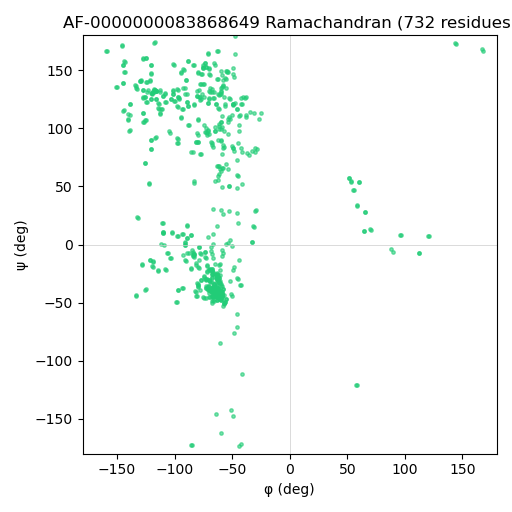 B 1 16 ? -14.758 38.719 -13.766 1 20.69 16 VAL B N 1
ATOM 3103 C CA . VAL B 1 16 ? -15.906 37.844 -13.586 1 20.69 16 VAL B CA 1
ATOM 3104 C C . VAL B 1 16 ? -16.766 38.344 -12.43 1 20.69 16 VAL B C 1
ATOM 3106 O O . VAL B 1 16 ? -16.25 38.688 -11.359 1 20.69 16 VAL B O 1
ATOM 3109 N N . ARG B 1 17 ? -17.953 38.969 -12.742 1 20.25 17 ARG B N 1
ATOM 3110 C CA . ARG B 1 17 ? -19.047 39.562 -11.992 1 20.25 17 ARG B CA 1
ATOM 3111 C C . ARG B 1 17 ? -19.344 38.75 -10.734 1 20.25 17 ARG B C 1
ATOM 3113 O O . ARG B 1 17 ? -19.125 37.531 -10.703 1 20.25 17 ARG B O 1
ATOM 3120 N N . SER B 1 18 ? -19.359 39.406 -9.648 1 19.88 18 SER B N 1
ATOM 3121 C CA . SER B 1 18 ? -19.734 39.094 -8.273 1 19.88 18 SER B CA 1
ATOM 3122 C C . SER B 1 18 ? -21.078 38.344 -8.234 1 19.88 18 SER B C 1
ATOM 3124 O O . SER B 1 18 ? -22.094 38.875 -8.672 1 19.88 18 SER B O 1
ATOM 3126 N N . VAL B 1 19 ? -21.172 37.156 -8.891 1 21.34 19 VAL B N 1
ATOM 3127 C CA . VAL B 1 19 ? -22.516 36.562 -8.875 1 21.34 19 VAL B CA 1
ATOM 3128 C C . VAL B 1 19 ? -23.047 36.531 -7.441 1 21.34 19 VAL B C 1
ATOM 3130 O O . VAL B 1 19 ? -22.391 36 -6.543 1 21.34 19 VAL B O 1
ATOM 3133 N N . SER B 1 20 ? -23.625 37.625 -7.012 1 18.61 20 SER B N 1
ATOM 3134 C CA . SER B 1 20 ? -24.391 37.75 -5.773 1 18.61 20 SER B CA 1
ATOM 3135 C C . SER B 1 20 ? -25.406 36.625 -5.641 1 18.61 20 SER B C 1
ATOM 3137 O O . SER B 1 20 ? -26.266 36.469 -6.504 1 18.61 20 SER B O 1
ATOM 3139 N N . PHE B 1 21 ? -24.969 35.5 -5.211 1 23.53 21 PHE B N 1
ATOM 3140 C CA . PHE B 1 21 ? -25.906 34.406 -5 1 23.53 21 PHE B CA 1
ATOM 3141 C C . PHE B 1 21 ? -27.031 34.844 -4.059 1 23.53 21 PHE B C 1
ATOM 3143 O O . PHE B 1 21 ? -26.797 35.094 -2.877 1 23.53 21 PHE B O 1
ATOM 3150 N N . GLY B 1 22 ? -27.875 35.719 -4.52 1 21.25 22 GLY B N 1
ATOM 3151 C CA . GLY B 1 22 ? -29.094 36.031 -3.795 1 21.25 22 GLY B CA 1
ATOM 3152 C C . GLY B 1 22 ? -29.766 34.781 -3.234 1 21.25 22 GLY B C 1
ATOM 3153 O O . GLY B 1 22 ? -29.734 33.719 -3.857 1 21.25 22 GLY B O 1
ATOM 3154 N N . ALA B 1 23 ? -30.031 34.812 -1.899 1 23.09 23 ALA B N 1
ATOM 3155 C CA . ALA B 1 23 ? -30.578 33.844 -0.924 1 23.09 23 ALA B CA 1
ATOM 3156 C C . ALA B 1 23 ? -31.969 33.406 -1.323 1 23.09 23 ALA B C 1
ATOM 3158 O O . ALA B 1 23 ? -32.969 33.844 -0.741 1 23.09 23 ALA B O 1
ATOM 3159 N N . SER B 1 24 ? -32.312 33.375 -2.637 1 22.81 24 SER B N 1
ATOM 3160 C CA . SER B 1 24 ? -33.719 33.031 -2.594 1 22.81 24 SER B CA 1
ATOM 3161 C C . SER B 1 24 ? -33.969 31.734 -1.836 1 22.81 24 SER B C 1
ATOM 3163 O O . SER B 1 24 ? -33.094 30.875 -1.783 1 22.81 24 SER B O 1
ATOM 3165 N N . PRO B 1 25 ? -35.125 31.609 -1.023 1 24.02 25 PRO B N 1
ATOM 3166 C CA . PRO B 1 25 ? -35.562 30.625 -0.035 1 24.02 25 PRO B CA 1
ATOM 3167 C C . PRO B 1 25 ? -35.5 29.203 -0.563 1 24.02 25 PRO B C 1
ATOM 3169 O O . PRO B 1 25 ? -35.781 28.25 0.186 1 24.02 25 PRO B O 1
ATOM 3172 N N . SER B 1 26 ? -35.719 29.188 -1.868 1 24.06 26 SER B N 1
ATOM 3173 C CA . SER B 1 26 ? -36.156 27.844 -2.275 1 24.06 26 SER B CA 1
ATOM 3174 C C . SER B 1 26 ? -35.031 26.828 -2.092 1 24.06 26 SER B C 1
ATOM 3176 O O . SER B 1 26 ? -34.438 26.375 -3.068 1 24.06 26 SER B O 1
ATOM 3178 N N . VAL B 1 27 ? -34.188 27.094 -1.096 1 23.64 27 VAL B N 1
ATOM 3179 C CA . VAL B 1 27 ? -32.875 26.5 -0.956 1 23.64 27 VAL B CA 1
ATOM 3180 C C . VAL B 1 27 ? -33 24.969 -0.901 1 23.64 27 VAL B C 1
ATOM 3182 O O . VAL B 1 27 ? -32.125 24.25 -1.407 1 23.64 27 VAL B O 1
ATOM 3185 N N . THR B 1 28 ? -33.875 24.484 0.041 1 21.94 28 THR B N 1
ATOM 3186 C CA . THR B 1 28 ? -33.469 23.375 0.891 1 21.94 28 THR B CA 1
ATOM 3187 C C . THR B 1 28 ? -33.531 22.062 0.127 1 21.94 28 THR B C 1
ATOM 3189 O O . THR B 1 28 ? -33.5 20.984 0.729 1 21.94 28 THR B O 1
ATOM 3192 N N . ARG B 1 29 ? -34.094 22.141 -1.068 1 21.48 29 ARG B N 1
ATOM 3193 C CA . ARG B 1 29 ? -34.469 20.766 -1.376 1 21.48 29 ARG B CA 1
ATOM 3194 C C . ARG B 1 29 ? -33.25 19.859 -1.38 1 21.48 29 ARG B C 1
ATOM 3196 O O . ARG B 1 29 ? -32.312 20.062 -2.154 1 21.48 29 ARG B O 1
ATOM 3203 N N . VAL B 1 30 ? -33 19.344 -0.135 1 23.45 30 VAL B N 1
ATOM 3204 C CA . VAL B 1 30 ? -32 18.375 0.328 1 23.45 30 VAL B CA 1
ATOM 3205 C C . VAL B 1 30 ? -31.953 17.188 -0.628 1 23.45 30 VAL B C 1
ATOM 3207 O O . VAL B 1 30 ? -32.938 16.453 -0.765 1 23.45 30 VAL B O 1
ATOM 3210 N N . CYS B 1 31 ? -31.422 17.391 -1.734 1 24.14 31 CYS B N 1
ATOM 3211 C CA . CYS B 1 31 ? -31.125 16.312 -2.664 1 24.14 31 CYS B CA 1
ATOM 3212 C C . CYS B 1 31 ? -30.453 15.141 -1.941 1 24.14 31 CYS B C 1
ATOM 3214 O O . CYS B 1 31 ? -29.25 15.18 -1.672 1 24.14 31 CYS B O 1
ATOM 3216 N N . CYS B 1 32 ? -31.016 14.672 -0.775 1 24.69 32 CYS B N 1
ATOM 3217 C CA . CYS B 1 32 ? -30.625 13.508 0.019 1 24.69 32 CYS B CA 1
ATOM 3218 C C . CYS B 1 32 ? -30.453 12.281 -0.863 1 24.69 32 CYS B C 1
ATOM 3220 O O . CYS B 1 32 ? -30.188 11.188 -0.364 1 24.69 32 CYS B O 1
ATOM 3222 N N . GLN B 1 33 ? -31.047 12.312 -2.062 1 24.58 33 GLN B N 1
ATOM 3223 C CA . GLN B 1 33 ? -31.328 11.023 -2.676 1 24.58 33 GLN B CA 1
ATOM 3224 C C . GLN B 1 33 ? -30.031 10.297 -3.043 1 24.58 33 GLN B C 1
ATOM 3226 O O . GLN B 1 33 ? -30.047 9.375 -3.855 1 24.58 33 GLN B O 1
ATOM 3231 N N . VAL B 1 34 ? -29.047 10.953 -2.986 1 29.92 34 VAL B N 1
ATOM 3232 C CA . VAL B 1 34 ? -27.953 10.117 -3.498 1 29.92 34 VAL B CA 1
ATOM 3233 C C . VAL B 1 34 ? -27.891 8.82 -2.703 1 29.92 34 VAL B C 1
ATOM 3235 O O . VAL B 1 34 ? -26.828 8.219 -2.566 1 29.92 34 VAL B O 1
ATOM 3238 N N . PHE B 1 35 ? -28.859 8.594 -1.629 1 27.72 35 PHE B N 1
ATOM 3239 C CA . PHE B 1 35 ? -29.25 7.469 -0.789 1 27.72 35 PHE B CA 1
ATOM 3240 C C . PHE B 1 35 ? -29.797 6.324 -1.636 1 27.72 35 PHE B C 1
ATOM 3242 O O . PHE B 1 35 ? -30.688 6.527 -2.459 1 27.72 35 PHE B O 1
ATOM 3249 N N . CYS B 1 36 ? -29.094 5.266 -1.924 1 27.3 36 CYS B N 1
ATOM 3250 C CA . CYS B 1 36 ? -29.469 4.125 -2.748 1 27.3 36 CYS B CA 1
ATOM 3251 C C . CYS B 1 36 ? -30.891 3.67 -2.42 1 27.3 36 CYS B C 1
ATOM 3253 O O . CYS B 1 36 ? -31.188 3.354 -1.269 1 27.3 36 CYS B O 1
ATOM 3255 N N . PRO B 1 37 ? -31.984 3.926 -3.174 1 25.2 37 PRO B N 1
ATOM 3256 C CA . PRO B 1 37 ? -33.25 3.209 -3.018 1 25.2 37 PRO B CA 1
ATOM 3257 C C . PRO B 1 37 ? -33.062 1.701 -2.863 1 25.2 37 PRO B C 1
ATOM 3259 O O . PRO B 1 37 ? -31.969 1.183 -3.125 1 25.2 37 PRO B O 1
ATOM 3262 N N . LYS B 1 38 ? -34.375 0.911 -2.869 1 25.67 38 LYS B N 1
ATOM 3263 C CA . LYS B 1 38 ? -34.656 -0.511 -2.688 1 25.67 38 LYS B CA 1
ATOM 3264 C C . LYS B 1 38 ? -33.938 -1.349 -3.75 1 25.67 38 LYS B C 1
ATOM 3266 O O . LYS B 1 38 ? -34.188 -1.176 -4.945 1 25.67 38 LYS B O 1
ATOM 3271 N N . TRP B 1 39 ? -32.781 -1.833 -3.646 1 24.03 39 TRP B N 1
ATOM 3272 C CA . TRP B 1 39 ? -32.312 -2.896 -4.52 1 24.03 39 TRP B CA 1
ATOM 3273 C C . TRP B 1 39 ? -33.219 -4.117 -4.453 1 24.03 39 TRP B C 1
ATOM 3275 O O . TRP B 1 39 ? -33.344 -4.734 -3.396 1 24.03 39 TRP B O 1
ATOM 3285 N N . PRO B 1 40 ? -34.406 -4.254 -5.211 1 23.88 40 PRO B N 1
ATOM 3286 C CA . PRO B 1 40 ? -35.188 -5.496 -5.145 1 23.88 40 PRO B CA 1
ATOM 3287 C C . PRO B 1 40 ? -34.312 -6.738 -5.297 1 23.88 40 PRO B C 1
ATOM 3289 O O . PRO B 1 40 ? -33.156 -6.645 -5.734 1 23.88 40 PRO B O 1
ATOM 3292 N N . ARG B 1 41 ? -35.094 -8.102 -5.23 1 21.98 41 ARG B N 1
ATOM 3293 C CA . ARG B 1 41 ? -34.875 -9.531 -5.047 1 21.98 41 ARG B CA 1
ATOM 3294 C C . ARG B 1 41 ? -33.969 -10.094 -6.156 1 21.98 41 ARG B C 1
ATOM 3296 O O . ARG B 1 41 ? -33 -10.781 -5.883 1 21.98 41 ARG B O 1
ATOM 3303 N N . SER B 1 42 ? -34.656 -10.492 -7.441 1 21.69 42 SER B N 1
ATOM 3304 C CA . SER B 1 42 ? -34.5 -11.672 -8.289 1 21.69 42 SER B CA 1
ATOM 3305 C C . SER B 1 42 ? -33.312 -11.508 -9.25 1 21.69 42 SER B C 1
ATOM 3307 O O . SER B 1 42 ? -33.438 -10.844 -10.273 1 21.69 42 SER B O 1
ATOM 3309 N N . ALA B 1 43 ? -32.156 -11.242 -8.891 1 24.7 43 ALA B N 1
ATOM 3310 C CA . ALA B 1 43 ? -31.109 -11.117 -9.898 1 24.7 43 ALA B CA 1
ATOM 3311 C C . ALA B 1 43 ? -30.953 -12.414 -10.68 1 24.7 43 ALA B C 1
ATOM 3313 O O . ALA B 1 43 ? -30.406 -13.391 -10.172 1 24.7 43 ALA B O 1
ATOM 3314 N N . SER B 1 44 ? -32 -12.812 -11.414 1 21.91 44 SER B N 1
ATOM 3315 C CA . SER B 1 44 ? -31.875 -13.906 -12.375 1 21.91 44 SER B CA 1
ATOM 3316 C C . SER B 1 44 ? -30.719 -13.656 -13.352 1 21.91 44 SER B C 1
ATOM 3318 O O . SER B 1 44 ? -30.609 -12.555 -13.906 1 21.91 44 SER B O 1
ATOM 3320 N N . VAL B 1 45 ? -29.656 -14.336 -13.258 1 23.06 45 VAL B N 1
ATOM 3321 C CA . VAL B 1 45 ? -28.453 -14.398 -14.07 1 23.06 45 VAL B CA 1
ATOM 3322 C C . VAL B 1 45 ? -28.828 -14.648 -15.531 1 23.06 45 VAL B C 1
ATOM 3324 O O . VAL B 1 45 ? -29.188 -15.766 -15.906 1 23.06 45 VAL B O 1
ATOM 3327 N N . ARG B 1 46 ? -29.781 -13.867 -16.125 1 21.64 46 ARG B N 1
ATOM 3328 C CA . ARG B 1 46 ? -29.953 -14.141 -17.547 1 21.64 46 ARG B CA 1
ATOM 3329 C C . ARG B 1 46 ? -28.625 -13.992 -18.297 1 21.64 46 ARG B C 1
ATOM 3331 O O . ARG B 1 46 ? -27.859 -13.062 -18.031 1 21.64 46 ARG B O 1
ATOM 3338 N N . THR B 1 47 ? -28.078 -15 -18.984 1 22.91 47 THR B N 1
ATOM 3339 C CA . THR B 1 47 ? -26.969 -15.344 -19.859 1 22.91 47 THR B CA 1
ATOM 3340 C C . THR B 1 47 ? -26.875 -14.367 -21.031 1 22.91 47 THR B C 1
ATOM 3342 O O . THR B 1 47 ? -26.125 -14.586 -21.969 1 22.91 47 THR B O 1
ATOM 3345 N N . THR B 1 48 ? -27.734 -13.273 -21.094 1 21.31 48 THR B N 1
ATOM 3346 C CA . THR B 1 48 ? -27.703 -12.711 -22.453 1 21.31 48 THR B CA 1
ATOM 3347 C C . THR B 1 48 ? -26.297 -12.258 -22.812 1 21.31 48 THR B C 1
ATOM 3349 O O . THR B 1 48 ? -25.5 -11.922 -21.938 1 21.31 48 THR B O 1
ATOM 3352 N N . THR B 1 49 ? -25.797 -12.281 -24.172 1 22.64 49 THR B N 1
ATOM 3353 C CA . THR B 1 49 ? -24.625 -12 -24.969 1 22.64 49 THR B CA 1
ATOM 3354 C C . THR B 1 49 ? -24.016 -10.656 -24.594 1 22.64 49 THR B C 1
ATOM 3356 O O . THR B 1 49 ? -22.797 -10.508 -24.531 1 22.64 49 THR B O 1
ATOM 3359 N N . ARG B 1 50 ? -24.812 -9.484 -25 1 22.11 50 ARG B N 1
ATOM 3360 C CA . ARG B 1 50 ? -24.219 -8.242 -25.484 1 22.11 50 ARG B CA 1
ATOM 3361 C C . ARG B 1 50 ? -23.375 -7.566 -24.406 1 22.11 50 ARG B C 1
ATOM 3363 O O . ARG B 1 50 ? -23.359 -8.008 -23.266 1 22.11 50 ARG B O 1
ATOM 3370 N N . ARG B 1 51 ? -23.453 -6.027 -24.516 1 22.56 51 ARG B N 1
ATOM 3371 C CA . ARG B 1 51 ? -22.734 -4.867 -24 1 22.56 51 ARG B CA 1
ATOM 3372 C C . ARG B 1 51 ? -22.828 -4.785 -22.484 1 22.56 51 ARG B C 1
ATOM 3374 O O . ARG B 1 51 ? -23.922 -4.609 -21.938 1 22.56 51 ARG B O 1
ATOM 3381 N N . CYS B 1 52 ? -22.281 -5.633 -21.797 1 24.52 52 CYS B N 1
ATOM 3382 C CA . CYS B 1 52 ? -22.219 -5.598 -20.344 1 24.52 52 CYS B CA 1
ATOM 3383 C C . CYS B 1 52 ? -22.219 -4.16 -19.828 1 24.52 52 CYS B C 1
ATOM 3385 O O . CYS B 1 52 ? -21.312 -3.387 -20.125 1 24.52 52 CYS B O 1
ATOM 3387 N N . CYS B 1 53 ? -23.422 -3.609 -19.812 1 22.72 53 CYS B N 1
ATOM 3388 C CA . CYS B 1 53 ? -23.797 -2.264 -19.391 1 22.72 53 CYS B CA 1
ATOM 3389 C C . CYS B 1 53 ? -23.078 -1.862 -18.109 1 22.72 53 CYS B C 1
ATOM 3391 O O . CYS B 1 53 ? -23.172 -2.553 -17.094 1 22.72 53 CYS B O 1
ATOM 3393 N N . ARG B 1 54 ? -21.844 -1.393 -18.312 1 26.77 54 ARG B N 1
ATOM 3394 C CA . ARG B 1 54 ? -21.297 -0.58 -17.234 1 26.77 54 ARG B CA 1
ATOM 3395 C C . ARG B 1 54 ? -22.406 0.215 -16.547 1 26.77 54 ARG B C 1
ATOM 3397 O O . ARG B 1 54 ? -23.094 1.019 -17.188 1 26.77 54 ARG B O 1
ATOM 3404 N N . PRO B 1 55 ? -23.141 -0.329 -15.688 1 28.14 55 PRO B N 1
ATOM 3405 C CA . PRO B 1 55 ? -24.125 0.584 -15.086 1 28.14 55 PRO B CA 1
ATOM 3406 C C . PRO B 1 55 ? -23.688 2.045 -15.148 1 28.14 55 PRO B C 1
ATOM 3408 O O . PRO B 1 55 ? -22.484 2.336 -15.102 1 28.14 55 PRO B O 1
ATOM 3411 N N . LEU B 1 56 ? -24.359 2.918 -15.906 1 26.06 56 LEU B N 1
ATOM 3412 C CA . LEU B 1 56 ? -24.203 4.359 -16.094 1 26.06 56 LEU B CA 1
ATOM 3413 C C . LEU B 1 56 ? -23.766 5.027 -14.789 1 26.06 56 LEU B C 1
ATOM 3415 O O . LEU B 1 56 ? -24.297 4.707 -13.719 1 26.06 56 LEU B O 1
ATOM 3419 N N . PHE B 1 57 ? -22.547 5.586 -14.734 1 29.97 57 PHE B N 1
ATOM 3420 C CA . PHE B 1 57 ? -21.875 6.625 -13.969 1 29.97 57 PHE B CA 1
ATOM 3421 C C . PHE B 1 57 ? -22.859 7.719 -13.562 1 29.97 57 PHE B C 1
ATOM 3423 O O . PHE B 1 57 ? -22.516 8.906 -13.562 1 29.97 57 PHE B O 1
ATOM 3430 N N . THR B 1 58 ? -24.109 7.371 -13.695 1 30.55 58 THR B N 1
ATOM 3431 C CA . THR B 1 58 ? -25.016 8.438 -13.281 1 30.55 58 THR B CA 1
ATOM 3432 C C . THR B 1 58 ? -24.828 8.766 -11.805 1 30.55 58 THR B C 1
ATOM 3434 O O . THR B 1 58 ? -25.031 9.906 -11.383 1 30.55 58 THR B O 1
ATOM 3437 N N . THR B 1 59 ? -24.453 7.703 -11.125 1 32.81 59 THR B N 1
ATOM 3438 C CA . THR B 1 59 ? -24.391 8.023 -9.703 1 32.81 59 THR B CA 1
ATOM 3439 C C . THR B 1 59 ? -23.25 8.992 -9.422 1 32.81 59 THR B C 1
ATOM 3441 O O . THR B 1 59 ? -23.375 9.891 -8.594 1 32.81 59 THR B O 1
ATOM 3444 N N . ALA B 1 60 ? -22.125 8.727 -10.117 1 33.69 60 ALA B N 1
ATOM 3445 C CA . ALA B 1 60 ? -21.047 9.695 -9.945 1 33.69 60 ALA B CA 1
ATOM 3446 C C . ALA B 1 60 ? -21.453 11.062 -10.477 1 33.69 60 ALA B C 1
ATOM 3448 O O . ALA B 1 60 ? -21.094 12.094 -9.898 1 33.69 60 ALA B O 1
ATOM 3449 N N . SER B 1 61 ? -22.172 11.008 -11.586 1 33.97 61 SER B N 1
ATOM 3450 C CA . SER B 1 61 ? -22.641 12.281 -12.125 1 33.97 61 SER B CA 1
ATOM 3451 C C . SER B 1 61 ? -23.578 12.984 -11.148 1 33.97 61 SER B C 1
ATOM 3453 O O . SER B 1 61 ? -23.547 14.211 -11.016 1 33.97 61 SER B O 1
ATOM 3455 N N . THR B 1 62 ? -24.312 12.18 -10.586 1 34.16 62 THR B N 1
ATOM 3456 C CA . THR B 1 62 ? -25.234 12.797 -9.625 1 34.16 62 THR B CA 1
ATOM 3457 C C . THR B 1 62 ? -24.469 13.297 -8.398 1 34.16 62 THR B C 1
ATOM 3459 O O . THR B 1 62 ? -24.766 14.375 -7.871 1 34.16 62 THR B O 1
ATOM 3462 N N . CYS B 1 63 ? -23.453 12.492 -8.07 1 37.22 63 CYS B N 1
ATOM 3463 C CA . CYS B 1 63 ? -22.656 12.953 -6.93 1 37.22 63 CYS B CA 1
ATOM 3464 C C . CYS B 1 63 ? -21.922 14.25 -7.262 1 37.22 63 CYS B C 1
ATOM 3466 O O . CYS B 1 63 ? -21.781 15.117 -6.406 1 37.22 63 CYS B O 1
ATOM 3468 N N . LEU B 1 64 ? -21.484 14.266 -8.547 1 37.41 64 LEU B N 1
ATOM 3469 C CA . LEU B 1 64 ? -20.891 15.523 -8.977 1 37.41 64 LEU B CA 1
ATOM 3470 C C . LEU B 1 64 ? -21.922 16.641 -9.016 1 37.41 64 LEU B C 1
ATOM 3472 O O . LEU B 1 64 ? -21.594 17.812 -8.844 1 37.41 64 LEU B O 1
ATOM 3476 N N . ARG B 1 65 ? -23.125 16.234 -9.359 1 38.12 65 ARG B N 1
ATOM 3477 C CA . ARG B 1 65 ? -24.141 17.266 -9.352 1 38.12 65 ARG B CA 1
ATOM 3478 C C . ARG B 1 65 ? -24.297 17.891 -7.965 1 38.12 65 ARG B C 1
ATOM 3480 O O . ARG B 1 65 ? -24.594 19.078 -7.836 1 38.12 65 ARG B O 1
ATOM 3487 N N . ILE B 1 66 ? -24.125 16.984 -7.098 1 37.5 66 ILE B N 1
ATOM 3488 C CA . ILE B 1 66 ? -24.234 17.516 -5.742 1 37.5 66 ILE B CA 1
ATOM 3489 C C . ILE B 1 66 ? -23.125 18.547 -5.492 1 37.5 66 ILE B C 1
ATOM 3491 O O . ILE B 1 66 ? -23.359 19.578 -4.863 1 37.5 66 ILE B O 1
ATOM 3495 N N . LEU B 1 67 ? -21.984 18.078 -6.004 1 40.09 67 LEU B N 1
ATOM 3496 C CA . LEU B 1 67 ? -20.875 18.984 -5.754 1 40.09 67 LEU B CA 1
ATOM 3497 C C . LEU B 1 67 ? -20.984 20.25 -6.598 1 40.09 67 LEU B C 1
ATOM 3499 O O . LEU B 1 67 ? -20.531 21.312 -6.191 1 40.09 67 LEU B O 1
ATOM 3503 N N . SER B 1 68 ? -21.484 20.047 -7.969 1 36.97 68 SER B N 1
ATOM 3504 C CA . SER B 1 68 ? -21.609 21.234 -8.805 1 36.97 68 SER B CA 1
ATOM 3505 C C . SER B 1 68 ? -22.922 21.953 -8.57 1 36.97 68 SER B C 1
ATOM 3507 O O . SER B 1 68 ? -24 21.359 -8.695 1 36.97 68 SER B O 1
ATOM 3509 N N . MET B 1 69 ? -23.031 22.672 -7.598 1 37.91 69 MET B N 1
ATOM 3510 C CA . MET B 1 69 ? -24.156 23.594 -7.422 1 37.91 69 MET B CA 1
ATOM 3511 C C . MET B 1 69 ? -24.641 24.141 -8.766 1 37.91 69 MET B C 1
ATOM 3513 O O . MET B 1 69 ? -25.391 25.109 -8.812 1 37.91 69 MET B O 1
ATOM 3517 N N . GLU B 1 70 ? -24.031 23.688 -9.93 1 38.16 70 GLU B N 1
ATOM 3518 C CA . GLU B 1 70 ? -24.453 24.359 -11.156 1 38.16 70 GLU B CA 1
A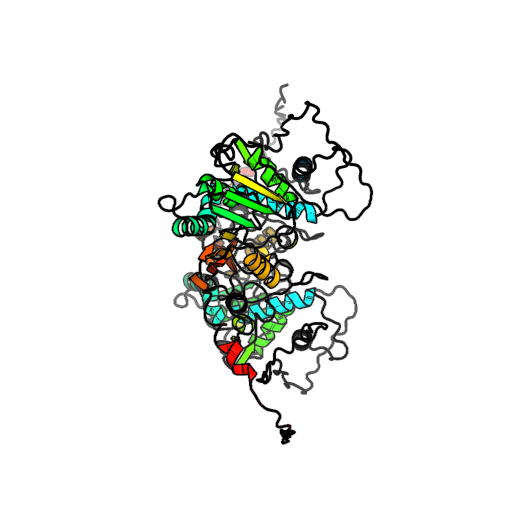TOM 3519 C C . GLU B 1 70 ? -25.672 23.672 -11.773 1 38.16 70 GLU B C 1
ATOM 3521 O O . GLU B 1 70 ? -25.969 22.531 -11.438 1 38.16 70 GLU B O 1
ATOM 3526 N N . ASP B 1 71 ? -26.469 24.406 -12.625 1 40.31 71 ASP B N 1
ATOM 3527 C CA . ASP B 1 71 ? -27.609 24.062 -13.477 1 40.31 71 ASP B CA 1
ATOM 3528 C C . ASP B 1 71 ? -27.375 22.734 -14.203 1 40.31 71 ASP B C 1
ATOM 3530 O O . ASP B 1 71 ? -26.297 22.516 -14.766 1 40.31 71 ASP B O 1
ATOM 3534 N N . PRO B 1 72 ? -28.234 21.766 -14 1 43.38 72 PRO B N 1
ATOM 3535 C CA . PRO B 1 72 ? -28.125 20.422 -14.57 1 43.38 72 PRO B CA 1
ATOM 3536 C C . PRO B 1 72 ? -27.719 20.422 -16.047 1 43.38 72 PRO B C 1
ATOM 3538 O O . PRO B 1 72 ? -27.25 19.422 -16.578 1 43.38 72 PRO B O 1
ATOM 3541 N N . ARG B 1 73 ? -28.172 21.406 -16.812 1 44.25 73 ARG B N 1
ATOM 3542 C CA . ARG B 1 73 ? -27.969 21.453 -18.25 1 44.25 73 ARG B CA 1
ATOM 3543 C C . ARG B 1 73 ? -26.5 21.641 -18.609 1 44.25 73 ARG B C 1
ATOM 3545 O O . ARG B 1 73 ? -26.109 21.562 -19.781 1 44.25 73 ARG B O 1
ATOM 3552 N N . LYS B 1 74 ? -25.781 22.156 -17.766 1 40.94 74 LYS B N 1
ATOM 3553 C CA . LYS B 1 74 ? -24.406 22.5 -18.094 1 40.94 74 LYS B CA 1
ATOM 3554 C C . LYS B 1 74 ? -23.422 21.484 -17.516 1 40.94 74 LYS B C 1
ATOM 3556 O O . LYS B 1 74 ? -22.25 21.797 -17.297 1 40.94 74 LYS B O 1
ATOM 3561 N N . VAL B 1 75 ? -23.859 20.453 -17.031 1 41.84 75 VAL B N 1
ATOM 3562 C CA . VAL B 1 75 ? -22.969 19.484 -16.406 1 41.84 75 VAL B CA 1
ATOM 3563 C C . VAL B 1 75 ? -22.094 18.828 -17.484 1 41.84 75 VAL B C 1
ATOM 3565 O O . VAL B 1 75 ? -22.594 18.125 -18.359 1 41.84 75 VAL B O 1
ATOM 3568 N N . ARG B 1 76 ? -21.016 19.422 -17.75 1 47.62 76 ARG B N 1
ATOM 3569 C CA . ARG B 1 76 ? -20 18.797 -18.594 1 47.62 76 ARG B CA 1
ATOM 3570 C C . ARG B 1 76 ? -19.516 17.484 -17.984 1 47.62 76 ARG B C 1
ATOM 3572 O O . ARG B 1 76 ? -19.531 17.328 -16.766 1 47.62 76 ARG B O 1
ATOM 3579 N N . PRO B 1 77 ? -19.484 16.516 -18.812 1 48.28 77 PRO B N 1
ATOM 3580 C CA . PRO B 1 77 ? -18.938 15.227 -18.359 1 48.28 77 PRO B CA 1
ATOM 3581 C C . PRO B 1 77 ? -17.656 15.391 -17.562 1 48.28 77 PRO B C 1
ATOM 3583 O O . PRO B 1 77 ? -16.781 16.188 -17.922 1 48.28 77 PRO B O 1
ATOM 3586 N N . SER B 1 78 ? -17.797 15.094 -16.234 1 53.91 78 SER B N 1
ATOM 3587 C CA . SER B 1 78 ? -16.625 15.141 -15.359 1 53.91 78 SER B CA 1
ATOM 3588 C C . SER B 1 78 ? -15.445 14.406 -15.984 1 53.91 78 SER B C 1
ATOM 3590 O O . SER B 1 78 ? -15.609 13.336 -16.562 1 53.91 78 SER B O 1
ATOM 3592 N N . SER B 1 79 ? -14.344 15.109 -16.172 1 63.66 79 SER B N 1
ATOM 3593 C CA . SER B 1 79 ? -13.094 14.516 -16.625 1 63.66 79 SER B CA 1
ATOM 3594 C C . SER B 1 79 ? -12.672 13.359 -15.727 1 63.66 79 SER B C 1
ATOM 3596 O O . SER B 1 79 ? -13.148 13.242 -14.594 1 63.66 79 SER B O 1
ATOM 3598 N N . THR B 1 80 ? -12.047 12.414 -16.188 1 64.38 80 THR B N 1
ATOM 3599 C CA . THR B 1 80 ? -11.492 11.297 -15.438 1 64.38 80 THR B CA 1
ATOM 3600 C C . THR B 1 80 ? -10.781 11.797 -14.18 1 64.38 80 THR B C 1
ATOM 3602 O O . THR B 1 80 ? -10.859 11.172 -13.125 1 64.38 80 THR B O 1
ATOM 3605 N N . PHE B 1 81 ? -10.289 12.969 -14.32 1 67.25 81 PHE B N 1
ATOM 3606 C CA . PHE B 1 81 ? -9.57 13.562 -13.203 1 67.25 81 PHE B CA 1
ATOM 3607 C C . PHE B 1 81 ? -10.539 13.977 -12.102 1 67.25 81 PHE B C 1
ATOM 3609 O O . PHE B 1 81 ? -10.289 13.719 -10.922 1 67.25 81 PHE B O 1
ATOM 3616 N N . ASP B 1 82 ? -11.609 14.43 -12.414 1 71.5 82 ASP B N 1
ATOM 3617 C CA . ASP B 1 82 ? -12.602 14.875 -11.438 1 71.5 82 ASP B CA 1
ATOM 3618 C C . ASP B 1 82 ? -13.242 13.68 -10.727 1 71.5 82 ASP B C 1
ATOM 3620 O O . ASP B 1 82 ? -13.508 13.742 -9.531 1 71.5 82 ASP B O 1
ATOM 3624 N N . MET B 1 83 ? -13.297 12.648 -11.453 1 75.19 83 MET B N 1
ATOM 3625 C CA . MET B 1 83 ? -13.883 11.445 -10.875 1 75.19 83 MET B CA 1
ATOM 3626 C C . MET B 1 83 ? -12.961 10.844 -9.82 1 75.19 83 MET B C 1
ATOM 3628 O O . MET B 1 83 ? -13.422 10.367 -8.781 1 75.19 83 MET B O 1
ATOM 3632 N N . ASP B 1 84 ? -11.727 10.922 -10.055 1 80.75 84 ASP B N 1
ATOM 3633 C CA . ASP B 1 84 ? -10.758 10.383 -9.102 1 80.75 84 ASP B CA 1
ATOM 3634 C C . ASP B 1 84 ? -10.766 11.18 -7.805 1 80.75 84 ASP B C 1
ATOM 3636 O O . ASP B 1 84 ? -10.672 10.609 -6.715 1 80.75 84 ASP B O 1
ATOM 3640 N N . LYS B 1 85 ? -10.898 12.414 -7.965 1 82.69 85 LYS B N 1
ATOM 3641 C CA . LYS B 1 85 ? -10.945 13.273 -6.789 1 82.69 85 LYS B CA 1
ATOM 3642 C C . LYS B 1 85 ? -12.211 13.023 -5.977 1 82.69 85 LYS B C 1
ATOM 3644 O O . LYS B 1 85 ? -12.18 13.016 -4.746 1 82.69 85 LYS B O 1
ATOM 3649 N N . LEU B 1 86 ? -13.18 12.797 -6.719 1 84.5 86 LEU B N 1
ATOM 3650 C CA . LEU B 1 86 ? -14.445 12.516 -6.055 1 84.5 86 LEU B CA 1
ATOM 3651 C C . LEU B 1 86 ? -14.375 11.203 -5.277 1 84.5 86 LEU B C 1
ATOM 3653 O O . LEU B 1 86 ? -14.781 11.141 -4.117 1 84.5 86 LEU B O 1
ATOM 3657 N N . LYS B 1 87 ? -13.82 10.227 -5.906 1 88 87 LYS B N 1
ATOM 3658 C CA . LYS B 1 87 ? -13.664 8.93 -5.25 1 88 87 LYS B CA 1
ATOM 3659 C C . LYS B 1 87 ? -12.828 9.062 -3.979 1 88 87 LYS B C 1
ATOM 3661 O O . LYS B 1 87 ? -13.18 8.508 -2.936 1 88 87 LYS B O 1
ATOM 3666 N N . SER B 1 88 ? -11.781 9.812 -4.105 1 90.81 88 SER B N 1
ATOM 3667 C CA . SER B 1 88 ? -10.906 10.031 -2.959 1 90.81 88 SER B CA 1
ATOM 3668 C C . SER B 1 88 ? -11.625 10.797 -1.854 1 90.81 88 SER B C 1
ATOM 3670 O O . SER B 1 88 ? -11.469 10.484 -0.672 1 90.81 88 SER B O 1
ATOM 3672 N N . THR B 1 89 ? -12.398 11.734 -2.225 1 91.25 89 THR B N 1
ATOM 3673 C CA . THR B 1 89 ? -13.117 12.555 -1.257 1 91.25 89 THR B CA 1
ATOM 3674 C C . THR B 1 89 ? -14.141 11.727 -0.491 1 91.25 89 THR B C 1
ATOM 3676 O O . THR B 1 89 ? -14.297 11.891 0.721 1 91.25 89 THR B O 1
ATOM 3679 N N . ILE B 1 90 ? -14.82 10.82 -1.173 1 93.81 90 ILE B N 1
ATOM 3680 C CA . ILE B 1 90 ? -15.812 9.961 -0.534 1 93.81 90 ILE B CA 1
ATOM 3681 C C . ILE B 1 90 ? -15.148 9.133 0.561 1 93.81 90 ILE B C 1
ATOM 3683 O O . ILE B 1 90 ? -15.703 8.969 1.649 1 93.81 90 ILE B O 1
ATOM 3687 N N . LYS B 1 91 ? -14 8.688 0.274 1 96.56 91 LYS B N 1
ATOM 3688 C CA . LYS B 1 91 ? -13.258 7.91 1.264 1 96.56 91 LYS B CA 1
ATOM 3689 C C . LYS B 1 91 ? -12.852 8.773 2.453 1 96.56 91 LYS B C 1
ATOM 3691 O O . LYS B 1 91 ? -12.758 8.281 3.58 1 96.56 91 LYS B O 1
ATOM 3696 N N . GLN B 1 92 ? -12.672 10.047 2.219 1 97.44 92 GLN B N 1
ATOM 3697 C CA . GLN B 1 92 ? -12.312 10.961 3.295 1 97.44 92 GLN B CA 1
ATOM 3698 C C . GLN B 1 92 ? -13.484 11.164 4.254 1 97.44 92 GLN B C 1
ATOM 3700 O O . GLN B 1 92 ? -13.281 11.375 5.453 1 97.44 92 GLN B O 1
ATOM 3705 N N . PHE B 1 93 ? -14.719 11.07 3.748 1 97.56 93 PHE B N 1
ATOM 3706 C CA . PHE B 1 93 ? -15.883 11.117 4.621 1 97.56 93 PHE B CA 1
ATOM 3707 C C . PHE B 1 93 ? -15.836 9.992 5.648 1 97.56 93 PHE B C 1
ATOM 3709 O O . PHE B 1 93 ? -16.156 10.195 6.82 1 97.56 93 PHE B O 1
ATOM 3716 N N . VAL B 1 94 ? -15.406 8.836 5.113 1 97.75 94 VAL B N 1
ATOM 3717 C CA . VAL B 1 94 ? -15.32 7.672 5.992 1 97.75 94 VAL B CA 1
ATOM 3718 C C . VAL B 1 94 ? -14.227 7.891 7.031 1 97.75 94 VAL B C 1
ATOM 3720 O O . VAL B 1 94 ? -14.461 7.734 8.234 1 97.75 94 VAL B O 1
ATOM 3723 N N . ARG B 1 95 ? -13.047 8.281 6.59 1 98.12 95 ARG B N 1
ATOM 3724 C CA . ARG B 1 95 ? -11.883 8.477 7.449 1 98.12 95 ARG B CA 1
ATOM 3725 C C . ARG B 1 95 ? -12.18 9.492 8.547 1 98.12 95 ARG B C 1
ATOM 3727 O O . ARG B 1 95 ? -11.906 9.242 9.727 1 98.12 95 ARG B O 1
ATOM 3734 N N . ASP B 1 96 ? -12.805 10.57 8.273 1 98.44 96 ASP B N 1
ATOM 3735 C CA . ASP B 1 96 ? -12.938 11.711 9.18 1 98.44 96 ASP B CA 1
ATOM 3736 C C . ASP B 1 96 ? -14.219 11.617 10 1 98.44 96 ASP B C 1
ATOM 3738 O O . ASP B 1 96 ? -14.227 11.922 11.188 1 98.44 96 ASP B O 1
ATOM 3742 N N . TRP B 1 97 ? -15.344 11.117 9.352 1 98.56 97 TRP B N 1
ATOM 3743 C CA . TRP B 1 97 ? -16.609 11.445 10 1 98.56 97 TRP B CA 1
ATOM 3744 C C . TRP B 1 97 ? -17.484 10.203 10.141 1 98.56 97 TRP B C 1
ATOM 3746 O O . TRP B 1 97 ? -18.719 10.312 10.211 1 98.56 97 TRP B O 1
ATOM 3756 N N . SER B 1 98 ? -16.891 9.055 10.133 1 98.5 98 SER B N 1
ATOM 3757 C CA . SER B 1 98 ? -17.656 7.836 10.383 1 98.5 98 SER B CA 1
ATOM 3758 C C . SER B 1 98 ? -17.016 7 11.484 1 98.5 98 SER B C 1
ATOM 3760 O O . SER B 1 98 ? -15.844 7.18 11.805 1 98.5 98 SER B O 1
ATOM 3762 N N . GLU B 1 99 ? -17.844 6.125 12.055 1 98.19 99 GLU B N 1
ATOM 3763 C CA . GLU B 1 99 ? -17.328 5.188 13.047 1 98.19 99 GLU B CA 1
ATOM 3764 C C . GLU B 1 99 ? -16.266 4.277 12.453 1 98.19 99 GLU B C 1
ATOM 3766 O O . GLU B 1 99 ? -15.305 3.906 13.141 1 98.19 99 GLU B O 1
ATOM 3771 N N . ALA B 1 100 ? -16.375 3.939 11.227 1 97.19 100 ALA B N 1
ATOM 3772 C CA . ALA B 1 100 ? -15.43 3.062 10.531 1 97.19 100 ALA B CA 1
ATOM 3773 C C . ALA B 1 100 ? -14.039 3.688 10.469 1 97.19 100 ALA B C 1
ATOM 3775 O O . ALA B 1 100 ? -13.039 2.979 10.375 1 97.19 100 ALA B O 1
ATOM 3776 N N . GLY B 1 101 ? -13.961 5 10.531 1 97.94 101 GLY B N 1
ATOM 3777 C CA . GLY B 1 101 ? -12.688 5.695 10.453 1 97.94 101 GLY B CA 1
ATOM 3778 C C . GLY B 1 101 ? -12.039 5.926 11.805 1 97.94 101 GLY B C 1
ATOM 3779 O O . GLY B 1 101 ? -10.938 6.473 11.891 1 97.94 101 GLY B O 1
ATOM 3780 N N . GLN B 1 102 ? -12.68 5.484 12.883 1 98.12 102 GLN B N 1
ATOM 3781 C CA . GLN B 1 102 ? -12.242 5.789 14.234 1 98.12 102 GLN B CA 1
ATOM 3782 C C . GLN B 1 102 ? -10.852 5.215 14.508 1 98.12 102 GLN B C 1
ATOM 3784 O O . GLN B 1 102 ? -9.992 5.887 15.086 1 98.12 102 GLN B O 1
ATOM 3789 N N . VAL B 1 103 ? -10.625 3.955 14.086 1 97.06 103 VAL B N 1
ATOM 3790 C CA . VAL B 1 103 ? -9.344 3.297 14.344 1 97.06 103 VAL B CA 1
ATOM 3791 C C . VAL B 1 103 ? -8.219 4.082 13.68 1 97.06 103 VAL B C 1
ATOM 3793 O O . VAL B 1 103 ? -7.148 4.27 14.273 1 97.06 103 VAL B O 1
ATOM 3796 N N . GLU B 1 104 ? -8.414 4.508 12.484 1 97 104 GLU B N 1
ATOM 3797 C CA . GLU B 1 104 ? -7.426 5.309 11.766 1 97 104 GLU B CA 1
ATOM 3798 C C . GLU B 1 104 ? -7.199 6.652 12.445 1 97 104 GLU B C 1
ATOM 3800 O O . GLU B 1 104 ? -6.059 7.09 12.609 1 97 104 GLU B O 1
ATOM 3805 N N . ARG B 1 105 ? -8.219 7.355 12.891 1 98.19 105 ARG B N 1
ATOM 3806 C CA . ARG B 1 105 ? -8.102 8.625 13.602 1 98.19 105 ARG B CA 1
ATOM 3807 C C . ARG B 1 105 ? -7.355 8.445 14.922 1 98.19 105 ARG B C 1
ATOM 3809 O O . ARG B 1 105 ? -6.531 9.281 15.297 1 98.19 105 ARG B O 1
ATOM 3816 N N . ASP B 1 106 ? -7.621 7.336 15.594 1 97.88 106 ASP B N 1
ATOM 3817 C CA . ASP B 1 106 ? -6.949 7.051 16.859 1 97.88 106 ASP B CA 1
ATOM 3818 C C . ASP B 1 106 ? -5.445 6.895 16.656 1 97.88 106 ASP B C 1
ATOM 3820 O O . ASP B 1 106 ? -4.656 7.207 17.562 1 97.88 106 ASP B O 1
ATOM 3824 N N . SER B 1 107 ? -5.117 6.445 15.484 1 96 107 SER B N 1
ATOM 3825 C CA . SER B 1 107 ? -3.705 6.176 15.234 1 96 107 SER B CA 1
ATOM 3826 C C . SER B 1 107 ? -2.975 7.434 14.773 1 96 107 SER B C 1
ATOM 3828 O O . SER B 1 107 ? -1.751 7.527 14.898 1 96 107 SER B O 1
ATOM 3830 N N . CYS B 1 108 ? -3.689 8.406 14.273 1 96.81 108 CYS B N 1
ATOM 3831 C CA . CYS B 1 108 ? -2.965 9.547 13.711 1 96.81 108 CYS B CA 1
ATOM 3832 C C . CYS B 1 108 ? -3.422 10.852 14.344 1 96.81 108 CYS B C 1
ATOM 3834 O O . CYS B 1 108 ? -2.605 11.734 14.609 1 96.81 108 CYS B O 1
ATOM 3836 N N . TYR B 1 109 ? -4.684 11.062 14.641 1 98.12 109 TYR B N 1
ATOM 3837 C CA . TYR B 1 109 ? -5.191 12.297 15.227 1 98.12 109 TYR B CA 1
ATOM 3838 C C . TYR B 1 109 ? -4.969 12.312 16.734 1 98.12 109 TYR B C 1
ATOM 3840 O O . TYR B 1 109 ? -4.523 13.32 17.281 1 98.12 109 TYR B O 1
ATOM 3848 N N . GLN B 1 110 ? -5.258 11.211 17.375 1 97.81 110 GLN B N 1
ATOM 3849 C CA . GLN B 1 110 ? -5.23 11.148 18.828 1 97.81 110 GLN B CA 1
ATOM 3850 C C . GLN B 1 110 ? -3.838 11.469 19.359 1 97.81 110 GLN B C 1
ATOM 3852 O O . GLN B 1 110 ? -3.701 12.211 20.344 1 97.81 110 GLN B O 1
ATOM 3857 N N . PRO B 1 111 ? -2.77 10.906 18.766 1 96.06 111 PRO B N 1
ATOM 3858 C CA . PRO B 1 111 ? -1.439 11.266 19.266 1 96.06 111 PRO B CA 1
ATOM 3859 C C . PRO B 1 111 ? -1.173 12.766 19.203 1 96.06 111 PRO B C 1
ATOM 3861 O O . PRO B 1 111 ? -0.534 13.328 20.094 1 96.06 111 PRO B O 1
ATOM 3864 N N . ILE B 1 112 ? -1.625 13.414 18.172 1 97.31 112 ILE B N 1
ATOM 3865 C CA . ILE B 1 112 ? -1.44 14.852 18.016 1 97.31 112 ILE B CA 1
ATOM 3866 C C . ILE B 1 112 ? -2.238 15.602 19.078 1 97.31 112 ILE B C 1
ATOM 3868 O O . ILE B 1 112 ? -1.712 16.5 19.734 1 97.31 112 ILE B O 1
ATOM 3872 N N . ILE B 1 113 ? -3.455 15.195 19.297 1 98 113 ILE B N 1
ATOM 3873 C CA . ILE B 1 113 ? -4.348 15.828 20.266 1 98 113 ILE B CA 1
ATOM 3874 C C . ILE B 1 113 ? -3.781 15.664 21.672 1 98 113 ILE B C 1
ATOM 3876 O O . ILE B 1 113 ? -3.746 16.625 22.453 1 98 113 ILE B O 1
ATOM 3880 N N . GLN B 1 114 ? -3.336 14.477 21.938 1 96.44 114 GLN B N 1
ATOM 3881 C CA . GLN B 1 114 ? -2.771 14.195 23.25 1 96.44 114 GLN B CA 1
ATOM 3882 C C . GLN B 1 114 ? -1.535 15.055 23.516 1 96.44 114 GLN B C 1
ATOM 3884 O O . GLN B 1 114 ? -1.335 15.539 24.625 1 96.44 114 GLN B O 1
ATOM 3889 N N . GLU B 1 115 ? -0.77 15.219 22.5 1 94.81 115 GLU B N 1
ATOM 3890 C CA . GLU B 1 115 ? 0.425 16.047 22.656 1 94.81 115 GLU B CA 1
ATOM 3891 C C . GLU B 1 115 ? 0.059 17.5 22.891 1 94.81 115 GLU B C 1
ATOM 3893 O O . GLU B 1 115 ? 0.69 18.188 23.703 1 94.81 115 GLU B O 1
ATOM 3898 N N . ILE B 1 116 ? -0.941 18.016 22.219 1 96.69 116 ILE B N 1
ATOM 3899 C CA . ILE B 1 116 ? -1.42 19.391 22.422 1 96.69 116 ILE B CA 1
ATOM 3900 C C . ILE B 1 116 ? -1.901 19.547 23.859 1 96.69 116 ILE B C 1
ATOM 3902 O O . ILE B 1 116 ? -1.554 20.531 24.531 1 96.69 116 ILE B O 1
ATOM 3906 N N . GLN B 1 117 ? -2.629 18.578 24.328 1 97.06 117 GLN B N 1
ATOM 3907 C CA . GLN B 1 117 ? -3.16 18.625 25.688 1 97.06 117 GLN B CA 1
ATOM 3908 C C . GLN B 1 117 ? -2.039 18.547 26.719 1 97.06 117 GLN B C 1
ATOM 3910 O O . GLN B 1 117 ? -2.135 19.141 27.797 1 97.06 117 GLN B O 1
ATOM 3915 N N . ARG B 1 118 ? -1.078 17.781 26.375 1 94.25 118 ARG B N 1
ATOM 3916 C CA . ARG B 1 118 ? 0.065 17.672 27.266 1 94.25 118 ARG B CA 1
ATOM 3917 C C . ARG B 1 118 ? 0.822 18.984 27.359 1 94.25 118 ARG B C 1
ATOM 3919 O O . ARG B 1 118 ? 1.23 19.406 28.438 1 94.25 118 ARG B O 1
ATOM 3926 N N . LEU B 1 119 ? 0.979 19.656 26.266 1 93.19 119 LEU B N 1
ATOM 3927 C CA . LEU B 1 119 ? 1.765 20.875 26.172 1 93.19 119 LEU B CA 1
ATOM 3928 C C . LEU B 1 119 ? 0.963 22.078 26.688 1 93.19 119 LEU B C 1
ATOM 3930 O O . LEU B 1 119 ? 1.526 23 27.281 1 93.19 119 LEU B O 1
ATOM 3934 N N . PHE B 1 120 ? -0.332 22.016 26.406 1 95.94 120 PHE B N 1
ATOM 3935 C CA . PHE B 1 120 ? -1.247 23.062 26.844 1 95.94 120 PHE B CA 1
ATOM 3936 C C . PHE B 1 120 ? -2.41 22.484 27.641 1 95.94 120 PHE B C 1
ATOM 3938 O O . PHE B 1 120 ? -3.562 22.562 27.203 1 95.94 120 PHE B O 1
ATOM 3945 N N . PRO B 1 121 ? -2.121 22.031 28.812 1 95.88 121 PRO B N 1
ATOM 3946 C CA . PRO B 1 121 ? -3.184 21.422 29.609 1 95.88 121 PRO B CA 1
ATOM 3947 C C . PRO B 1 121 ? -4.215 22.438 30.109 1 95.88 121 PRO B C 1
ATOM 3949 O O . PRO B 1 121 ? -3.857 23.562 30.453 1 95.88 121 PRO B O 1
ATOM 3952 N N . SER B 1 122 ? -5.391 21.984 30.188 1 93.88 122 SER B N 1
ATOM 3953 C CA . SER B 1 122 ? -6.508 22.859 30.531 1 93.88 122 SER B CA 1
ATOM 3954 C C . SER B 1 122 ? -6.445 23.297 31.984 1 93.88 122 SER B C 1
ATOM 3956 O O . SER B 1 122 ? -7.051 24.312 32.375 1 93.88 122 SER B O 1
ATOM 3958 N N . ASP B 1 123 ? -5.762 22.609 32.844 1 93.88 123 ASP B N 1
ATOM 3959 C CA . ASP B 1 123 ? -5.668 22.953 34.25 1 93.88 123 ASP B CA 1
ATOM 3960 C C . ASP B 1 123 ? -4.613 24.047 34.469 1 93.88 123 ASP B C 1
ATOM 3962 O O . ASP B 1 123 ? -4.613 24.703 35.5 1 93.88 123 ASP B O 1
ATOM 3966 N N . GLN B 1 124 ? -3.762 24.234 33.5 1 93.12 124 GLN B N 1
ATOM 3967 C CA . GLN B 1 124 ? -2.682 25.219 33.656 1 93.12 124 GLN B CA 1
ATOM 3968 C C . GLN B 1 124 ? -2.846 26.375 32.688 1 93.12 124 GLN B C 1
ATOM 3970 O O . GLN B 1 124 ? -2.301 27.453 32.906 1 93.12 124 GLN B O 1
ATOM 3975 N N . TYR B 1 125 ? -3.578 26.172 31.594 1 92.19 125 TYR B N 1
ATOM 3976 C CA . TYR B 1 125 ? -3.752 27.172 30.547 1 92.19 125 TYR B CA 1
ATOM 3977 C C . TYR B 1 125 ? -5.227 27.5 30.359 1 92.19 125 TYR B C 1
ATOM 3979 O O . TYR B 1 125 ? -6.094 26.656 30.562 1 92.19 125 TYR B O 1
ATOM 3987 N N . ASP B 1 126 ? -5.434 28.797 30.141 1 96.31 126 ASP B N 1
ATOM 3988 C CA . ASP B 1 126 ? -6.707 29.125 29.5 1 96.31 126 ASP B CA 1
ATOM 3989 C C . ASP B 1 126 ? -6.699 28.703 28.031 1 96.31 126 ASP B C 1
ATOM 3991 O O . ASP B 1 126 ? -6.227 29.438 27.172 1 96.31 126 ASP B O 1
ATOM 3995 N N . VAL B 1 127 ? -7.203 27.578 27.719 1 95.69 127 VAL B N 1
ATOM 3996 C CA . VAL B 1 127 ? -7.059 26.938 26.406 1 95.69 127 VAL B CA 1
ATOM 3997 C C . VAL B 1 127 ? -7.816 27.75 25.359 1 95.69 127 VAL B C 1
ATOM 3999 O O . VAL B 1 127 ? -7.543 27.641 24.156 1 95.69 127 VAL B O 1
ATOM 4002 N N . SER B 1 128 ? -8.773 28.562 25.781 1 95.12 128 SER B N 1
ATOM 4003 C CA . SER B 1 128 ? -9.5 29.422 24.844 1 95.12 128 SER B CA 1
ATOM 4004 C C . SER B 1 128 ? -8.602 30.5 24.266 1 95.12 128 SER B C 1
ATOM 4006 O O . SER B 1 128 ? -8.977 31.188 23.312 1 95.12 128 SER B O 1
ATOM 4008 N N . LYS B 1 129 ? -7.418 30.625 24.781 1 96.31 129 LYS B N 1
ATOM 4009 C CA . LYS B 1 129 ? -6.461 31.594 24.281 1 96.31 129 LYS B CA 1
ATOM 4010 C C . LYS B 1 129 ? -5.309 30.922 23.547 1 96.31 129 LYS B C 1
ATOM 4012 O O . LYS B 1 129 ? -4.379 31.594 23.078 1 96.31 129 LYS B O 1
ATOM 4017 N N . VAL B 1 130 ? -5.332 29.656 23.484 1 97.38 130 VAL B N 1
ATOM 4018 C CA . VAL B 1 130 ? -4.309 28.891 22.781 1 97.38 130 VAL B CA 1
ATOM 4019 C C . VAL B 1 130 ? -4.746 28.641 21.344 1 97.38 130 VAL B C 1
ATOM 4021 O O . VAL B 1 130 ? -5.75 27.969 21.094 1 97.38 130 VAL B O 1
ATOM 4024 N N . SER B 1 131 ? -3.977 29.203 20.391 1 98.38 131 SER B N 1
ATOM 4025 C CA . SER B 1 131 ? -4.332 29.109 18.984 1 98.38 131 SER B CA 1
ATOM 4026 C C . SER B 1 131 ? -3.607 27.953 18.297 1 98.38 131 SER B C 1
ATOM 4028 O O . SER B 1 131 ? -2.379 27.875 18.344 1 98.38 131 SER B O 1
ATOM 4030 N N . VAL B 1 132 ? -4.348 27.078 17.656 1 98.62 132 VAL B N 1
ATOM 4031 C CA . VAL B 1 132 ? -3.811 25.906 16.969 1 98.62 132 VAL B CA 1
ATOM 4032 C C . VAL B 1 132 ? -4.184 25.969 15.484 1 98.62 132 VAL B C 1
ATOM 4034 O O . VAL B 1 132 ? -5.359 26.109 15.141 1 98.62 132 VAL B O 1
ATOM 4037 N N . LEU B 1 133 ? -3.186 25.891 14.617 1 98.88 133 LEU B N 1
ATOM 4038 C CA . LEU B 1 133 ? -3.398 25.844 13.172 1 98.88 133 LEU B CA 1
ATOM 4039 C C . LEU B 1 133 ? -3.25 24.422 12.648 1 98.88 133 LEU B C 1
ATOM 4041 O O . LEU B 1 133 ? -2.299 23.719 13 1 98.88 133 LEU B O 1
ATOM 4045 N N . VAL B 1 134 ? -4.211 23.984 11.82 1 98.81 134 VAL B N 1
ATOM 4046 C CA . VAL B 1 134 ? -4.164 22.672 11.203 1 98.81 134 VAL B CA 1
ATOM 4047 C C . VAL B 1 134 ? -4.172 22.812 9.68 1 98.81 134 VAL B C 1
ATOM 4049 O O . VAL B 1 134 ? -5.234 22.766 9.055 1 98.81 134 VAL B O 1
ATOM 4052 N N . PRO B 1 135 ? -3.012 22.922 9.039 1 98.62 135 PRO B N 1
ATOM 4053 C CA . PRO B 1 135 ? -2.973 22.938 7.578 1 98.62 135 PRO B CA 1
ATOM 4054 C C . PRO B 1 135 ? -3.244 21.562 6.961 1 98.62 135 PRO B C 1
ATOM 4056 O O . PRO B 1 135 ? -2.928 20.547 7.566 1 98.62 135 PRO B O 1
ATOM 4059 N N . GLY B 1 136 ? -3.775 21.562 5.719 1 97.62 136 GLY B N 1
ATOM 4060 C CA . GLY B 1 136 ? -4.203 20.297 5.141 1 97.62 136 GLY B CA 1
ATOM 4061 C C . GLY B 1 136 ? -5.277 19.609 5.957 1 97.62 136 GLY B C 1
ATOM 4062 O O . GLY B 1 136 ? -5.145 18.422 6.285 1 97.62 136 GLY B O 1
ATOM 4063 N N . ALA B 1 137 ? -6.309 20.297 6.219 1 98.06 137 ALA B N 1
ATOM 4064 C CA . ALA B 1 137 ? -7.27 19.859 7.227 1 98.06 137 ALA B CA 1
ATOM 4065 C C . ALA B 1 137 ? -8.258 18.859 6.648 1 98.06 137 ALA B C 1
ATOM 4067 O O . ALA B 1 137 ? -9.023 18.234 7.387 1 98.06 137 ALA B O 1
ATOM 4068 N N . GLY B 1 138 ? -8.281 18.641 5.328 1 96.25 138 GLY B N 1
ATOM 4069 C CA . GLY B 1 138 ? -9.227 17.719 4.73 1 96.25 138 GLY B CA 1
ATOM 4070 C C . GLY B 1 138 ? -10.672 18.062 5.027 1 96.25 138 GLY B C 1
ATOM 4071 O O . GLY B 1 138 ? -11.117 19.188 4.766 1 96.25 138 GLY B O 1
ATOM 4072 N N . LEU B 1 139 ? -11.367 17.172 5.637 1 97.38 139 LEU B N 1
ATOM 4073 C CA . LEU B 1 139 ? -12.773 17.438 5.926 1 97.38 139 LEU B CA 1
ATOM 4074 C C . LEU B 1 139 ? -12.93 18.078 7.293 1 97.38 139 LEU B C 1
ATOM 4076 O O . LEU B 1 139 ? -14.055 18.234 7.781 1 97.38 139 LEU B O 1
ATOM 4080 N N . GLY B 1 140 ? -11.867 18.344 7.973 1 98.06 140 GLY B N 1
ATOM 4081 C CA . GLY B 1 140 ? -11.891 19.25 9.117 1 98.06 140 GLY B CA 1
ATOM 4082 C C . GLY B 1 140 ? -12.031 18.516 10.445 1 98.06 140 GLY B C 1
ATOM 4083 O O . GLY B 1 140 ? -12.18 19.156 11.484 1 98.06 140 GLY B O 1
ATOM 4084 N N . ARG B 1 141 ? -11.945 17.219 10.445 1 98.69 141 ARG B N 1
ATOM 4085 C CA . ARG B 1 141 ? -12.227 16.453 11.656 1 98.69 141 ARG B CA 1
ATOM 4086 C C . ARG B 1 141 ? -11.188 16.75 12.742 1 98.69 141 ARG B C 1
ATOM 4088 O O . ARG B 1 141 ? -11.539 17 13.891 1 98.69 141 ARG B O 1
ATOM 4095 N N . LEU B 1 142 ? -9.898 16.719 12.43 1 98.81 142 LEU B N 1
ATOM 4096 C CA . LEU B 1 142 ? -8.859 16.984 13.414 1 98.81 142 LEU B CA 1
ATOM 4097 C C . LEU B 1 142 ? -9.016 18.375 14 1 98.81 142 LEU B C 1
ATOM 4099 O O . LEU B 1 142 ? -8.969 18.562 15.227 1 98.81 142 LEU B O 1
ATOM 4103 N N . ALA B 1 143 ? -9.195 19.359 13.141 1 98.69 143 ALA B N 1
ATOM 4104 C CA . ALA B 1 143 ? -9.398 20.734 13.586 1 98.69 143 ALA B CA 1
ATOM 4105 C C . ALA B 1 143 ? -10.625 20.828 14.492 1 98.69 143 ALA B C 1
ATOM 4107 O O . ALA B 1 143 ? -10.594 21.516 15.516 1 98.69 143 ALA B O 1
ATOM 4108 N N . TRP B 1 144 ? -11.688 20.156 14.109 1 98.31 144 TRP B N 1
ATOM 4109 C CA . TRP B 1 144 ? -12.922 20.141 14.883 1 98.31 144 TRP B CA 1
ATOM 4110 C C . TRP B 1 144 ? -12.695 19.562 16.281 1 98.31 144 TRP B C 1
ATOM 4112 O O . TRP B 1 144 ? -13.172 20.109 17.266 1 98.31 144 TRP B O 1
ATOM 4122 N N . GLU B 1 145 ? -11.945 18.469 16.375 1 98.25 145 GLU B N 1
ATOM 4123 C CA . GLU B 1 145 ? -11.672 17.828 17.656 1 98.25 145 GLU B CA 1
ATOM 4124 C C . GLU B 1 145 ? -10.875 18.734 18.578 1 98.25 145 GLU B C 1
ATOM 4126 O O . GLU B 1 145 ? -11.109 18.781 19.781 1 98.25 145 GLU B O 1
ATOM 4131 N N . ILE B 1 146 ? -9.938 19.406 18.016 1 98.38 146 ILE B N 1
ATOM 4132 C CA . ILE B 1 146 ? -9.117 20.328 18.797 1 98.38 146 ILE B CA 1
ATOM 4133 C C . ILE B 1 146 ? -9.984 21.469 19.312 1 98.38 146 ILE B C 1
ATOM 4135 O O . ILE B 1 146 ? -9.898 21.844 20.5 1 98.38 146 ILE B O 1
ATOM 4139 N N . ALA B 1 147 ? -10.867 22.016 18.484 1 98 147 ALA B N 1
ATOM 4140 C CA . ALA B 1 147 ? -11.781 23.078 18.891 1 98 147 ALA B CA 1
ATOM 4141 C C . ALA B 1 147 ? -12.734 22.609 19.969 1 98 147 ALA B C 1
ATOM 4143 O O . ALA B 1 147 ? -13.062 23.359 20.891 1 98 147 ALA B O 1
ATOM 4144 N N . ARG B 1 148 ? -13.164 21.375 19.844 1 97 148 ARG B N 1
ATOM 4145 C CA . ARG B 1 148 ? -14.094 20.797 20.797 1 97 148 ARG B CA 1
ATOM 4146 C C . ARG B 1 148 ? -13.477 20.75 22.203 1 97 148 ARG B C 1
ATOM 4148 O O . ARG B 1 148 ? -14.195 20.844 23.203 1 97 148 ARG B O 1
ATOM 4155 N N . LEU B 1 149 ? -12.234 20.703 22.281 1 96.94 149 LEU B N 1
ATOM 4156 C CA . LEU B 1 149 ? -11.516 20.656 23.547 1 96.94 149 LEU B CA 1
ATOM 4157 C C . LEU B 1 149 ? -11.352 22.047 24.125 1 96.94 149 LEU B C 1
ATOM 4159 O O . LEU B 1 149 ? -10.836 22.203 25.234 1 96.94 149 LEU B O 1
ATOM 4163 N N . GLY B 1 150 ? -11.703 23.047 23.359 1 96.75 150 GLY B N 1
ATOM 4164 C CA . GLY B 1 150 ? -11.727 24.391 23.891 1 96.75 150 GLY B CA 1
ATOM 4165 C C . GLY B 1 150 ? -10.664 25.297 23.297 1 96.75 150 GLY B C 1
ATOM 4166 O O . GLY B 1 150 ? -10.656 26.5 23.531 1 96.75 150 GLY B O 1
ATOM 4167 N N . TYR B 1 151 ? -9.766 24.781 22.5 1 97.94 151 TYR B N 1
ATOM 4168 C CA . TYR B 1 151 ? -8.719 25.578 21.875 1 97.94 151 TYR B CA 1
ATOM 4169 C C . TYR B 1 151 ? -9.281 26.406 20.734 1 97.94 151 TYR B C 1
ATOM 4171 O O . TYR B 1 151 ? -10.297 26.047 20.125 1 97.94 151 TYR B O 1
ATOM 4179 N N . ILE B 1 152 ? -8.641 27.547 20.438 1 97.88 152 ILE B N 1
ATOM 4180 C CA . ILE B 1 152 ? -8.875 28.203 19.156 1 97.88 152 ILE B CA 1
ATOM 4181 C C . ILE B 1 152 ? -8.25 27.391 18.016 1 97.88 152 ILE B C 1
ATOM 4183 O O . ILE B 1 152 ? -7.07 27.047 18.078 1 97.88 152 ILE B O 1
ATOM 4187 N N . CYS B 1 153 ? -9.07 27 17.078 1 98.31 153 CYS B N 1
ATOM 4188 C CA . CYS B 1 153 ? -8.508 26.156 16.016 1 98.31 153 CYS B CA 1
ATOM 4189 C C . CYS B 1 153 ? -8.945 26.656 14.648 1 98.31 153 CYS B C 1
ATOM 4191 O O . CYS B 1 153 ? -10.109 27 14.453 1 98.31 153 CYS B O 1
ATOM 4193 N N . GLN B 1 154 ? -8.008 26.75 13.727 1 98.31 154 GLN B N 1
ATOM 4194 C CA . GLN B 1 154 ? -8.273 27.078 12.328 1 98.31 154 GLN B CA 1
ATOM 4195 C C . GLN B 1 154 ? -7.711 26 11.398 1 98.31 154 GLN B C 1
ATOM 4197 O O . GLN B 1 154 ? -6.531 25.641 11.5 1 98.31 154 GLN B O 1
ATOM 4202 N N . GLY B 1 155 ? -8.594 25.406 10.57 1 98.44 155 GLY B N 1
ATOM 4203 C CA . GLY B 1 155 ? -8.148 24.516 9.516 1 98.44 155 GLY B CA 1
ATOM 4204 C C . GLY B 1 155 ? -7.883 25.219 8.203 1 98.44 155 GLY B C 1
ATOM 4205 O O . GLY B 1 155 ? -8.602 26.156 7.84 1 98.44 155 GLY B O 1
ATOM 4206 N N . ASN B 1 156 ? -6.832 24.781 7.516 1 98.5 156 ASN B N 1
ATOM 4207 C CA . ASN B 1 156 ? -6.5 25.281 6.188 1 98.5 156 ASN B CA 1
ATOM 4208 C C . ASN B 1 156 ? -6.578 24.188 5.129 1 98.5 156 ASN B C 1
ATOM 4210 O O . ASN B 1 156 ? -6.148 23.062 5.367 1 98.5 156 ASN B O 1
ATOM 4214 N N . GLU B 1 157 ? -7.207 24.469 4.031 1 95.69 157 GLU B N 1
ATOM 4215 C CA . GLU B 1 157 ? -7.379 23.5 2.963 1 95.69 157 GLU B CA 1
ATOM 4216 C C . GLU B 1 157 ? -7.316 24.156 1.59 1 95.69 157 GLU B C 1
ATOM 4218 O O . GLU B 1 157 ? -7.855 25.25 1.398 1 95.69 157 GLU B O 1
ATOM 4223 N N . TRP B 1 158 ? -6.641 23.453 0.708 1 92.19 158 TRP B N 1
ATOM 4224 C CA . TRP B 1 158 ? -6.445 23.969 -0.645 1 92.19 158 TRP B CA 1
ATOM 4225 C C . TRP B 1 158 ? -7.484 23.391 -1.601 1 92.19 158 TRP B C 1
ATOM 4227 O O . TRP B 1 158 ? -7.945 24.078 -2.516 1 92.19 158 TRP B O 1
ATOM 4237 N N . SER B 1 159 ? -7.844 22.156 -1.505 1 89.44 159 SER B N 1
ATOM 4238 C CA . SER B 1 159 ? -8.688 21.406 -2.439 1 89.44 159 SER B CA 1
ATOM 4239 C C . SER B 1 159 ? -10.133 21.891 -2.373 1 89.44 159 SER B C 1
ATOM 4241 O O . SER B 1 159 ? -10.781 21.781 -1.328 1 89.44 159 SER B O 1
ATOM 4243 N N . LEU B 1 160 ? -10.648 22.25 -3.514 1 86.62 160 LEU B N 1
ATOM 4244 C CA . LEU B 1 160 ? -12.031 22.703 -3.605 1 86.62 160 LEU B CA 1
ATOM 4245 C C . LEU B 1 160 ? -13 21.578 -3.27 1 86.62 160 LEU B C 1
ATOM 4247 O O . LEU B 1 160 ? -14 21.797 -2.59 1 86.62 160 LEU B O 1
ATOM 4251 N N . PHE B 1 161 ? -12.68 20.406 -3.717 1 86.56 161 PHE B N 1
ATOM 4252 C CA . PHE B 1 161 ? -13.516 19.25 -3.412 1 86.56 161 PHE B CA 1
ATOM 4253 C C . PHE B 1 161 ? -13.594 19.016 -1.908 1 86.56 161 PHE B C 1
ATOM 4255 O O . PHE B 1 161 ? -14.68 18.766 -1.372 1 86.56 161 PHE B O 1
ATOM 4262 N N . MET B 1 162 ? -12.484 19.188 -1.302 1 92.5 162 MET B N 1
ATOM 4263 C CA . MET B 1 162 ? -12.445 18.984 0.145 1 92.5 162 MET B CA 1
ATOM 4264 C C . MET B 1 162 ? -13.203 20.094 0.866 1 92.5 162 MET B C 1
ATOM 4266 O O . MET B 1 162 ? -13.906 19.828 1.847 1 92.5 162 MET B O 1
ATOM 4270 N N . LEU B 1 163 ? -13.078 21.281 0.364 1 90.25 163 LEU B N 1
ATOM 4271 C CA . LEU B 1 163 ? -13.727 22.438 0.997 1 90.25 163 LEU B CA 1
ATOM 4272 C C . LEU B 1 163 ? -15.242 22.312 0.92 1 90.25 163 LEU B C 1
ATOM 4274 O O . LEU B 1 163 ? -15.938 22.547 1.908 1 90.25 163 LEU B O 1
ATOM 4278 N N . PHE B 1 164 ? -15.711 21.906 -0.149 1 89.69 164 PHE B N 1
ATOM 4279 C CA . PHE B 1 164 ? -17.141 21.719 -0.308 1 89.69 164 PHE B CA 1
ATOM 4280 C C . PHE B 1 164 ? -17.656 20.609 0.607 1 89.69 164 PHE B C 1
ATOM 4282 O O . PHE B 1 164 ? -18.703 20.75 1.231 1 89.69 164 PHE B O 1
ATOM 4289 N N . SER B 1 165 ? -16.891 19.578 0.614 1 93.06 165 SER B N 1
ATOM 4290 C CA . SER B 1 165 ? -17.266 18.438 1.432 1 93.06 165 SER B CA 1
ATOM 4291 C C . SER B 1 165 ? -17.203 18.766 2.918 1 93.06 165 SER B C 1
ATOM 4293 O O . SER B 1 165 ? -18.078 18.375 3.688 1 93.06 165 SER B O 1
ATOM 4295 N N . SER B 1 166 ? -16.156 19.453 3.285 1 94.25 166 SER B N 1
ATOM 4296 C CA . SER B 1 166 ? -16.031 19.844 4.688 1 94.25 166 SER B CA 1
ATOM 4297 C C . SER B 1 166 ? -17.141 20.812 5.09 1 94.25 166 SER B C 1
ATOM 4299 O O . SER B 1 166 ? -17.688 20.703 6.191 1 94.25 166 SER B O 1
ATOM 4301 N N . ASN B 1 167 ? -17.516 21.719 4.273 1 92.88 167 ASN B N 1
ATOM 4302 C CA . ASN B 1 167 ? -18.625 22.625 4.539 1 92.88 167 ASN B CA 1
ATOM 4303 C C . ASN B 1 167 ? -19.922 21.875 4.746 1 92.88 167 ASN B C 1
ATOM 4305 O O . ASN B 1 167 ? -20.703 22.203 5.645 1 92.88 167 ASN B O 1
ATOM 4309 N N . PHE B 1 168 ? -20.141 20.969 3.902 1 93.38 168 PHE B N 1
ATOM 4310 C CA . PHE B 1 168 ? -21.359 20.156 3.996 1 93.38 168 PHE B CA 1
ATOM 4311 C C . PHE B 1 168 ? -21.453 19.469 5.352 1 93.38 168 PHE B C 1
ATOM 4313 O O . PHE B 1 168 ? -22.469 19.578 6.043 1 93.38 168 PHE B O 1
ATOM 4320 N N . VAL B 1 169 ? -20.375 18.781 5.754 1 95.5 169 VAL B N 1
ATOM 4321 C CA . VAL B 1 169 ? -20.422 18.016 6.988 1 95.5 169 VAL B CA 1
ATOM 4322 C C . VAL B 1 169 ? -20.484 18.953 8.188 1 95.5 169 VAL B C 1
ATOM 4324 O O . VAL B 1 169 ? -21.281 18.75 9.102 1 95.5 169 VAL B O 1
ATOM 4327 N N . LEU B 1 170 ? -19.688 19.969 8.227 1 93.81 170 LEU B N 1
ATOM 4328 C CA . LEU B 1 170 ? -19.531 20.844 9.391 1 93.81 170 LEU B CA 1
ATOM 4329 C C . LEU B 1 170 ? -20.734 21.766 9.555 1 93.81 170 LEU B C 1
ATOM 4331 O O . LEU B 1 170 ? -21.125 22.094 10.672 1 93.81 170 LEU B O 1
ATOM 4335 N N . ASN B 1 171 ? -21.422 22.078 8.453 1 91.56 171 ASN B N 1
ATOM 4336 C CA . ASN B 1 171 ? -22.438 23.125 8.547 1 91.56 171 ASN B CA 1
ATOM 4337 C C . ASN B 1 171 ? -23.828 22.594 8.211 1 91.56 171 ASN B C 1
ATOM 4339 O O . ASN B 1 171 ? -24.828 23.25 8.5 1 91.56 171 ASN B O 1
ATOM 4343 N N . ARG B 1 172 ? -23.891 21.453 7.625 1 90.62 172 ARG B N 1
ATOM 4344 C CA . ARG B 1 172 ? -25.219 21.031 7.145 1 90.62 172 ARG B CA 1
ATOM 4345 C C . ARG B 1 172 ? -25.672 19.75 7.824 1 90.62 172 ARG B C 1
ATOM 4347 O O . ARG B 1 172 ? -26.859 19.422 7.801 1 90.62 172 ARG B O 1
ATOM 4354 N N . CYS B 1 173 ? -24.75 19.078 8.344 1 89.88 173 CYS B N 1
ATOM 4355 C CA . CYS B 1 173 ? -25.109 17.844 9.023 1 89.88 173 CYS B CA 1
ATOM 4356 C C . CYS B 1 173 ? -25.422 18.094 10.492 1 89.88 173 CYS B C 1
ATOM 4358 O O . CYS B 1 173 ? -24.578 18.656 11.211 1 89.88 173 CYS B O 1
ATOM 4360 N N . GLU B 1 174 ? -26.609 17.578 10.992 1 90.56 174 GLU B N 1
ATOM 4361 C CA . GLU B 1 174 ? -27 17.875 12.367 1 90.56 174 GLU B CA 1
ATOM 4362 C C . GLU B 1 174 ? -27.344 16.609 13.125 1 90.56 174 GLU B C 1
ATOM 4364 O O . GLU B 1 174 ? -27.469 16.625 14.352 1 90.56 174 GLU B O 1
ATOM 4369 N N . LYS B 1 175 ? -27.578 15.578 12.391 1 95.25 175 LYS B N 1
ATOM 4370 C CA . LYS B 1 175 ? -28 14.344 13.039 1 95.25 175 LYS B CA 1
ATOM 4371 C C . LYS B 1 175 ? -26.969 13.234 12.844 1 95.25 175 LYS B C 1
ATOM 4373 O O . LYS B 1 175 ? -26.484 13.016 11.734 1 95.25 175 LYS B O 1
ATOM 4378 N N . VAL B 1 176 ? -26.672 12.602 13.961 1 97.69 176 VAL B N 1
ATOM 4379 C CA . VAL B 1 176 ? -25.688 11.523 13.969 1 97.69 176 VAL B CA 1
ATOM 4380 C C . VAL B 1 176 ? -26.188 10.375 13.086 1 97.69 176 VAL B C 1
ATOM 4382 O O . VAL B 1 176 ? -27.344 9.977 13.164 1 97.69 176 VAL B O 1
ATOM 4385 N N . ASN B 1 177 ? -25.297 9.922 12.156 1 97.69 177 ASN B N 1
ATOM 4386 C CA . ASN B 1 177 ? -25.516 8.766 11.289 1 97.69 177 ASN B CA 1
ATOM 4387 C C . ASN B 1 177 ? -26.766 8.938 10.43 1 97.69 177 ASN B C 1
ATOM 4389 O O . ASN B 1 177 ? -27.5 7.977 10.203 1 97.69 177 ASN B O 1
ATOM 4393 N N . ALA B 1 178 ? -27.031 10.148 10.055 1 95.5 178 ALA B N 1
ATOM 4394 C CA . ALA B 1 178 ? -28.219 10.453 9.266 1 95.5 178 ALA B CA 1
ATOM 4395 C C . ALA B 1 178 ? -28 10.125 7.789 1 95.5 178 ALA B C 1
ATOM 4397 O O . ALA B 1 178 ? -28.969 9.953 7.035 1 95.5 178 ALA B O 1
ATOM 4398 N N . LEU B 1 179 ? -26.766 10.016 7.367 1 96.81 179 LEU B N 1
ATOM 4399 C CA . LEU B 1 179 ? -26.453 9.836 5.953 1 96.81 179 LEU B CA 1
ATOM 4400 C C . LEU B 1 179 ? -25.688 8.539 5.73 1 96.81 179 LEU B C 1
ATOM 4402 O O . LEU B 1 179 ? -25.047 8.023 6.648 1 96.81 179 LEU B O 1
ATOM 4406 N N . THR B 1 180 ? -25.797 7.988 4.496 1 96.81 180 THR B N 1
ATOM 4407 C CA . THR B 1 180 ? -25.141 6.738 4.129 1 96.81 180 THR B CA 1
ATOM 4408 C C . THR B 1 180 ? -24.312 6.91 2.852 1 96.81 180 THR B C 1
ATOM 4410 O O . THR B 1 180 ? -24.766 7.57 1.907 1 96.81 180 THR B O 1
ATOM 4413 N N . LEU B 1 181 ? -23.125 6.449 2.857 1 95.94 181 LEU B N 1
ATOM 4414 C CA . LEU B 1 181 ? -22.312 6.406 1.649 1 95.94 181 LEU B CA 1
ATOM 4415 C C . LEU B 1 181 ? -21.812 4.992 1.377 1 95.94 181 LEU B C 1
ATOM 4417 O O . LEU B 1 181 ? -21.891 4.121 2.246 1 95.94 181 LEU B O 1
ATOM 4421 N N . TYR B 1 182 ? -21.406 4.734 0.129 1 95.56 182 TYR B N 1
ATOM 4422 C CA . TYR B 1 182 ? -20.812 3.48 -0.323 1 95.56 182 TYR B CA 1
ATOM 4423 C C . TYR B 1 182 ? -19.406 3.709 -0.88 1 95.56 182 TYR B C 1
ATOM 4425 O O . TYR B 1 182 ? -19.219 3.75 -2.098 1 95.56 182 TYR B O 1
ATOM 4433 N N . PRO B 1 183 ? -18.422 3.791 -0.012 1 96.69 183 PRO B N 1
ATOM 4434 C CA . PRO B 1 183 ? -17.125 4.332 -0.386 1 96.69 183 PRO B CA 1
ATOM 4435 C C . PRO B 1 183 ? -16.328 3.389 -1.288 1 96.69 183 PRO B C 1
ATOM 4437 O O . PRO B 1 183 ? -15.391 3.818 -1.972 1 96.69 183 PRO B O 1
ATOM 4440 N N . TRP B 1 184 ? -16.672 2.107 -1.348 1 95.88 184 TRP B N 1
ATOM 4441 C CA . TRP B 1 184 ? -15.836 1.121 -2.025 1 95.88 184 TRP B CA 1
ATOM 4442 C C . TRP B 1 184 ? -16.5 0.629 -3.305 1 95.88 184 TRP B C 1
ATOM 4444 O O . TRP B 1 184 ? -16.016 -0.306 -3.945 1 95.88 184 TRP B O 1
ATOM 4454 N N . ILE B 1 185 ? -17.562 1.256 -3.719 1 94.38 185 ILE B N 1
ATOM 4455 C CA . ILE B 1 185 ? -18.391 0.77 -4.812 1 94.38 185 ILE B CA 1
ATOM 4456 C C . ILE B 1 185 ? -17.578 0.74 -6.105 1 94.38 185 ILE B C 1
ATOM 4458 O O . ILE B 1 185 ? -17.844 -0.076 -6.992 1 94.38 185 ILE B O 1
ATOM 4462 N N . HIS B 1 186 ? -16.578 1.583 -6.184 1 90.62 186 HIS B N 1
ATOM 4463 C CA . HIS B 1 186 ? -15.789 1.664 -7.41 1 90.62 186 HIS B CA 1
ATOM 4464 C C . HIS B 1 186 ? -14.516 0.833 -7.305 1 90.62 186 HIS B C 1
ATOM 4466 O O . HIS B 1 186 ? -13.641 0.91 -8.172 1 90.62 186 HIS B O 1
ATOM 4472 N N . GLN B 1 187 ? -14.328 0.087 -6.309 1 92.5 187 GLN B N 1
ATOM 4473 C CA . GLN B 1 187 ? -13.18 -0.787 -6.133 1 92.5 187 GLN B CA 1
ATOM 4474 C C . GLN B 1 187 ? -13.477 -2.203 -6.613 1 92.5 187 GLN B C 1
ATOM 4476 O O . GLN B 1 187 ? -14.117 -2.984 -5.898 1 92.5 187 GLN B O 1
ATOM 4481 N N . PHE B 1 188 ? -12.898 -2.602 -7.699 1 94.5 188 PHE B N 1
ATOM 4482 C CA . PHE B 1 188 ? -13.266 -3.877 -8.305 1 94.5 188 PHE B CA 1
ATOM 4483 C C . PHE B 1 188 ? -12.211 -4.938 -8.016 1 94.5 188 PHE B C 1
ATOM 4485 O O . PHE B 1 188 ? -12.445 -6.129 -8.211 1 94.5 188 PHE B O 1
ATOM 4492 N N . SER B 1 189 ? -11.07 -4.535 -7.516 1 96.56 189 SER B N 1
ATOM 4493 C CA . SER B 1 189 ? -10 -5.461 -7.156 1 96.56 189 SER B CA 1
ATOM 4494 C C . SER B 1 189 ? -9.977 -5.723 -5.656 1 96.56 189 SER B C 1
ATOM 4496 O O . SER B 1 189 ? -10.484 -4.918 -4.871 1 96.56 189 SER B O 1
ATOM 4498 N N . ASN B 1 190 ? -9.414 -6.93 -5.309 1 97.19 190 ASN B N 1
ATOM 4499 C CA . ASN B 1 190 ? -9.062 -7.254 -3.93 1 97.19 190 ASN B CA 1
ATOM 4500 C C . ASN B 1 190 ? -10.297 -7.344 -3.041 1 97.19 190 ASN B C 1
ATOM 4502 O O . ASN B 1 190 ? -10.25 -6.98 -1.865 1 97.19 190 ASN B O 1
ATOM 4506 N N . ASN B 1 191 ? -11.43 -7.699 -3.627 1 96.94 191 ASN B N 1
ATOM 4507 C CA . ASN B 1 191 ? -12.633 -7.969 -2.85 1 96.94 191 ASN B CA 1
ATOM 4508 C C . ASN B 1 191 ? -12.719 -9.438 -2.432 1 96.94 191 ASN B C 1
ATOM 4510 O O . ASN B 1 191 ? -12.641 -10.328 -3.275 1 96.94 191 ASN B O 1
ATOM 4514 N N . LYS B 1 192 ? -12.812 -9.711 -1.146 1 95.94 192 LYS B N 1
ATOM 4515 C CA . LYS B 1 192 ? -13.023 -11.078 -0.682 1 95.94 192 LYS B CA 1
ATOM 4516 C C . LYS B 1 192 ? -14.461 -11.531 -0.916 1 95.94 192 LYS B C 1
ATOM 4518 O O . LYS B 1 192 ? -14.703 -12.633 -1.419 1 95.94 192 LYS B O 1
ATOM 4523 N N . LYS B 1 193 ? -15.32 -10.602 -0.536 1 96.06 193 LYS B N 1
ATOM 4524 C CA . LYS B 1 193 ? -16.75 -10.82 -0.779 1 96.06 193 LYS B CA 1
ATOM 4525 C C . LYS B 1 193 ? -17.328 -9.719 -1.669 1 96.06 193 LYS B C 1
ATOM 4527 O O . LYS B 1 193 ? -16.891 -8.57 -1.604 1 96.06 193 LYS B O 1
ATOM 4532 N N . SER B 1 194 ? -18.328 -10.133 -2.496 1 94.25 194 SER B N 1
ATOM 4533 C CA . SER B 1 194 ? -19 -9.156 -3.34 1 94.25 194 SER B CA 1
ATOM 4534 C C . SER B 1 194 ? -19.688 -8.086 -2.5 1 94.25 194 SER B C 1
ATOM 4536 O O . SER B 1 194 ? -19.734 -6.914 -2.895 1 94.25 194 SER B O 1
ATOM 4538 N N . SER B 1 195 ? -20.156 -8.414 -1.368 1 96.56 195 SER B N 1
ATOM 4539 C CA . SER B 1 195 ? -20.859 -7.48 -0.486 1 96.56 195 SER B CA 1
ATOM 4540 C C . SER B 1 195 ? -19.891 -6.453 0.096 1 96.56 195 SER B C 1
ATOM 4542 O O . SER B 1 195 ? -20.312 -5.387 0.552 1 96.56 195 SER B O 1
ATOM 4544 N N . ASP B 1 196 ? -18.609 -6.77 0.125 1 96.38 196 ASP B N 1
ATOM 4545 C CA . ASP B 1 196 ? -17.609 -5.836 0.634 1 96.38 196 ASP B CA 1
ATOM 4546 C C . ASP B 1 196 ? -17.547 -4.574 -0.224 1 96.38 196 ASP B C 1
ATOM 4548 O O . ASP B 1 196 ? -17.281 -3.484 0.283 1 96.38 196 ASP B O 1
ATOM 4552 N N . GLN B 1 197 ? -17.828 -4.746 -1.462 1 94.94 197 GLN B N 1
ATOM 4553 C CA . GLN B 1 197 ? -17.766 -3.641 -2.412 1 94.94 197 GLN B CA 1
ATOM 4554 C C . GLN B 1 197 ? -18.938 -2.686 -2.223 1 94.94 197 GLN B C 1
ATOM 4556 O O . GLN B 1 197 ? -18.812 -1.484 -2.477 1 94.94 197 GLN B O 1
ATOM 4561 N N . THR B 1 198 ? -20.062 -3.191 -1.762 1 95.75 198 THR B N 1
ATOM 4562 C CA . THR B 1 198 ? -21.281 -2.387 -1.646 1 95.75 198 THR B CA 1
ATOM 4563 C C . THR B 1 198 ? -21.625 -2.137 -0.182 1 95.75 198 THR B C 1
ATOM 4565 O O . THR B 1 198 ? -22.766 -1.832 0.147 1 95.75 198 THR B O 1
ATOM 4568 N N . ARG B 1 199 ? -20.703 -2.305 0.659 1 96.44 199 ARG B N 1
ATOM 4569 C CA . ARG B 1 199 ? -20.922 -2.111 2.088 1 96.44 199 ARG B CA 1
ATOM 4570 C C . ARG B 1 199 ? -21.219 -0.649 2.402 1 96.44 199 ARG B C 1
ATOM 4572 O O . ARG B 1 199 ? -20.453 0.238 2.029 1 96.44 199 ARG B O 1
ATOM 4579 N N . PRO B 1 200 ? -22.359 -0.363 3.104 1 96.88 200 PRO B N 1
ATOM 4580 C CA . PRO B 1 200 ? -22.703 1.015 3.465 1 96.88 200 PRO B CA 1
ATOM 4581 C C . PRO B 1 200 ? -21.922 1.515 4.684 1 96.88 200 PRO B C 1
ATOM 4583 O O . PRO B 1 200 ? -21.594 0.729 5.574 1 96.88 200 PRO B O 1
ATOM 4586 N N . VAL B 1 201 ? -21.641 2.781 4.719 1 97.69 201 VAL B N 1
ATOM 4587 C CA . VAL B 1 201 ? -21.062 3.455 5.879 1 97.69 201 VAL B CA 1
ATOM 4588 C C . VAL B 1 201 ? -21.906 4.68 6.238 1 97.69 201 VAL B C 1
ATOM 4590 O O . VAL B 1 201 ? -22.203 5.504 5.375 1 97.69 201 VAL B O 1
ATOM 4593 N N . ARG B 1 202 ? -22.312 4.75 7.469 1 98.25 202 ARG B N 1
ATOM 4594 C CA . ARG B 1 202 ? -23.125 5.875 7.914 1 98.25 202 ARG B CA 1
ATOM 4595 C C . ARG B 1 202 ? -22.25 6.984 8.492 1 98.25 202 ARG B C 1
ATOM 4597 O O . ARG B 1 202 ? -21.188 6.715 9.062 1 98.25 202 ARG B O 1
ATOM 4604 N N . PHE B 1 203 ? -22.719 8.203 8.375 1 97.88 203 PHE B N 1
ATOM 4605 C CA . PHE B 1 203 ? -22.031 9.375 8.898 1 97.88 203 PHE B CA 1
ATOM 4606 C C . PHE B 1 203 ? -23 10.539 9.078 1 97.88 203 PHE B C 1
ATOM 4608 O O . PHE B 1 203 ? -24.109 10.523 8.547 1 97.88 203 PHE B O 1
ATOM 4615 N N . PRO B 1 204 ? -22.641 11.555 9.75 1 98.31 204 PRO B N 1
ATOM 4616 C CA . PRO B 1 204 ? -21.453 11.625 10.594 1 98.31 204 PRO B CA 1
ATOM 4617 C C . PRO B 1 204 ? -21.594 10.836 11.891 1 98.31 204 PRO B C 1
ATOM 4619 O O . PRO B 1 204 ? -22.719 10.578 12.344 1 98.31 204 PRO B O 1
ATOM 4622 N N . ASP B 1 205 ? -20.484 10.445 12.461 1 98.56 205 ASP B N 1
ATOM 4623 C CA . ASP B 1 205 ? -20.531 9.633 13.68 1 98.56 205 ASP B CA 1
ATOM 4624 C C . ASP B 1 205 ? -20.672 10.508 14.922 1 98.56 205 ASP B C 1
ATOM 4626 O O . ASP B 1 205 ? -20.844 10 16.031 1 98.56 205 ASP B O 1
ATOM 4630 N N . VAL B 1 206 ? -20.641 11.758 14.797 1 97.88 206 VAL B N 1
ATOM 4631 C CA . VAL B 1 206 ? -20.891 12.766 15.82 1 97.88 206 VAL B CA 1
ATOM 4632 C C . VAL B 1 206 ? -21.609 13.961 15.203 1 97.88 206 VAL B C 1
ATOM 4634 O O . VAL B 1 206 ? -21.594 14.141 13.984 1 97.88 206 VAL B O 1
ATOM 4637 N N . ASN B 1 207 ? -22.25 14.68 16.016 1 96.88 207 ASN B N 1
ATOM 4638 C CA . ASN B 1 207 ? -22.859 15.914 15.531 1 96.88 207 ASN B CA 1
ATOM 4639 C C . ASN B 1 207 ? -21.828 17.031 15.43 1 96.88 207 ASN B C 1
ATOM 4641 O O . ASN B 1 207 ? -21.391 17.578 16.453 1 96.88 207 ASN B O 1
ATOM 4645 N N . PRO B 1 208 ? -21.453 17.391 14.211 1 95 208 PRO B N 1
ATOM 4646 C CA . PRO B 1 208 ? -20.438 18.438 14.078 1 95 208 PRO B CA 1
ATOM 4647 C C . PRO B 1 208 ? -20.875 19.781 14.672 1 95 208 PRO B C 1
ATOM 4649 O O . PRO B 1 208 ? -20.047 20.625 15 1 95 208 PRO B O 1
ATOM 4652 N N . GLN B 1 209 ? -22.141 19.984 14.906 1 91.88 209 GLN B N 1
ATOM 4653 C CA . GLN B 1 209 ? -22.688 21.234 15.422 1 91.88 209 GLN B CA 1
ATOM 4654 C C . GLN B 1 209 ? -22.703 21.234 16.953 1 91.88 209 GLN B C 1
ATOM 4656 O O . GLN B 1 209 ? -23.141 22.203 17.578 1 91.88 209 GLN B O 1
ATOM 4661 N N . SER B 1 210 ? -22.156 20.25 17.453 1 91.5 210 SER B N 1
ATOM 4662 C CA . SER B 1 210 ? -22.203 20.109 18.906 1 91.5 210 SER B CA 1
ATOM 4663 C C . SER B 1 210 ? -21.047 20.875 19.562 1 91.5 210 SER B C 1
ATOM 4665 O O . SER B 1 210 ? -20.828 20.75 20.766 1 91.5 210 SER B O 1
ATOM 4667 N N . LEU B 1 211 ? -20.297 21.656 18.875 1 92.19 211 LEU B N 1
ATOM 4668 C CA . LEU B 1 211 ? -19.25 22.484 19.469 1 92.19 211 LEU B CA 1
ATOM 4669 C C . LEU B 1 211 ? -19.844 23.5 20.438 1 92.19 211 LEU B C 1
ATOM 4671 O O . LEU B 1 211 ? -20.953 24.016 20.219 1 92.19 211 LEU B O 1
ATOM 4675 N N . PRO B 1 212 ? -19.141 23.719 21.5 1 89.38 212 PRO B N 1
ATOM 4676 C CA . PRO B 1 212 ? -19.609 24.797 22.391 1 89.38 212 PRO B CA 1
ATOM 4677 C C . PRO B 1 212 ? -19.812 26.125 21.672 1 89.38 212 PRO B C 1
ATOM 4679 O O . PRO B 1 212 ? -19.078 26.422 20.719 1 89.38 212 PRO B O 1
ATOM 4682 N N . LEU B 1 213 ? -20.75 26.922 22.109 1 85.5 213 LEU B N 1
ATOM 4683 C CA . LEU B 1 213 ? -21.109 28.172 21.469 1 85.5 213 LEU B CA 1
ATOM 4684 C C . LEU B 1 213 ? -19.922 29.141 21.453 1 85.5 213 LEU B C 1
ATOM 4686 O O . LEU B 1 213 ? -19.797 29.953 20.547 1 85.5 213 LEU B O 1
ATOM 4690 N N . ASN B 1 214 ? -19.094 29 22.422 1 87.62 214 ASN B N 1
ATOM 4691 C CA . ASN B 1 214 ? -17.969 29.922 22.531 1 87.62 214 ASN B CA 1
ATOM 4692 C C . ASN B 1 214 ? -16.734 29.375 21.828 1 87.62 214 ASN B C 1
ATOM 4694 O O . ASN B 1 214 ? -15.641 29.938 21.953 1 87.62 214 ASN B O 1
ATOM 4698 N N . SER B 1 215 ? -16.922 28.297 21.109 1 87.44 215 SER B N 1
ATOM 4699 C CA . SER B 1 215 ? -15.789 27.719 20.406 1 87.44 215 SER B CA 1
ATOM 4700 C C . SER B 1 215 ? -15.328 28.594 19.25 1 87.44 215 SER B C 1
ATOM 4702 O O . SER B 1 215 ? -16.156 29.172 18.531 1 87.44 215 SER B O 1
ATOM 4704 N N . ASP B 1 216 ? -14.062 28.828 19.172 1 93 216 ASP B N 1
ATOM 4705 C CA . ASP B 1 216 ? -13.469 29.547 18.047 1 93 216 ASP B CA 1
ATOM 4706 C C . ASP B 1 216 ? -12.898 28.562 17.016 1 93 216 ASP B C 1
ATOM 4708 O O . ASP B 1 216 ? -11.734 28.172 17.109 1 93 216 ASP B O 1
ATOM 4712 N N . PHE B 1 217 ? -13.719 28.219 16.109 1 96 217 PHE B N 1
ATOM 4713 C CA . PHE B 1 217 ? -13.383 27.25 15.078 1 96 217 PHE B CA 1
ATOM 4714 C C . PHE B 1 217 ? -13.625 27.828 13.695 1 96 217 PHE B C 1
ATOM 4716 O O . PHE B 1 217 ? -14.68 28.422 13.43 1 96 217 PHE B O 1
ATOM 4723 N N . SER B 1 218 ? -12.578 27.766 12.828 1 95.12 218 SER B N 1
ATOM 4724 C CA . SER B 1 218 ? -12.742 28.281 11.469 1 95.12 218 SER B CA 1
ATOM 4725 C C . SER B 1 218 ? -11.961 27.438 10.461 1 95.12 218 SER B C 1
ATOM 4727 O O . SER B 1 218 ? -11.062 26.688 10.844 1 95.12 218 SER B O 1
ATOM 4729 N N . MET B 1 219 ? -12.445 27.469 9.211 1 94.81 219 MET B N 1
ATOM 4730 C CA . MET B 1 219 ? -11.758 26.859 8.07 1 94.81 219 MET B CA 1
ATOM 4731 C C . MET B 1 219 ? -11.359 27.938 7.059 1 94.81 219 MET B C 1
ATOM 4733 O O . MET B 1 219 ? -12.156 28.812 6.73 1 94.81 219 MET B O 1
ATOM 4737 N N . VAL B 1 220 ? -10.125 27.906 6.617 1 96.25 220 VAL B N 1
ATOM 4738 C CA . VAL B 1 220 ? -9.648 28.891 5.652 1 96.25 220 VAL B CA 1
ATOM 4739 C C . VAL B 1 220 ? -9.227 28.188 4.367 1 96.25 220 VAL B C 1
ATOM 4741 O O . VAL B 1 220 ? -8.508 27.172 4.406 1 96.25 220 VAL B O 1
ATOM 4744 N N . ALA B 1 221 ? -9.703 28.703 3.221 1 94.5 221 ALA B N 1
ATOM 4745 C CA . ALA B 1 221 ? -9.352 28.188 1.904 1 94.5 221 ALA B CA 1
ATOM 4746 C C . ALA B 1 221 ? -8.133 28.891 1.332 1 94.5 221 ALA B C 1
ATOM 4748 O O . ALA B 1 221 ? -7.996 30.109 1.471 1 94.5 221 ALA B O 1
ATOM 4749 N N . GLY B 1 222 ? -7.152 28.125 0.756 1 93.44 222 GLY B N 1
ATOM 4750 C CA . GLY B 1 222 ? -6.027 28.734 0.06 1 93.44 222 GLY B CA 1
ATOM 4751 C C . GLY B 1 222 ? -4.727 27.984 0.255 1 93.44 222 GLY B C 1
ATOM 4752 O O . GLY B 1 222 ? -4.668 27.031 1.036 1 93.44 222 GLY B O 1
ATOM 4753 N N . ASP B 1 223 ? -3.793 28.422 -0.449 1 95.12 223 ASP B N 1
ATOM 4754 C CA . ASP B 1 223 ? -2.453 27.844 -0.325 1 95.12 223 ASP B CA 1
ATOM 4755 C C . ASP B 1 223 ? -1.832 28.203 1.024 1 95.12 223 ASP B C 1
ATOM 4757 O O . ASP B 1 223 ? -1.879 29.359 1.455 1 95.12 223 ASP B O 1
ATOM 4761 N N . PHE B 1 224 ? -1.264 27.25 1.661 1 97.56 224 PHE B N 1
ATOM 4762 C CA . PHE B 1 224 ? -0.748 27.391 3.018 1 97.56 224 PHE B CA 1
ATOM 4763 C C . PHE B 1 224 ? 0.263 28.531 3.09 1 97.56 224 PHE B C 1
ATOM 4765 O O . PHE B 1 224 ? 0.149 29.422 3.939 1 97.56 224 PHE B O 1
ATOM 4772 N N . VAL B 1 225 ? 1.227 28.547 2.191 1 97.06 225 VAL B N 1
ATOM 4773 C CA . VAL B 1 225 ? 2.324 29.5 2.215 1 97.06 225 VAL B CA 1
ATOM 4774 C C . VAL B 1 225 ? 1.794 30.906 1.885 1 97.06 225 VAL B C 1
ATOM 4776 O O . VAL B 1 225 ? 2.273 31.891 2.428 1 97.06 225 VAL B O 1
ATOM 4779 N N . GLU B 1 226 ? 0.79 30.984 1.074 1 94.75 226 GLU B N 1
ATOM 4780 C CA . GLU B 1 226 ? 0.249 32.25 0.639 1 94.75 226 GLU B CA 1
ATOM 4781 C C . GLU B 1 226 ? -0.672 32.875 1.697 1 94.75 226 GLU B C 1
ATOM 4783 O O . GLU B 1 226 ? -0.74 34.094 1.851 1 94.75 226 GLU B O 1
ATOM 4788 N N . VAL B 1 227 ? -1.359 32.031 2.402 1 96.12 227 VAL B N 1
ATOM 4789 C CA . VAL B 1 227 ? -2.371 32.5 3.352 1 96.12 227 VAL B CA 1
ATOM 4790 C C . VAL B 1 227 ? -1.703 32.906 4.652 1 96.12 227 VAL B C 1
ATOM 4792 O O . VAL B 1 227 ? -2.098 33.906 5.258 1 96.12 227 VAL B O 1
ATOM 4795 N N . TYR B 1 228 ? -0.752 32.188 5.102 1 97.44 228 TYR B N 1
ATOM 4796 C CA . TYR B 1 228 ? -0.195 32.438 6.426 1 97.44 228 TYR B CA 1
ATOM 4797 C C . TYR B 1 228 ? 1.153 33.125 6.336 1 97.44 228 TYR B C 1
ATOM 4799 O O . TYR B 1 228 ? 2.197 32.469 6.25 1 97.44 228 TYR B O 1
ATOM 4807 N N . THR B 1 229 ? 1.097 34.469 6.492 1 95.69 229 THR B N 1
ATOM 4808 C CA . THR B 1 229 ? 2.279 35.281 6.316 1 95.69 229 THR B CA 1
ATOM 4809 C C . THR B 1 229 ? 2.584 36.062 7.59 1 95.69 229 THR B C 1
ATOM 4811 O O . THR B 1 229 ? 3.68 36.625 7.746 1 95.69 229 THR B O 1
ATOM 4814 N N . ASP B 1 230 ? 1.674 36.125 8.531 1 96.5 230 ASP B N 1
ATOM 4815 C CA . ASP B 1 230 ? 1.859 36.906 9.742 1 96.5 230 ASP B CA 1
ATOM 4816 C C . ASP B 1 230 ? 2.746 36.188 10.742 1 96.5 230 ASP B C 1
ATOM 4818 O O . ASP B 1 230 ? 2.436 35.062 11.156 1 96.5 230 ASP B O 1
ATOM 4822 N N . SER B 1 231 ? 3.746 36.812 11.188 1 96.38 231 SER B N 1
ATOM 4823 C CA . SER B 1 231 ? 4.699 36.188 12.109 1 96.38 231 SER B CA 1
ATOM 4824 C C . SER B 1 231 ? 4.121 36.094 13.516 1 96.38 231 SER B C 1
ATOM 4826 O O . SER B 1 231 ? 3.262 36.906 13.898 1 96.38 231 SER B O 1
ATOM 4828 N N . ASN B 1 232 ? 4.559 35.125 14.273 1 95.38 232 ASN B N 1
ATOM 4829 C CA . ASN B 1 232 ? 4.277 35 15.695 1 95.38 232 ASN B CA 1
ATOM 4830 C C . ASN B 1 232 ? 2.777 35 15.977 1 95.38 232 ASN B C 1
ATOM 4832 O O . ASN B 1 232 ? 2.312 35.719 16.859 1 95.38 232 ASN B O 1
ATOM 4836 N N . SER B 1 233 ? 2.102 34.219 15.203 1 96.75 233 SER B N 1
ATOM 4837 C CA . SER B 1 233 ? 0.646 34.312 15.266 1 96.75 233 SER B CA 1
ATOM 4838 C C . SER B 1 233 ? 0.05 33.094 15.938 1 96.75 233 SER B C 1
ATOM 4840 O O . SER B 1 233 ? -1.036 33.156 16.516 1 96.75 233 SER B O 1
ATOM 4842 N N . TRP B 1 234 ? 0.751 32 15.977 1 97.94 234 TRP B N 1
ATOM 4843 C CA . TRP B 1 234 ? 0.142 30.734 16.406 1 97.94 234 TRP B CA 1
ATOM 4844 C C . TRP B 1 234 ? 0.927 30.125 17.562 1 97.94 234 TRP B C 1
ATOM 4846 O O . TRP B 1 234 ? 2.16 30.141 17.562 1 97.94 234 TRP B O 1
ATOM 4856 N N . ASP B 1 235 ? 0.235 29.578 18.531 1 97.38 235 ASP B N 1
ATOM 4857 C CA . ASP B 1 235 ? 0.862 28.859 19.625 1 97.38 235 ASP B CA 1
ATOM 4858 C C . ASP B 1 235 ? 1.296 27.453 19.188 1 97.38 235 ASP B C 1
ATOM 4860 O O . ASP B 1 235 ? 2.273 26.922 19.719 1 97.38 235 ASP B O 1
ATOM 4864 N N . CYS B 1 236 ? 0.536 26.906 18.25 1 97.75 236 CYS B N 1
ATOM 4865 C CA . CYS B 1 236 ? 0.781 25.531 17.828 1 97.75 236 CYS B CA 1
ATOM 4866 C C . CYS B 1 236 ? 0.381 25.328 16.359 1 97.75 236 CYS B C 1
ATOM 4868 O O . CYS B 1 236 ? -0.644 25.859 15.922 1 97.75 236 CYS B O 1
ATOM 4870 N N . VAL B 1 237 ? 1.21 24.672 15.617 1 98.38 237 VAL B N 1
ATOM 4871 C CA . VAL B 1 237 ? 0.878 24.172 14.297 1 98.38 237 VAL B CA 1
ATOM 4872 C C . VAL B 1 237 ? 0.88 22.641 14.312 1 98.38 237 VAL B C 1
ATOM 4874 O O . VAL B 1 237 ? 1.881 22.016 14.68 1 98.38 237 VAL B O 1
ATOM 4877 N N . ALA B 1 238 ? -0.254 22.062 13.977 1 98.31 238 ALA B N 1
ATOM 4878 C CA . ALA B 1 238 ? -0.406 20.609 13.961 1 98.31 238 ALA B CA 1
ATOM 4879 C C . ALA B 1 238 ? -0.594 20.094 12.539 1 98.31 238 ALA B C 1
ATOM 4881 O O . ALA B 1 238 ? -1.613 20.375 11.906 1 98.31 238 ALA B O 1
ATOM 4882 N N . THR B 1 239 ? 0.392 19.375 12.078 1 98.19 239 THR B N 1
ATOM 4883 C CA . THR B 1 239 ? 0.332 18.844 10.727 1 98.19 239 THR B CA 1
ATOM 4884 C C . THR B 1 239 ? 0.151 17.328 10.742 1 98.19 239 THR B C 1
ATOM 4886 O O . THR B 1 239 ? 0.864 16.609 11.461 1 98.19 239 THR B O 1
ATOM 4889 N N . CYS B 1 240 ? -0.8 16.828 10.055 1 98.12 240 CYS B N 1
ATOM 4890 C CA . CYS B 1 240 ? -1.09 15.414 9.875 1 98.12 240 CYS B CA 1
ATOM 4891 C C . CYS B 1 240 ? -1.209 15.07 8.398 1 98.12 240 CYS B C 1
ATOM 4893 O O . CYS B 1 240 ? -2.152 15.5 7.73 1 98.12 240 CYS B O 1
ATOM 4895 N N . PHE B 1 241 ? -0.246 14.25 7.871 1 97.31 241 PHE B N 1
ATOM 4896 C CA . PHE B 1 241 ? -0.23 13.938 6.445 1 97.31 241 PHE B CA 1
ATOM 4897 C C . PHE B 1 241 ? -0.286 15.211 5.609 1 97.31 241 PHE B C 1
ATOM 4899 O O . PHE B 1 241 ? -1.118 15.328 4.707 1 97.31 241 PHE B O 1
ATOM 4906 N N . PHE B 1 242 ? 0.745 16.109 5.863 1 98.06 242 PHE B N 1
ATOM 4907 C CA . PHE B 1 242 ? 0.597 17.406 5.223 1 98.06 242 PHE B CA 1
ATOM 4908 C C . PHE B 1 242 ? 1.896 17.828 4.547 1 98.06 242 PHE B C 1
ATOM 4910 O O . PHE B 1 242 ? 1.884 18.297 3.406 1 98.06 242 PHE B O 1
ATOM 4917 N N . ILE B 1 243 ? 3.002 17.672 5.156 1 97.12 243 ILE B N 1
ATOM 4918 C CA . ILE B 1 243 ? 4.215 18.344 4.699 1 97.12 243 ILE B CA 1
ATOM 4919 C C . ILE B 1 243 ? 4.637 17.766 3.348 1 97.12 243 ILE B C 1
ATOM 4921 O O . ILE B 1 243 ? 5.285 18.469 2.555 1 97.12 243 ILE B O 1
ATOM 4925 N N . ASP B 1 244 ? 4.234 16.578 3.037 1 96.44 244 ASP B N 1
ATOM 4926 C CA . ASP B 1 244 ? 4.617 15.961 1.771 1 96.44 244 ASP B CA 1
ATOM 4927 C C . ASP B 1 244 ? 3.77 16.5 0.621 1 96.44 244 ASP B C 1
ATOM 4929 O O . ASP B 1 244 ? 3.969 16.109 -0.536 1 96.44 244 ASP B O 1
ATOM 4933 N N . THR B 1 245 ? 2.809 17.375 0.876 1 96.31 245 THR B N 1
ATOM 4934 C CA . THR B 1 245 ? 1.979 17.969 -0.168 1 96.31 245 THR B CA 1
ATOM 4935 C C . THR B 1 245 ? 2.68 19.172 -0.797 1 96.31 245 THR B C 1
ATOM 4937 O O . THR B 1 245 ? 2.238 19.688 -1.828 1 96.31 245 THR B O 1
ATOM 4940 N N . ALA B 1 246 ? 3.764 19.609 -0.251 1 95.25 246 ALA B N 1
ATOM 4941 C CA . ALA B 1 246 ? 4.473 20.797 -0.714 1 95.25 246 ALA B CA 1
ATOM 4942 C C . ALA B 1 246 ? 5.25 20.516 -1.996 1 95.25 246 ALA B C 1
ATOM 4944 O O . ALA B 1 246 ? 5.785 19.422 -2.172 1 95.25 246 ALA B O 1
ATOM 4945 N N . HIS B 1 247 ? 5.309 21.562 -2.809 1 94 247 HIS B N 1
ATOM 4946 C CA . HIS B 1 247 ? 6.281 21.5 -3.895 1 94 247 HIS B CA 1
ATOM 4947 C C . HIS B 1 247 ? 7.711 21.516 -3.357 1 94 247 HIS B C 1
ATOM 4949 O O . HIS B 1 247 ? 8.578 20.797 -3.859 1 94 247 HIS B O 1
ATOM 4955 N N . ASN B 1 248 ? 7.883 22.344 -2.48 1 94.81 248 ASN B N 1
ATOM 4956 C CA . ASN B 1 248 ? 9.133 22.5 -1.74 1 94.81 248 ASN B CA 1
ATOM 4957 C C . ASN B 1 248 ? 8.898 22.453 -0.233 1 94.81 248 ASN B C 1
ATOM 4959 O O . ASN B 1 248 ? 8.453 23.438 0.36 1 94.81 248 ASN B O 1
ATOM 4963 N N . VAL B 1 249 ? 9.258 21.359 0.38 1 95.94 249 VAL B N 1
ATOM 4964 C CA . VAL B 1 249 ? 8.969 21.109 1.788 1 95.94 249 VAL B CA 1
ATOM 4965 C C . VAL B 1 249 ? 9.688 22.141 2.656 1 95.94 249 VAL B C 1
ATOM 4967 O O . VAL B 1 249 ? 9.195 22.5 3.725 1 95.94 249 VAL B O 1
ATOM 4970 N N . ILE B 1 250 ? 10.781 22.656 2.254 1 95.56 250 ILE B N 1
ATOM 4971 C CA . ILE B 1 250 ? 11.539 23.656 3.014 1 95.56 250 ILE B CA 1
ATOM 4972 C C . ILE B 1 250 ? 10.711 24.922 3.178 1 95.56 250 ILE B C 1
ATOM 4974 O O . ILE B 1 250 ? 10.766 25.578 4.223 1 95.56 250 ILE B O 1
ATOM 4978 N N . GLU B 1 251 ? 9.977 25.188 2.148 1 96.44 251 GLU B N 1
ATOM 4979 C CA . GLU B 1 251 ? 9.109 26.359 2.234 1 96.44 251 GLU B CA 1
ATOM 4980 C C . GLU B 1 251 ? 8.062 26.203 3.33 1 96.44 251 GLU B C 1
ATOM 4982 O O . GLU B 1 251 ? 7.727 27.156 4.027 1 96.44 251 GLU B O 1
ATOM 4987 N N . TYR B 1 252 ? 7.469 25.016 3.434 1 97.31 252 TYR B N 1
ATOM 4988 C CA . TYR B 1 252 ? 6.52 24.734 4.508 1 97.31 252 TYR B CA 1
ATOM 4989 C C . TYR B 1 252 ? 7.18 24.891 5.871 1 97.31 252 TYR B C 1
ATOM 4991 O O . TYR B 1 252 ? 6.605 25.5 6.777 1 97.31 252 TYR B O 1
ATOM 4999 N N . LEU B 1 253 ? 8.406 24.406 6.023 1 95.38 253 LEU B N 1
ATOM 5000 C CA . LEU B 1 253 ? 9.133 24.516 7.285 1 95.38 253 LEU B CA 1
ATOM 5001 C C . LEU B 1 253 ? 9.375 25.969 7.656 1 95.38 253 LEU B C 1
ATOM 5003 O O . LEU B 1 253 ? 9.156 26.375 8.805 1 95.38 253 LEU B O 1
ATOM 5007 N N . GLU B 1 254 ? 9.781 26.688 6.684 1 95.94 254 GLU B N 1
ATOM 5008 C CA . GLU B 1 254 ? 10.055 28.094 6.902 1 95.94 254 GLU B CA 1
ATOM 5009 C C . GLU B 1 254 ? 8.781 28.859 7.289 1 95.94 254 GLU B C 1
ATOM 5011 O O . GLU B 1 254 ? 8.812 29.719 8.172 1 95.94 254 GLU B O 1
ATOM 5016 N N . THR B 1 255 ? 7.695 28.531 6.578 1 97.56 255 THR B N 1
ATOM 5017 C CA . THR B 1 255 ? 6.418 29.172 6.883 1 97.56 255 THR B CA 1
ATOM 5018 C C . THR B 1 255 ? 5.965 28.828 8.297 1 97.56 255 THR B C 1
ATOM 5020 O O . THR B 1 255 ? 5.555 29.703 9.055 1 97.56 255 THR B O 1
ATOM 5023 N N . ILE B 1 256 ? 6.078 27.562 8.688 1 97.44 256 ILE B N 1
ATOM 5024 C CA . ILE B 1 256 ? 5.688 27.141 10.023 1 97.44 256 ILE B CA 1
ATOM 5025 C C . ILE B 1 256 ? 6.527 27.875 11.07 1 97.44 256 ILE B C 1
ATOM 5027 O O . ILE B 1 256 ? 5.992 28.375 12.062 1 97.44 256 ILE B O 1
ATOM 5031 N N . TRP B 1 257 ? 7.824 27.938 10.836 1 95 257 TRP B N 1
ATOM 5032 C CA . TRP B 1 257 ? 8.727 28.625 11.742 1 95 257 TRP B CA 1
ATOM 5033 C C . TRP B 1 257 ? 8.328 30.094 11.891 1 95 257 TRP B C 1
ATOM 5035 O O . TRP B 1 257 ? 8.297 30.625 13 1 95 257 TRP B O 1
ATOM 5045 N N . LYS B 1 258 ? 8.023 30.703 10.789 1 95.81 258 LYS B N 1
ATOM 5046 C CA . LYS B 1 258 ? 7.699 32.125 10.75 1 95.81 258 LYS B CA 1
ATOM 5047 C C . LYS B 1 258 ? 6.418 32.406 11.523 1 95.81 258 LYS B C 1
ATOM 5049 O O . LYS B 1 258 ? 6.352 33.406 12.266 1 95.81 258 LYS B O 1
ATOM 5054 N N . ILE B 1 259 ? 5.434 31.578 11.422 1 97.62 259 ILE B N 1
ATOM 5055 C CA . ILE B 1 259 ? 4.109 31.938 11.922 1 97.62 259 ILE B CA 1
ATOM 5056 C C . ILE B 1 259 ? 3.969 31.5 13.375 1 97.62 259 ILE B C 1
ATOM 5058 O O . ILE B 1 259 ? 3.027 31.891 14.062 1 97.62 259 ILE B O 1
ATOM 5062 N N . LEU B 1 260 ? 4.855 30.688 13.852 1 96.69 260 LEU B N 1
ATOM 5063 C CA . LEU B 1 260 ? 4.812 30.25 15.25 1 96.69 260 LEU B CA 1
ATOM 5064 C C . LEU B 1 260 ? 5.285 31.375 16.172 1 96.69 260 LEU B C 1
ATOM 5066 O O . LEU B 1 260 ? 6.246 32.094 15.859 1 96.69 260 LEU B O 1
ATOM 5070 N N . LYS B 1 261 ? 4.605 31.562 17.297 1 95.06 261 LYS B N 1
ATOM 5071 C CA . LYS B 1 261 ? 5.07 32.438 18.375 1 95.06 261 LYS B CA 1
ATOM 5072 C C . LYS B 1 261 ? 6.355 31.906 19 1 95.06 261 LYS B C 1
ATOM 5074 O O . LYS B 1 261 ? 6.637 30.703 18.938 1 95.06 261 LYS B O 1
ATOM 5079 N N . PRO B 1 262 ? 7.109 32.875 19.578 1 90.38 262 PRO B N 1
ATOM 5080 C CA . PRO B 1 262 ? 8.203 32.375 20.406 1 90.38 262 PRO B CA 1
ATOM 5081 C C . PRO B 1 262 ? 7.719 31.344 21.438 1 90.38 262 PRO B C 1
ATOM 5083 O O . PRO B 1 262 ? 6.754 31.609 22.172 1 90.38 262 PRO B O 1
ATOM 5086 N N . GLY B 1 263 ? 8.281 30.219 21.453 1 89.5 263 GLY B N 1
ATOM 5087 C CA . GLY B 1 263 ? 7.844 29.141 22.344 1 89.5 263 GLY B CA 1
ATOM 5088 C C . GLY B 1 263 ? 6.758 28.281 21.75 1 89.5 263 GLY B C 1
ATOM 5089 O O . GLY B 1 263 ? 6.328 27.297 22.359 1 89.5 263 GLY B O 1
ATOM 5090 N N . GLY B 1 264 ? 6.328 28.688 20.578 1 94.75 264 GLY B N 1
ATOM 5091 C CA . GLY B 1 264 ? 5.305 27.906 19.906 1 94.75 264 GLY B CA 1
ATOM 5092 C C . GLY B 1 264 ? 5.766 26.5 19.547 1 94.75 264 GLY B C 1
ATOM 5093 O O . GLY B 1 264 ? 6.961 26.203 19.594 1 94.75 264 GLY B O 1
ATOM 5094 N N . VAL B 1 265 ? 4.781 25.672 19.188 1 94.81 265 VAL B N 1
ATOM 5095 C CA . VAL B 1 265 ? 5.109 24.266 19 1 94.81 265 VAL B CA 1
ATOM 5096 C C . VAL B 1 265 ? 4.594 23.781 17.656 1 94.81 265 VAL B C 1
ATOM 5098 O O . VAL B 1 265 ? 3.531 24.219 17.203 1 94.81 265 VAL B O 1
ATOM 5101 N N . TRP B 1 266 ? 5.406 22.953 17.031 1 96.88 266 TRP B N 1
ATOM 5102 C CA . TRP B 1 266 ? 5.008 22.25 15.812 1 96.88 266 TRP B CA 1
ATOM 5103 C C . TRP B 1 266 ? 4.922 20.75 16.047 1 96.88 266 TRP B C 1
ATOM 5105 O O . TRP B 1 266 ? 5.906 20.125 16.438 1 96.88 266 TRP B O 1
ATOM 5115 N N . ILE B 1 267 ? 3.756 20.234 15.898 1 96.62 267 ILE B N 1
ATOM 5116 C CA . ILE B 1 267 ? 3.512 18.797 16.016 1 96.62 267 ILE B CA 1
ATOM 5117 C C . ILE B 1 267 ? 3.227 18.219 14.625 1 96.62 267 ILE B C 1
ATOM 5119 O O . ILE B 1 267 ? 2.402 18.75 13.883 1 96.62 267 ILE B O 1
ATOM 5123 N N . ASN B 1 268 ? 3.941 17.125 14.312 1 96.81 268 ASN B N 1
ATOM 5124 C CA . ASN B 1 268 ? 3.787 16.547 12.977 1 96.81 268 ASN B CA 1
ATOM 5125 C C . ASN B 1 268 ? 3.625 15.031 13.047 1 96.81 268 ASN B C 1
ATOM 5127 O O . ASN B 1 268 ? 4.285 14.367 13.852 1 96.81 268 ASN B O 1
ATOM 5131 N N . LEU B 1 269 ? 2.725 14.531 12.281 1 97 269 LEU B N 1
ATOM 5132 C CA . LEU B 1 269 ? 2.607 13.102 12.031 1 97 269 LEU B CA 1
ATOM 5133 C C . LEU B 1 269 ? 2.297 12.828 10.562 1 97 269 LEU B C 1
ATOM 5135 O O . LEU B 1 269 ? 1.298 13.32 10.031 1 97 269 LEU B O 1
ATOM 5139 N N . GLY B 1 270 ? 3.162 12.086 9.914 1 96.5 270 GLY B N 1
ATOM 5140 C CA . GLY B 1 270 ? 2.889 11.734 8.531 1 96.5 270 GLY B CA 1
ATOM 5141 C C . GLY B 1 270 ? 4.094 11.148 7.812 1 96.5 270 GLY B C 1
ATOM 5142 O O . GLY B 1 270 ? 5.211 11.195 8.336 1 96.5 270 GLY B O 1
ATOM 5143 N N . PRO B 1 271 ? 3.793 10.602 6.664 1 96.44 271 PRO B N 1
ATOM 5144 C CA . PRO B 1 271 ? 4.867 10.109 5.8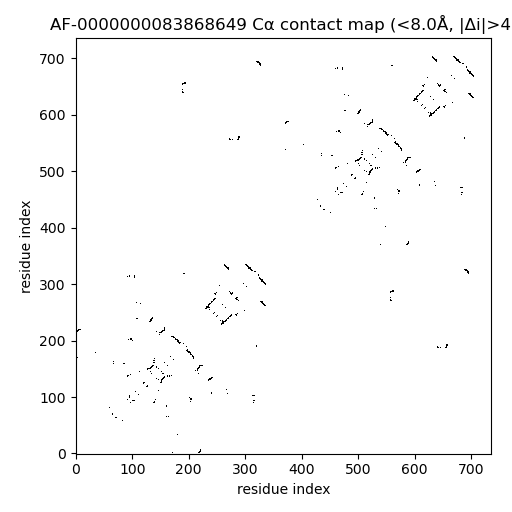01 1 96.44 271 PRO B CA 1
ATOM 5145 C C . PRO B 1 271 ? 5.457 11.203 4.91 1 96.44 271 PRO B C 1
ATOM 5147 O O . PRO B 1 271 ? 5.258 12.391 5.172 1 96.44 271 PRO B O 1
ATOM 5150 N N . LEU B 1 272 ? 6.328 10.805 4.004 1 96.88 272 LEU B N 1
ATOM 5151 C CA . LEU B 1 272 ? 6.906 11.711 3.016 1 96.88 272 LEU B CA 1
ATOM 5152 C C . LEU B 1 272 ? 6.629 11.219 1.6 1 96.88 272 LEU B C 1
ATOM 5154 O O . LEU B 1 272 ? 7.555 11.055 0.802 1 96.88 272 LEU B O 1
ATOM 5158 N N . LEU B 1 273 ? 5.348 10.961 1.328 1 96.62 273 LEU B N 1
ATOM 5159 C CA . LEU B 1 273 ? 4.898 10.664 -0.027 1 96.62 273 LEU B CA 1
ATOM 5160 C C . LEU B 1 273 ? 4.707 11.938 -0.835 1 96.62 273 LEU B C 1
ATOM 5162 O O . LEU B 1 273 ? 3.592 12.453 -0.931 1 96.62 273 LEU B O 1
ATOM 5166 N N . TYR B 1 274 ? 5.766 12.375 -1.464 1 96.19 274 TYR B N 1
ATOM 5167 C CA . TYR B 1 274 ? 5.762 13.672 -2.129 1 96.19 274 TYR B CA 1
ATOM 5168 C C . TYR B 1 274 ? 4.766 13.695 -3.281 1 96.19 274 TYR B C 1
ATOM 5170 O O . TYR B 1 274 ? 4.887 12.914 -4.23 1 96.19 274 TYR B O 1
ATOM 5178 N N . HIS B 1 275 ? 3.828 14.578 -3.225 1 93.12 275 HIS B N 1
ATOM 5179 C CA . HIS B 1 275 ? 2.688 14.641 -4.129 1 93.12 275 HIS B CA 1
ATOM 5180 C C . HIS B 1 275 ? 3.127 15.008 -5.547 1 93.12 275 HIS B C 1
ATOM 5182 O O . HIS B 1 275 ? 2.443 14.672 -6.516 1 93.12 275 HIS B O 1
ATOM 5188 N N . PHE B 1 276 ? 4.203 15.656 -5.703 1 91.94 276 PHE B N 1
ATOM 5189 C CA . PHE B 1 276 ? 4.582 16.172 -7.012 1 91.94 276 PHE B CA 1
ATOM 5190 C C . PHE B 1 276 ? 5.777 15.406 -7.566 1 91.94 276 PHE B C 1
ATOM 5192 O O . PHE B 1 276 ? 6.383 15.828 -8.555 1 91.94 276 PHE B O 1
ATOM 5199 N N . GLU B 1 277 ? 6.086 14.352 -6.934 1 92.19 277 GLU B N 1
ATOM 5200 C CA . GLU B 1 277 ? 7.152 13.5 -7.453 1 92.19 277 GLU B CA 1
ATOM 5201 C C . GLU B 1 277 ? 6.82 12.992 -8.859 1 92.19 277 GLU B C 1
ATOM 5203 O O . GLU B 1 277 ? 5.715 12.508 -9.102 1 92.19 277 GLU B O 1
ATOM 5208 N N . ASN B 1 278 ? 7.668 13.109 -9.805 1 83.31 278 ASN B N 1
ATOM 5209 C CA . ASN B 1 278 ? 7.59 12.578 -11.156 1 83.31 278 ASN B CA 1
ATOM 5210 C C . ASN B 1 278 ? 6.426 13.195 -11.938 1 83.31 278 ASN B C 1
ATOM 5212 O O . ASN B 1 278 ? 5.914 12.586 -12.875 1 83.31 278 ASN B O 1
ATOM 5216 N N . ILE B 1 279 ? 5.824 14.258 -11.406 1 83.44 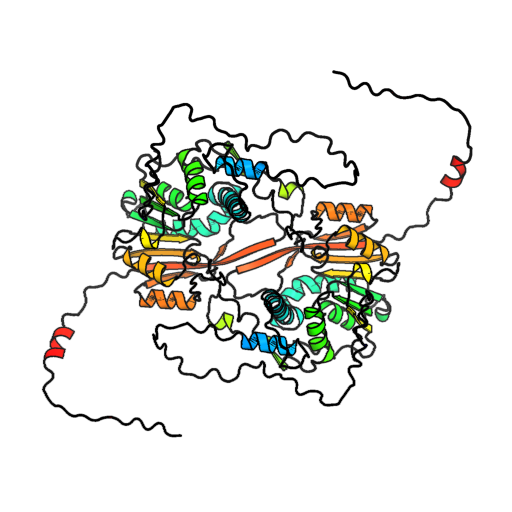279 ILE B N 1
ATOM 5217 C CA . ILE B 1 279 ? 4.816 14.977 -12.172 1 83.44 279 ILE B CA 1
ATOM 5218 C C . ILE B 1 279 ? 5.496 15.961 -13.117 1 83.44 279 ILE B C 1
ATOM 5220 O O . ILE B 1 279 ? 6.266 16.828 -12.68 1 83.44 279 ILE B O 1
ATOM 5224 N N . ALA B 1 280 ? 5.203 15.719 -14.352 1 80.88 280 ALA B N 1
ATOM 5225 C CA . ALA B 1 280 ? 5.855 16.516 -15.383 1 80.88 280 ALA B CA 1
ATOM 5226 C C . ALA B 1 280 ? 5.578 18 -15.195 1 80.88 280 ALA B C 1
ATOM 5228 O O . ALA B 1 280 ? 4.457 18.391 -14.859 1 80.88 280 ALA B O 1
ATOM 5229 N N . ASN B 1 281 ? 6.516 18.797 -15.32 1 85.75 281 ASN B N 1
ATOM 5230 C CA . ASN B 1 281 ? 6.441 20.25 -15.336 1 85.75 281 ASN B CA 1
ATOM 5231 C C . ASN B 1 281 ? 6.113 20.812 -13.961 1 85.75 281 ASN B C 1
ATOM 5233 O O . ASN B 1 281 ? 5.633 21.938 -13.836 1 85.75 281 ASN B O 1
ATOM 5237 N N . GLU B 1 282 ? 6.195 20 -12.961 1 86.06 282 GLU B N 1
ATOM 5238 C CA . GLU B 1 282 ? 6.012 20.469 -11.594 1 86.06 282 GLU B CA 1
ATOM 5239 C C . GLU B 1 282 ? 7.309 20.375 -10.797 1 86.06 282 GLU B C 1
ATOM 5241 O O . GLU B 1 282 ? 8.055 19.406 -10.922 1 86.06 282 GLU B O 1
ATOM 5246 N N . LEU B 1 283 ? 7.578 21.469 -10.156 1 86.88 283 LEU B N 1
ATOM 5247 C CA . LEU B 1 283 ? 8.703 21.453 -9.227 1 86.88 283 LEU B CA 1
ATOM 5248 C C . LEU B 1 283 ? 8.414 20.516 -8.055 1 86.88 283 LEU B C 1
ATOM 5250 O O . LEU B 1 283 ? 7.301 20.5 -7.531 1 86.88 283 LEU B O 1
ATOM 5254 N N . SER B 1 284 ? 9.336 19.672 -7.75 1 89.44 284 SER B N 1
ATOM 5255 C CA . SER B 1 284 ? 9.203 18.781 -6.602 1 89.44 284 SER B CA 1
ATOM 5256 C C . SER B 1 284 ? 10.547 18.547 -5.918 1 89.44 284 SER B C 1
ATOM 5258 O O . SER B 1 284 ? 11.508 18.094 -6.547 1 89.44 284 SER B O 1
ATOM 5260 N N . VAL B 1 285 ? 10.633 19.016 -4.703 1 92.62 285 VAL B N 1
ATOM 5261 C CA . VAL B 1 285 ? 11.797 18.734 -3.863 1 92.62 285 VAL B CA 1
ATOM 5262 C C . VAL B 1 285 ? 11.492 17.562 -2.936 1 92.62 285 VAL B C 1
ATOM 5264 O O . VAL B 1 285 ? 10.562 17.625 -2.127 1 92.62 285 VAL B O 1
ATOM 5267 N N . GLU B 1 286 ? 12.227 16.484 -3.055 1 94.75 286 GLU B N 1
ATOM 5268 C CA . GLU B 1 286 ? 11.945 15.258 -2.32 1 94.75 286 GLU B CA 1
ATOM 5269 C C . GLU B 1 286 ? 13.078 14.922 -1.356 1 94.75 286 GLU B C 1
ATOM 5271 O O . GLU B 1 286 ? 14.039 14.234 -1.729 1 94.75 286 GLU B O 1
ATOM 5276 N N . LEU B 1 287 ? 12.953 15.383 -0.139 1 96.12 287 LEU B N 1
ATOM 5277 C CA . LEU B 1 287 ? 13.969 15.172 0.885 1 96.12 287 LEU B CA 1
ATOM 5278 C C . LEU B 1 287 ? 13.641 13.945 1.736 1 96.12 287 LEU B C 1
ATOM 5280 O O . LEU B 1 287 ? 12.469 13.633 1.939 1 96.12 287 LEU B O 1
ATOM 5284 N N . SER B 1 288 ? 14.703 13.258 2.211 1 96.5 288 SER B N 1
ATOM 5285 C CA . SER B 1 288 ? 14.508 12.234 3.23 1 96.5 288 SER B CA 1
ATOM 5286 C C . SER B 1 288 ? 14.141 12.852 4.574 1 96.5 288 SER B C 1
ATOM 5288 O O . SER B 1 288 ? 14.305 14.062 4.773 1 96.5 288 SER B O 1
ATOM 5290 N N . TYR B 1 289 ? 13.641 12.07 5.5 1 96.62 289 TYR B N 1
ATOM 5291 C CA . TYR B 1 289 ? 13.344 12.594 6.832 1 96.62 289 TYR B CA 1
ATOM 5292 C C . TYR B 1 289 ? 14.609 13.109 7.504 1 96.62 289 TYR B C 1
ATOM 5294 O O . TYR B 1 289 ? 14.586 14.133 8.188 1 96.62 289 TYR B O 1
ATOM 5302 N N . GLU B 1 290 ? 15.664 12.344 7.375 1 95.38 290 GLU B N 1
ATOM 5303 C CA . GLU B 1 290 ? 16.938 12.773 7.922 1 95.38 290 GLU B CA 1
ATOM 5304 C C . GLU B 1 290 ? 17.297 14.188 7.465 1 95.38 290 GLU B C 1
ATOM 5306 O O . GLU B 1 290 ? 17.75 15.008 8.266 1 95.38 290 GLU B O 1
ATOM 5311 N N . ASP B 1 291 ? 17.078 14.461 6.227 1 95.94 291 ASP B N 1
ATOM 5312 C CA . ASP B 1 291 ? 17.375 15.781 5.676 1 95.94 291 ASP B CA 1
ATOM 5313 C C . ASP B 1 291 ? 16.391 16.828 6.207 1 95.94 291 ASP B C 1
ATOM 5315 O O . ASP B 1 291 ? 16.781 17.969 6.473 1 95.94 291 ASP B O 1
ATOM 5319 N N . ILE B 1 292 ? 15.172 16.484 6.324 1 95.31 292 ILE B N 1
ATOM 5320 C CA . ILE B 1 292 ? 14.172 17.391 6.879 1 95.31 292 ILE B CA 1
ATOM 5321 C C . ILE B 1 292 ? 14.523 17.719 8.328 1 95.31 292 ILE B C 1
ATOM 5323 O O . ILE B 1 292 ? 14.469 18.891 8.734 1 95.31 292 ILE B O 1
ATOM 5327 N N . ARG B 1 293 ? 14.859 16.719 9.055 1 93.19 293 ARG B N 1
ATOM 5328 C CA . ARG B 1 293 ? 15.273 16.891 10.445 1 93.19 293 ARG B CA 1
ATOM 5329 C C . ARG B 1 293 ? 16.438 17.875 10.555 1 93.19 293 ARG B C 1
ATOM 5331 O O . ARG B 1 293 ? 16.438 18.75 11.422 1 93.19 293 ARG B O 1
ATOM 5338 N N . THR B 1 294 ? 17.422 17.688 9.703 1 94.19 294 THR B N 1
ATOM 5339 C CA . THR B 1 294 ? 18.562 18.578 9.664 1 94.19 294 THR B CA 1
ATOM 5340 C C . THR B 1 294 ? 18.141 20 9.344 1 94.19 294 THR B C 1
ATOM 5342 O O . THR B 1 294 ? 18.609 20.953 9.977 1 94.19 294 THR B O 1
ATOM 5345 N N . ALA B 1 295 ? 17.297 20.125 8.375 1 93.75 295 ALA B N 1
ATOM 5346 C CA . ALA B 1 295 ? 16.781 21.438 7.984 1 93.75 295 ALA B CA 1
ATOM 5347 C C . ALA B 1 295 ? 16.062 22.109 9.141 1 93.75 295 ALA B C 1
ATOM 5349 O O . ALA B 1 295 ? 16.203 23.312 9.367 1 93.75 295 ALA B O 1
ATOM 5350 N N . MET B 1 296 ? 15.297 21.375 9.906 1 92.25 296 MET B N 1
ATOM 5351 C CA . MET B 1 296 ? 14.539 21.891 11.039 1 92.25 296 MET B CA 1
ATOM 5352 C C . MET B 1 296 ? 15.469 22.438 12.117 1 92.25 296 MET B C 1
ATOM 5354 O O . MET B 1 296 ? 15.258 23.531 12.633 1 92.25 296 MET B O 1
ATOM 5358 N N . VAL B 1 297 ? 16.438 21.672 12.438 1 91.25 297 VAL B N 1
ATOM 5359 C CA . VAL B 1 297 ? 17.406 22.078 13.461 1 91.25 297 VAL B CA 1
ATOM 5360 C C . VAL B 1 297 ? 18.141 23.344 13.008 1 91.25 297 VAL B C 1
ATOM 5362 O O . VAL B 1 297 ? 18.328 24.266 13.805 1 91.25 297 VAL B O 1
ATOM 5365 N N . LYS B 1 298 ? 18.469 23.391 11.773 1 92.12 298 LYS B N 1
ATOM 5366 C CA . LYS B 1 298 ? 19.172 24.547 11.234 1 92.12 298 LYS B CA 1
ATOM 5367 C C . LYS B 1 298 ? 18.297 25.797 11.273 1 92.12 298 LYS B C 1
ATOM 5369 O O . LYS B 1 298 ? 18.797 26.906 11.461 1 92.12 298 LYS B O 1
ATOM 5374 N N . LEU B 1 299 ? 17.031 25.578 11.078 1 91.31 299 LEU B N 1
ATOM 5375 C CA . LEU B 1 299 ? 16.078 26.688 11.102 1 91.31 299 LEU B CA 1
ATOM 5376 C C . LEU B 1 299 ? 15.875 27.203 12.523 1 91.31 299 LEU B C 1
ATOM 5378 O O . LEU B 1 299 ? 15.414 28.328 12.719 1 91.31 299 LEU B O 1
ATOM 5382 N N . GLY B 1 300 ? 16.172 26.328 13.523 1 88.38 300 GLY B N 1
ATOM 5383 C CA . GLY B 1 300 ? 16.062 26.797 14.898 1 88.38 300 GLY B CA 1
ATOM 5384 C C . GLY B 1 300 ? 15.07 26 15.727 1 88.38 300 GLY B C 1
ATOM 5385 O O . GLY B 1 300 ? 14.797 26.344 16.875 1 88.38 300 GLY B O 1
ATOM 5386 N N . PHE B 1 301 ? 14.547 24.922 15.172 1 90.94 301 PHE B N 1
ATOM 5387 C CA . PHE B 1 301 ? 13.633 24.078 15.938 1 90.94 301 PHE B CA 1
ATOM 5388 C C . PHE B 1 301 ? 14.406 23.188 16.906 1 90.94 301 PHE B C 1
ATOM 5390 O O . PHE B 1 301 ? 15.477 22.688 16.562 1 90.94 301 PHE B O 1
ATOM 5397 N N . HIS B 1 302 ? 13.867 23.078 18.078 1 90.75 302 HIS B N 1
ATOM 5398 C CA . HIS B 1 302 ? 14.367 22.094 19.031 1 90.75 302 HIS B CA 1
ATOM 5399 C C . HIS B 1 302 ? 13.445 20.875 19.109 1 90.75 302 HIS B C 1
ATOM 5401 O O . HIS B 1 302 ? 12.25 21.016 19.375 1 90.75 302 HIS B O 1
ATOM 5407 N N . ILE B 1 303 ? 14.031 19.75 18.906 1 88.19 303 ILE B N 1
ATOM 5408 C CA . ILE B 1 303 ? 13.242 18.531 18.891 1 88.19 303 ILE B CA 1
ATOM 5409 C C . ILE B 1 303 ? 13.125 17.969 20.297 1 88.19 303 ILE B C 1
ATOM 5411 O O . ILE B 1 303 ? 14.133 17.641 20.938 1 88.19 303 ILE B O 1
ATOM 5415 N N . GLU B 1 304 ? 11.953 17.875 20.781 1 86.75 304 GLU B N 1
ATOM 5416 C CA . GLU B 1 304 ? 11.727 17.359 22.125 1 86.75 304 GLU B CA 1
ATOM 5417 C C . GLU B 1 304 ? 11.328 15.883 22.094 1 86.75 304 GLU B C 1
ATOM 5419 O O . GLU B 1 304 ? 11.812 15.086 22.906 1 86.75 304 GLU B O 1
ATOM 5424 N N . VAL B 1 305 ? 10.391 15.594 21.281 1 87.75 305 VAL B N 1
ATOM 5425 C CA . VAL B 1 305 ? 9.922 14.219 21.141 1 87.75 305 VAL B CA 1
ATOM 5426 C C . VAL B 1 305 ? 10.039 13.789 19.688 1 87.75 305 VAL B C 1
ATOM 5428 O O . VAL B 1 305 ? 9.758 14.57 18.766 1 87.75 305 VAL B O 1
ATOM 5431 N N . GLU B 1 306 ? 10.594 12.617 19.5 1 91.06 306 GLU B N 1
ATOM 5432 C CA . GLU B 1 306 ? 10.727 12.039 18.156 1 91.06 306 GLU B CA 1
ATOM 5433 C C . GLU B 1 306 ? 10.445 10.539 18.172 1 91.06 306 GLU B C 1
ATOM 5435 O O . GLU B 1 306 ? 11.094 9.781 18.906 1 91.06 306 GLU B O 1
ATOM 5440 N N . LYS B 1 307 ? 9.383 10.211 17.562 1 90.69 307 LYS B N 1
ATOM 5441 C CA . LYS B 1 307 ? 9.078 8.805 17.328 1 90.69 307 LYS B CA 1
ATOM 5442 C C . LYS B 1 307 ? 9.156 8.477 15.836 1 90.69 307 LYS B C 1
ATOM 5444 O O . LYS B 1 307 ? 8.328 8.938 15.047 1 90.69 307 LYS B O 1
ATOM 5449 N N . GLU B 1 308 ? 10.039 7.648 15.5 1 85.06 308 GLU B N 1
ATOM 5450 C CA . GLU B 1 308 ? 10.336 7.434 14.086 1 85.06 308 GLU B CA 1
ATOM 5451 C C . GLU B 1 308 ? 9.445 6.348 13.5 1 85.06 308 GLU B C 1
ATOM 5453 O O . GLU B 1 308 ? 9.422 6.148 12.281 1 85.06 308 GLU B O 1
ATOM 5458 N N . SER B 1 309 ? 8.711 5.711 14.289 1 89.56 309 SER B N 1
ATOM 5459 C CA . SER B 1 309 ? 7.863 4.645 13.766 1 89.56 309 SER B CA 1
ATOM 5460 C C . SER B 1 309 ? 6.484 4.668 14.422 1 89.56 309 SER B C 1
ATOM 5462 O O . SER B 1 309 ? 6.328 4.246 15.57 1 89.56 309 SER B O 1
ATOM 5464 N N . MET B 1 310 ? 5.602 5.258 13.734 1 93.44 310 MET B N 1
ATOM 5465 C CA . MET B 1 310 ? 4.184 5.246 14.078 1 93.44 310 MET B CA 1
ATOM 5466 C C . MET B 1 310 ? 3.34 4.73 12.914 1 93.44 310 MET B C 1
ATOM 5468 O O . MET B 1 310 ? 3.145 5.438 11.93 1 93.44 310 MET B O 1
ATOM 5472 N N . GLN B 1 311 ? 2.877 3.533 13.109 1 94.44 311 GLN B N 1
ATOM 5473 C CA . GLN B 1 311 ? 2.146 2.908 12.008 1 94.44 311 GLN B CA 1
ATOM 5474 C C . GLN B 1 311 ? 0.703 3.402 11.961 1 94.44 311 GLN B C 1
ATOM 5476 O O . GLN B 1 311 ? 0.042 3.51 12.992 1 94.44 311 GLN B O 1
ATOM 5481 N N . THR B 1 312 ? 0.302 3.852 10.844 1 95.5 312 THR B N 1
ATOM 5482 C CA . THR B 1 312 ? -1.078 4.258 10.602 1 95.5 312 THR B CA 1
ATOM 5483 C C . THR B 1 312 ? -1.488 3.949 9.164 1 95.5 312 THR B C 1
ATOM 5485 O O . THR B 1 312 ? -0.7 3.396 8.391 1 95.5 312 THR B O 1
ATOM 5488 N N . THR B 1 313 ? -2.705 4.102 8.875 1 95.56 313 THR B N 1
ATOM 5489 C CA . THR B 1 313 ? -3.252 3.922 7.539 1 95.56 313 THR B CA 1
ATOM 5490 C C . THR B 1 313 ? -3.855 5.227 7.02 1 95.56 313 THR B C 1
ATOM 5492 O O . THR B 1 313 ? -3.844 6.242 7.719 1 95.56 313 THR B O 1
ATOM 5495 N N . TYR B 1 314 ? -4.258 5.234 5.797 1 95.94 314 TYR B N 1
ATOM 5496 C CA . TYR B 1 314 ? -4.887 6.398 5.18 1 95.94 314 TYR B CA 1
ATOM 5497 C C . TYR B 1 314 ? -6.035 5.98 4.273 1 95.94 314 TYR B C 1
ATOM 5499 O O . TYR B 1 314 ? -5.816 5.418 3.197 1 95.94 314 TYR B O 1
ATOM 5507 N N . THR B 1 315 ? -7.281 6.207 4.645 1 95.81 315 THR B N 1
ATOM 5508 C CA . THR B 1 315 ? -8.508 5.816 3.957 1 95.81 315 THR B CA 1
ATOM 5509 C C . THR B 1 315 ? -8.508 4.32 3.658 1 95.81 315 THR B C 1
ATOM 5511 O O . THR B 1 315 ? -8.75 3.912 2.521 1 95.81 315 THR B O 1
ATOM 5514 N N . GLU B 1 316 ? -8.305 3.607 4.645 1 93.81 316 GLU B N 1
ATOM 5515 C CA . GLU B 1 316 ? -8.109 2.168 4.504 1 93.81 316 GLU B CA 1
ATOM 5516 C C . GLU B 1 316 ? -9.445 1.445 4.32 1 93.81 316 GLU B C 1
ATOM 5518 O O . GLU B 1 316 ? -10.422 1.756 5 1 93.81 316 GLU B O 1
ATOM 5523 N N . ASN B 1 317 ? -9.5 0.568 3.355 1 95.25 317 ASN B N 1
ATOM 5524 C CA . ASN B 1 317 ? -10.531 -0.468 3.283 1 95.25 317 ASN B CA 1
ATOM 5525 C C . ASN B 1 317 ? -10.109 -1.724 4.043 1 95.25 317 ASN B C 1
ATOM 5527 O O . ASN B 1 317 ? -9.312 -2.521 3.541 1 95.25 317 ASN B O 1
ATOM 5531 N N . ASP B 1 318 ? -10.648 -1.922 5.215 1 93.5 318 ASP B N 1
ATOM 5532 C CA . ASP B 1 318 ? -10.172 -2.947 6.141 1 93.5 318 ASP B CA 1
ATOM 5533 C C . ASP B 1 318 ? -10.586 -4.34 5.676 1 93.5 318 ASP B C 1
ATOM 5535 O O . ASP B 1 318 ? -10.156 -5.344 6.238 1 93.5 318 ASP B O 1
ATOM 5539 N N . ARG B 1 319 ? -11.367 -4.418 4.664 1 95.31 319 ARG B N 1
ATOM 5540 C CA . ARG B 1 319 ? -11.789 -5.719 4.164 1 95.31 319 ARG B CA 1
ATOM 5541 C C . ARG B 1 319 ? -11.078 -6.062 2.861 1 95.31 319 ARG B C 1
ATOM 5543 O O . ARG B 1 319 ? -11.25 -7.16 2.326 1 95.31 319 ARG B O 1
ATOM 5550 N N . SER B 1 320 ? -10.359 -5.125 2.336 1 96 320 SER B N 1
ATOM 5551 C CA . SER B 1 320 ? -9.633 -5.332 1.084 1 96 320 SER B CA 1
ATOM 5552 C C . SER B 1 320 ? -8.469 -6.293 1.27 1 96 320 SER B C 1
ATOM 5554 O O . SER B 1 320 ? -7.863 -6.344 2.344 1 96 320 SER B O 1
ATOM 5556 N N . MET B 1 321 ? -8.078 -7.016 0.241 1 96.94 321 MET B N 1
ATOM 5557 C CA . MET B 1 321 ? -6.91 -7.891 0.267 1 96.94 321 MET B CA 1
ATOM 5558 C C . MET B 1 321 ? -5.625 -7.074 0.234 1 96.94 321 MET B C 1
ATOM 5560 O O . MET B 1 321 ? -4.535 -7.621 0.426 1 96.94 321 MET B O 1
ATOM 5564 N N . LEU B 1 322 ? -5.766 -5.852 -0.027 1 96 322 LEU B N 1
ATOM 5565 C CA . LEU B 1 322 ? -4.605 -4.969 -0.068 1 96 322 LEU B CA 1
ATOM 5566 C C . LEU B 1 322 ? -4.742 -3.842 0.953 1 96 322 LEU B C 1
ATOM 5568 O O . LEU B 1 322 ? -5.781 -3.18 1.018 1 96 322 LEU B O 1
ATOM 5572 N N . ARG B 1 323 ? -3.713 -3.664 1.721 1 93 323 ARG B N 1
ATOM 5573 C CA . ARG B 1 323 ? -3.676 -2.58 2.697 1 93 323 ARG B CA 1
ATOM 5574 C C . ARG B 1 323 ? -2.379 -1.785 2.584 1 93 323 ARG B C 1
ATOM 5576 O O . ARG B 1 323 ? -1.31 -2.359 2.375 1 93 323 ARG B O 1
ATOM 5583 N N . TYR B 1 324 ? -2.547 -0.489 2.74 1 93 324 TYR B N 1
ATOM 5584 C CA . TYR B 1 324 ? -1.408 0.42 2.809 1 93 324 TYR B CA 1
ATOM 5585 C C . TYR B 1 324 ? -1.092 0.791 4.254 1 93 324 TYR B C 1
ATOM 5587 O O . TYR B 1 324 ? -1.96 1.278 4.98 1 93 324 TYR B O 1
ATOM 5595 N N . VAL B 1 325 ? 0.08 0.538 4.633 1 94.38 325 VAL B N 1
ATOM 5596 C CA . VAL B 1 325 ? 0.507 0.88 5.984 1 94.38 325 VAL B CA 1
ATOM 5597 C C . VAL B 1 325 ? 1.622 1.922 5.926 1 94.38 325 VAL B C 1
ATOM 5599 O O . VAL B 1 325 ? 2.641 1.715 5.262 1 94.38 325 VAL B O 1
ATOM 5602 N N . TYR B 1 326 ? 1.409 2.971 6.582 1 95.38 326 TYR B N 1
ATOM 5603 C CA . TYR B 1 326 ? 2.406 4.031 6.66 1 95.38 326 TYR B CA 1
ATOM 5604 C C . TYR B 1 326 ? 3.162 3.977 7.984 1 95.38 326 TYR B C 1
ATOM 5606 O O . TYR B 1 326 ? 2.551 3.867 9.047 1 95.38 326 TYR B O 1
ATOM 5614 N N . ASP B 1 327 ? 4.422 3.996 7.871 1 93.94 327 ASP B N 1
ATOM 5615 C CA . ASP B 1 327 ? 5.293 4.148 9.031 1 93.94 327 ASP B CA 1
ATOM 5616 C C . ASP B 1 327 ? 5.727 5.605 9.203 1 93.94 327 ASP B C 1
ATOM 5618 O O . ASP B 1 327 ? 6.832 5.98 8.805 1 93.94 327 ASP B O 1
ATOM 5622 N N . CYS B 1 328 ? 4.945 6.297 9.875 1 89.06 328 CYS B N 1
ATOM 5623 C CA . CYS B 1 328 ? 5.059 7.746 9.938 1 89.06 328 CYS B CA 1
ATOM 5624 C C . CYS B 1 328 ? 6.086 8.172 10.984 1 89.06 328 CYS B C 1
ATOM 5626 O O . CYS B 1 328 ? 6.41 7.402 11.883 1 89.06 328 CYS B O 1
ATOM 5628 N N . VAL B 1 329 ? 6.602 9.312 10.75 1 85.88 329 VAL B N 1
ATOM 5629 C CA . VAL B 1 329 ? 7.426 9.969 11.758 1 85.88 329 VAL B CA 1
ATOM 5630 C C . VAL B 1 329 ? 6.586 10.969 12.547 1 85.88 329 VAL B C 1
ATOM 5632 O O . VAL B 1 329 ? 5.832 11.75 11.961 1 85.88 329 VAL B O 1
ATOM 5635 N N . PHE B 1 330 ? 6.652 10.797 13.828 1 85.56 330 PHE B N 1
ATOM 5636 C CA . PHE B 1 330 ? 6.012 11.719 14.758 1 85.56 330 PHE B CA 1
ATOM 5637 C C . PHE B 1 330 ? 7.051 12.555 15.492 1 85.56 330 PHE B C 1
ATOM 5639 O O . PHE B 1 330 ? 8.039 12.023 16 1 85.56 330 PHE B O 1
ATOM 5646 N N . PHE B 1 331 ? 6.855 13.844 15.312 1 81.06 331 PHE B N 1
ATOM 5647 C CA . PHE B 1 331 ? 7.746 14.68 16.109 1 81.06 331 PHE B CA 1
ATOM 5648 C C . PHE B 1 331 ? 7.023 15.922 16.609 1 81.06 331 PHE B C 1
ATOM 5650 O O . PHE B 1 331 ? 5.957 16.266 16.094 1 81.06 331 PHE B O 1
ATOM 5657 N N . PHE B 1 332 ? 7.492 16.328 17.797 1 77.06 332 PHE B N 1
ATOM 5658 C CA . PHE B 1 332 ? 7.105 17.656 18.266 1 77.06 332 PHE B CA 1
ATOM 5659 C C . PHE B 1 332 ? 8.336 18.531 18.469 1 77.06 332 PHE B C 1
ATOM 5661 O O . PHE B 1 332 ? 9.359 18.078 18.969 1 77.06 332 PHE B O 1
ATOM 5668 N N . PHE B 1 333 ? 8.234 19.766 17.875 1 71.94 333 PHE B N 1
ATOM 5669 C CA . PHE B 1 333 ? 9.328 20.719 17.984 1 71.94 333 PHE B CA 1
ATOM 5670 C C . PHE B 1 333 ? 8.883 21.984 18.719 1 71.94 333 PHE B C 1
ATOM 5672 O O . PHE B 1 333 ? 7.723 22.375 18.625 1 71.94 333 PHE B O 1
ATOM 5679 N N . PHE B 1 334 ? 9.82 22.406 19.75 1 70.88 334 PHE B N 1
ATOM 5680 C CA . PHE B 1 334 ? 9.633 23.703 20.375 1 70.88 334 PHE B CA 1
ATOM 5681 C C . PHE B 1 334 ? 10.523 24.75 19.734 1 70.88 334 PHE B C 1
ATOM 5683 O O . PHE B 1 334 ? 11.617 24.438 19.266 1 70.88 334 PHE B O 1
ATOM 5690 N N . LEU B 1 335 ? 9.867 25.906 19.438 1 59.78 335 LEU B N 1
ATOM 5691 C CA . LEU B 1 335 ? 10.727 27.047 19.156 1 59.78 335 LEU B CA 1
ATOM 5692 C C . LEU B 1 335 ? 11.414 27.547 20.438 1 59.78 335 LEU B C 1
ATOM 5694 O O . LEU B 1 335 ? 10.75 27.797 21.438 1 59.78 335 LEU B O 1
ATOM 5698 N N . ILE B 1 336 ? 12.68 27.203 20.781 1 48.09 336 ILE B N 1
ATOM 5699 C CA . ILE B 1 336 ? 13.391 27.734 21.953 1 48.09 336 ILE B CA 1
ATOM 5700 C C . ILE B 1 336 ? 13.273 29.25 21.969 1 48.09 336 ILE B C 1
ATOM 5702 O O . ILE B 1 336 ? 13.492 29.922 20.953 1 48.09 336 ILE B O 1
ATOM 5706 N N . PRO B 1 337 ? 12.742 29.75 22.984 1 43.16 337 PRO B N 1
ATOM 5707 C CA . PRO B 1 337 ? 12.883 31.203 23.125 1 43.16 337 PRO B CA 1
ATOM 5708 C C . PRO B 1 337 ? 14.312 31.688 22.859 1 43.16 337 PRO B C 1
ATOM 5710 O O . PRO B 1 337 ? 15.273 30.953 23.125 1 43.16 337 PRO B O 1
ATOM 5713 N N . PHE B 1 338 ? 14.562 32.469 21.875 1 37.06 338 PHE B N 1
ATOM 5714 C CA . PHE B 1 338 ? 15.797 33.219 21.891 1 37.06 338 PHE B CA 1
ATOM 5715 C C . PHE B 1 338 ? 16.172 33.656 23.312 1 37.06 338 PHE B C 1
ATOM 5717 O O . PHE B 1 338 ? 15.445 34.406 23.938 1 37.06 338 PHE B O 1
ATOM 5724 N N . ARG B 1 339 ? 16.656 32.938 24.156 1 32.41 339 ARG B N 1
ATOM 5725 C CA . ARG B 1 339 ? 17.391 33.688 25.188 1 32.41 339 ARG B CA 1
ATOM 5726 C C . ARG B 1 339 ? 18.156 34.875 24.562 1 32.41 339 ARG B C 1
ATOM 5728 O O . ARG B 1 339 ? 18.844 34.688 23.562 1 32.41 339 ARG B O 1
ATOM 5735 N N . LEU B 1 340 ? 17.828 36.219 24.734 1 31.73 340 LEU B N 1
ATOM 5736 C CA . LEU B 1 340 ? 18.641 37.438 24.703 1 31.73 340 LEU B CA 1
ATOM 5737 C C . LEU B 1 340 ? 20.062 37.125 25.141 1 31.73 340 LEU B C 1
ATOM 5739 O O . LEU B 1 340 ? 20.344 37.094 26.344 1 31.73 340 LEU B O 1
ATOM 5743 N N . LYS B 1 341 ? 20.656 36.188 25.047 1 30.23 341 LYS B N 1
ATOM 5744 C CA . LYS B 1 341 ? 22.031 36.312 25.5 1 30.23 341 LYS B CA 1
ATOM 5745 C C . LYS B 1 341 ? 22.703 37.562 24.875 1 30.23 341 LYS B C 1
ATOM 5747 O O . LYS B 1 341 ? 22.188 38.125 23.922 1 30.23 341 LYS B O 1
ATOM 5752 N N . GLN B 1 342 ? 24.141 37.469 24.609 1 27.94 342 GLN B N 1
ATOM 5753 C CA . GLN B 1 342 ? 25.484 38.031 24.656 1 27.94 342 GLN B CA 1
ATOM 5754 C C . GLN B 1 342 ? 25.797 38.844 23.391 1 27.94 342 GLN B C 1
ATOM 5756 O O . GLN B 1 342 ? 26.531 38.375 22.516 1 27.94 342 GLN B O 1
ATOM 5761 N N . THR B 1 343 ? 24.891 39.25 22.578 1 29.89 343 THR B N 1
ATOM 5762 C CA . THR B 1 343 ? 25.5 40.156 21.641 1 29.89 343 THR B CA 1
ATOM 5763 C C . THR B 1 343 ? 26.125 41.344 22.375 1 29.89 343 THR B C 1
ATOM 5765 O O . THR B 1 343 ? 26.578 42.312 21.766 1 29.89 343 THR B O 1
ATOM 5768 N N . LYS B 1 344 ? 25.984 41.5 23.734 1 30.22 344 LYS B N 1
ATOM 5769 C CA . LYS B 1 344 ? 26.797 42.656 24.156 1 30.22 344 LYS B CA 1
ATOM 5770 C C . LYS B 1 344 ? 28.266 42.406 23.875 1 30.22 344 LYS B C 1
ATOM 5772 O O . LYS B 1 344 ? 29.047 43.375 23.734 1 30.22 344 LYS B O 1
ATOM 5777 N N . THR B 1 345 ? 28.797 41.219 24.078 1 27.53 345 THR B N 1
ATOM 5778 C CA . THR B 1 345 ? 30.266 41.25 24.141 1 27.53 345 THR B CA 1
ATOM 5779 C C . THR B 1 345 ? 30.859 41.312 22.734 1 27.53 345 THR B C 1
ATOM 5781 O O . THR B 1 345 ? 31.984 41.781 22.562 1 27.53 345 THR B O 1
ATOM 5784 N N . LEU B 1 346 ? 30.172 40.562 21.75 1 26.89 346 LEU B N 1
ATOM 5785 C CA . LEU B 1 346 ? 31.094 40.5 20.625 1 26.89 346 LEU B CA 1
ATOM 5786 C C . LEU B 1 346 ? 31.078 41.812 19.812 1 26.89 346 LEU B C 1
ATOM 5788 O O . LEU B 1 346 ? 31.734 41.906 18.781 1 26.89 346 LEU B O 1
ATOM 5792 N N . LYS B 1 347 ? 30.031 42.656 20.094 1 27.92 347 LYS B N 1
ATOM 5793 C CA . LYS B 1 347 ? 30.172 43.906 19.344 1 27.92 347 LYS B CA 1
ATOM 5794 C C . LYS B 1 347 ? 31.469 44.594 19.719 1 27.92 347 LYS B C 1
ATOM 5796 O O . LYS B 1 347 ? 31.922 45.5 19.016 1 27.92 347 LYS B O 1
ATOM 5801 N N . THR B 1 348 ? 31.812 44.406 21 1 26.39 348 THR B N 1
ATOM 5802 C CA . THR B 1 348 ? 32.875 45.344 21.359 1 26.39 348 THR B CA 1
ATOM 5803 C C . THR B 1 348 ? 34.188 44.969 20.672 1 26.39 348 THR B C 1
ATOM 5805 O O . THR B 1 348 ? 35.062 45.812 20.516 1 26.39 348 THR B O 1
ATOM 5808 N N . ALA B 1 349 ? 34.406 43.562 20.703 1 24.78 349 ALA B N 1
ATOM 5809 C CA . ALA B 1 349 ? 35.812 43.344 20.484 1 24.78 349 ALA B CA 1
ATOM 5810 C C . ALA B 1 349 ? 36.219 43.688 19.047 1 24.78 349 ALA B C 1
ATOM 5812 O O . ALA B 1 349 ? 37.406 43.688 18.719 1 24.78 349 ALA B O 1
ATOM 5813 N N . LEU B 1 350 ? 35.156 43.438 18.141 1 25.42 350 LEU B N 1
ATOM 5814 C CA . LEU B 1 350 ? 35.75 43.531 16.797 1 25.42 350 LEU B CA 1
ATOM 5815 C C . LEU B 1 350 ? 36.156 44.969 16.484 1 25.42 350 LEU B C 1
ATOM 5817 O O . LEU B 1 350 ? 36.375 45.312 15.32 1 25.42 350 LEU B O 1
ATOM 5821 N N . THR B 1 351 ? 35.812 45.75 17.5 1 23.12 351 THR B N 1
ATOM 5822 C CA . THR B 1 351 ? 36.125 47.094 17.016 1 23.12 351 THR B CA 1
ATOM 5823 C C . THR B 1 351 ? 37.562 47.219 16.594 1 23.12 351 THR B C 1
ATOM 5825 O O . THR B 1 351 ? 37.906 48 15.719 1 23.12 351 THR B O 1
ATOM 5828 N N . THR B 1 352 ? 38.469 46.75 17.516 1 22.61 352 THR B N 1
ATOM 5829 C CA . THR B 1 352 ? 39.625 47.625 17.375 1 22.61 352 THR B CA 1
ATOM 5830 C C . THR B 1 352 ? 40.531 47.156 16.234 1 22.61 352 THR B C 1
ATOM 5832 O O . THR B 1 352 ? 41.531 47.781 15.922 1 22.61 352 THR B O 1
ATOM 5835 N N . PRO B 1 353 ? 40.344 45.875 15.578 1 23.5 353 PRO B N 1
ATOM 5836 C CA . PRO B 1 353 ? 41.656 45.594 15.008 1 23.5 353 PRO B CA 1
ATOM 5837 C C . PRO B 1 353 ? 42.156 46.719 14.086 1 23.5 353 PRO B C 1
ATOM 5839 O O . PRO B 1 353 ? 41.344 47.469 13.531 1 23.5 353 PRO B O 1
ATOM 5842 N N . SER B 1 354 ? 43.438 47.156 14.203 1 21.66 354 SER B N 1
ATOM 5843 C CA . SER B 1 354 ? 44.5 47.906 13.57 1 21.66 354 SER B CA 1
ATOM 5844 C C . SER B 1 354 ? 44.688 47.5 12.117 1 21.66 354 SER B C 1
ATOM 5846 O O . SER B 1 354 ? 44.312 46.406 11.727 1 21.66 354 SER B O 1
ATOM 5848 N N . SER B 1 355 ? 45.406 48.281 11.227 1 20.86 355 SER B N 1
ATOM 5849 C CA . SER B 1 355 ? 45.719 48.594 9.836 1 20.86 355 SER B CA 1
ATOM 5850 C C . SER B 1 355 ? 46.406 47.438 9.141 1 20.86 355 SER B C 1
ATOM 5852 O O . SER B 1 355 ? 46.5 47.375 7.91 1 20.86 355 SER B O 1
ATOM 5854 N N . THR B 1 356 ? 47.125 46.5 9.859 1 22.62 356 THR B N 1
ATOM 5855 C CA . THR B 1 356 ? 48.281 46.188 9.023 1 22.62 356 THR B CA 1
ATOM 5856 C C . THR B 1 356 ? 47.906 45.25 7.891 1 22.62 356 THR B C 1
ATOM 5858 O O . THR B 1 356 ? 47.062 44.344 8.086 1 22.62 356 THR B O 1
ATOM 5861 N N . GLY B 1 357 ? 48.125 45.531 6.562 1 19.44 357 GLY B N 1
ATOM 5862 C CA . GLY B 1 357 ? 47.875 45.25 5.164 1 19.44 357 GLY B CA 1
ATOM 5863 C C . GLY B 1 357 ? 48.25 43.844 4.762 1 19.44 357 GLY B C 1
ATOM 5864 O O . GLY B 1 357 ? 48.062 43.438 3.613 1 19.44 357 GLY B O 1
ATOM 5865 N N . GLY B 1 358 ? 48.969 42.938 5.578 1 20.06 358 GLY B N 1
ATOM 5866 C CA . GLY B 1 358 ? 49.844 42.125 4.77 1 20.06 358 GLY B CA 1
ATOM 5867 C C . GLY B 1 358 ? 49.094 41.062 3.984 1 20.06 358 GLY B C 1
ATOM 5868 O O . GLY B 1 358 ? 48.094 40.531 4.457 1 20.06 358 GLY B O 1
ATOM 5869 N N . SER B 1 359 ? 49.25 40.938 2.568 1 20.12 359 SER B N 1
ATOM 5870 C CA . SER B 1 359 ? 48.75 40.375 1.326 1 20.12 359 SER B CA 1
ATOM 5871 C C . SER B 1 359 ? 48.906 38.844 1.312 1 20.12 359 SER B C 1
ATOM 5873 O O . SER B 1 359 ? 48.562 38.188 0.329 1 20.12 359 SER B O 1
ATOM 5875 N N . HIS B 1 360 ? 49.281 38.031 2.365 1 19.42 360 HIS B N 1
ATOM 5876 C CA . HIS B 1 360 ? 49.969 36.812 1.935 1 19.42 360 HIS B CA 1
ATOM 5877 C C . HIS B 1 360 ? 49 35.812 1.301 1 19.42 360 HIS B C 1
ATOM 5879 O O . HIS B 1 360 ? 47.969 35.5 1.897 1 19.42 360 HIS B O 1
ATOM 5885 N N . CYS B 1 361 ? 48.969 35.75 -0.129 1 19.44 361 CYS B N 1
ATOM 5886 C CA . CYS B 1 361 ? 48.25 34.969 -1.15 1 19.44 361 CYS B CA 1
ATOM 5887 C C . CYS B 1 361 ? 48.562 33.5 -1.016 1 19.44 361 CYS B C 1
ATOM 5889 O O . CYS B 1 361 ? 49.688 33.062 -1.18 1 19.44 361 CYS B O 1
ATOM 5891 N N . LEU B 1 362 ? 48.156 32.75 0.074 1 18.86 362 LEU B N 1
ATOM 5892 C CA . LEU B 1 362 ? 48.562 31.359 0.245 1 18.86 362 LEU B CA 1
ATOM 5893 C C . LEU B 1 362 ? 48.094 30.516 -0.93 1 18.86 362 LEU B C 1
ATOM 5895 O O . LEU B 1 362 ? 46.906 30.5 -1.262 1 18.86 362 LEU B O 1
ATOM 5899 N N . ASN B 1 363 ? 49.062 30.25 -1.919 1 18.89 363 ASN B N 1
ATOM 5900 C CA . ASN B 1 363 ? 49.156 29.531 -3.184 1 18.89 363 ASN B CA 1
ATOM 5901 C C . ASN B 1 363 ? 48.906 28.047 -3.002 1 18.89 363 ASN B C 1
ATOM 5903 O O . ASN B 1 363 ? 49.688 27.359 -2.342 1 18.89 363 ASN B O 1
ATOM 5907 N N . LEU B 1 364 ? 47.75 27.609 -2.5 1 18.98 364 LEU B N 1
ATOM 5908 C CA . LEU B 1 364 ? 47.531 26.188 -2.244 1 18.98 364 LEU B CA 1
ATOM 5909 C C . LEU B 1 364 ? 47.719 25.375 -3.523 1 18.98 364 LEU B C 1
ATOM 5911 O O . LEU B 1 364 ? 47.031 25.609 -4.516 1 18.98 364 LEU B O 1
ATOM 5915 N N . THR B 1 365 ? 49 24.984 -3.84 1 19.41 365 THR B N 1
ATOM 5916 C CA . THR B 1 365 ? 49.562 24.188 -4.918 1 19.41 365 THR B CA 1
ATOM 5917 C C . THR B 1 365 ? 48.875 22.828 -5.02 1 19.41 365 THR B C 1
ATOM 5919 O O . THR B 1 365 ? 48.75 22.125 -4.016 1 19.41 365 THR B O 1
ATOM 5922 N N . PHE B 1 366 ? 48 22.672 -6.066 1 20.95 366 PHE B N 1
ATOM 5923 C CA . PHE B 1 366 ? 47.219 21.594 -6.652 1 20.95 366 PHE B CA 1
ATOM 5924 C C . PHE B 1 366 ? 48.094 20.453 -7.094 1 20.95 366 PHE B C 1
ATOM 5926 O O . PHE B 1 366 ? 48.844 20.562 -8.07 1 20.95 366 PHE B O 1
ATOM 5933 N N . HIS B 1 367 ? 49.094 19.906 -6.152 1 18.64 367 HIS B N 1
ATOM 5934 C CA . HIS B 1 367 ? 49.938 18.828 -6.633 1 18.64 367 HIS B CA 1
ATOM 5935 C C . HIS B 1 367 ? 49.156 17.719 -7.281 1 18.64 367 HIS B C 1
ATOM 5937 O O . HIS B 1 367 ? 48.125 17.266 -6.723 1 18.64 367 HIS B O 1
ATOM 5943 N N . CYS B 1 368 ? 49.5 17.406 -8.727 1 20.41 368 CYS B N 1
ATOM 5944 C CA . CYS B 1 368 ? 49.312 16.344 -9.711 1 20.41 368 CYS B CA 1
ATOM 5945 C C . CYS B 1 368 ? 49.844 15.016 -9.195 1 20.41 368 CYS B C 1
ATOM 5947 O O . CYS B 1 368 ? 50.938 14.961 -8.609 1 20.41 368 CYS B O 1
#

Solvent-accessible surface area (backbone atoms only — not comparable to full-atom values): 42003 Å² total; per-residue (Å²): 130,79,63,59,68,59,55,71,74,87,76,76,80,79,81,73,72,78,76,72,78,68,80,66,78,86,68,67,85,66,78,65,65,81,55,80,70,84,77,78,84,82,80,70,83,72,80,77,84,72,81,78,70,66,76,73,63,52,62,57,48,48,52,43,44,64,69,40,83,59,66,80,87,68,64,63,81,73,50,74,67,52,50,52,52,48,52,53,48,48,30,45,49,39,35,57,32,16,66,88,12,43,68,48,36,55,52,56,46,43,58,54,51,51,49,49,42,67,76,51,31,69,91,82,35,71,34,69,74,38,34,36,37,21,50,55,30,59,62,34,42,65,37,49,54,48,17,61,73,39,23,25,20,36,22,27,32,67,52,63,70,36,48,54,51,20,48,43,48,52,63,65,39,71,51,59,50,70,41,74,45,52,64,37,61,86,50,60,47,19,34,50,39,69,62,65,27,64,41,74,44,48,24,33,63,53,43,56,65,67,50,58,89,84,46,46,56,38,40,36,42,38,54,67,72,77,69,54,72,59,60,53,68,24,47,26,38,44,35,52,66,32,67,23,66,38,45,44,42,65,56,55,52,51,37,53,59,46,24,32,21,87,54,11,33,41,37,39,38,32,54,39,65,43,68,32,62,92,39,82,98,46,68,52,54,66,67,23,47,52,54,49,53,52,52,39,46,73,73,52,44,39,77,76,44,78,41,71,71,43,69,36,57,73,68,71,55,90,70,40,21,54,43,63,40,31,38,12,39,34,38,35,30,37,35,64,58,76,74,85,71,71,64,70,60,66,62,59,64,72,54,71,68,80,75,86,75,86,75,87,76,83,76,83,78,84,85,133,130,78,64,57,67,60,57,70,74,87,77,77,81,80,79,74,73,80,76,72,78,71,80,64,81,85,61,67,78,70,79,62,63,85,47,82,74,86,78,82,88,84,81,70,82,72,80,78,83,76,79,76,70,66,75,73,64,50,62,58,48,50,51,44,44,65,71,39,83,60,66,80,88,67,66,64,80,72,49,74,66,54,51,53,52,47,53,53,49,47,31,45,48,38,37,56,34,16,66,87,12,44,68,48,37,55,51,56,46,41,60,54,51,51,48,48,41,68,77,50,30,69,92,82,35,71,33,69,74,39,34,35,38,21,48,55,29,59,60,34,43,65,36,48,54,48,16,61,73,39,22,25,19,37,21,27,33,66,54,64,72,36,50,54,51,20,48,44,48,52,63,66,40,71,51,59,50,70,42,64,44,52,65,36,61,85,50,60,47,21,33,49,39,68,62,63,26,64,42,74,46,49,24,33,62,53,43,58,64,69,50,60,90,83,48,46,56,38,40,35,42,37,54,67,73,77,68,54,73,59,60,52,66,24,46,26,39,45,35,52,65,33,67,22,66,37,45,45,42,64,57,54,51,52,38,53,60,44,24,30,22,85,55,10,32,40,36,38,36,33,54,39,64,42,68,31,61,92,39,84,97,47,70,52,54,67,68,24,47,51,54,50,53,51,51,41,46,73,74,52,44,38,77,76,45,78,40,73,71,43,68,36,57,74,68,73,54,89,69,40,22,54,44,62,40,31,39,12,39,34,36,36,30,34,35,62,58,76,72,83,69,71,63,71,58,64,64,56,63,68,59,64,79,79,81,84,73,84,74,85,76,82,76,79,78,82,82,130

Sequence (736 aa):
MRFDFTGFMSRSRSNVRSVSFGASPSVTRVCCQVFCPKWPRSASVRTTTRRCCRPLFTTASTCLRILSMEDPRKVRPSSTFDMDKLKSTIKQFVRDWSEAGQVERDSCYQPIIQEIQRLFPSDQYDVSKVSVLVPGAGLGRLAWEIARLGYICQGNEWSLFMLFSSNFVLNRCEKVNALTLYPWIHQFSNNKKSSDQTRPVRFPDVNPQSLPLNSDFSMVAGDFVEVYTDSNSWDCVATCFFIDTAHNVIEYLETIWKILKPGGVWINLGPLLYHFENIANELSVELSYEDIRTAMVKLGFHIEVEKESMQTTYTENDRSMLRYVYDCVFFFFFLIPFRLKQTKTLKTALTTPSSTGGSHCLNLTFHCMRFDFTGFMSRSRSNVRSVSFGASPSVTRVCCQVFCPKWPRSASVRTTTRRCCRPLFTTASTCLRILSMEDPRKVRPSSTFDMDKLKSTIKQFVRDWSEAGQVERDSCYQPIIQEIQRLFPSDQYDVSKVSVLVPGAGLGRLAWEIARLGYICQGNEWSLFMLFSSNFVLNRCEKVNALTLYPWIHQFSNNKKSSDQTRPVRFPDVNPQSLPLNSDFSMVAGDFVEVYTDSNSWDCVATCFFIDTAHNVIEYLETIWKILKPGGVWINLGPLLYHFENIANELSVELSYEDIRTAMVKLGFHIEVEKESMQTTYTENDRSMLRYVYDCVFFFFFLIPFRLKQTKTLKTALTTPSSTGGSHCLNLTFHC

pLDDT: mean 73.73, std 31.09, range [18.59, 98.88]

Organism: Monopterus albus (NCBI:txid43700)

InterPro domains:
  IPR012901 Carnosine N-methyltransferase [PF07942] (75-332)
  IPR012901 Carnosine N-methyltransferase [PTHR12303] (71-332)
  IPR012901 Carnosine N-methyltransferase [SM01296] (72-335)
  IPR029063 S-adenosyl-L-methionine-dependent methyltransferase superfamily [G3DSA:3.40.50.150] (85-329)
  IPR029063 S-adenosyl-L-methionine-dependent methyltransferase superfamily [SSF53335] (79-333)

Secondary structure (DSSP, 8-state):
----EEE-----SS----------S-------TTS-----S--------S------THHHHHHHHHH--S-GGG-----HHHHHHHHHHHHHHHHHHSGGGHHHHHHHHHHHHHHHHHHS-TTTS-GGG-EEEEES-TTSHHHHHHHHTT-EEEEEE--HHHHHHHHHHHHH--STT-EEE-TTTT--SS-SSHHHHT--EEE-SS-GGGS-TT--EEEEES-HHHH---TT-EEEEEEES-GGG-SBHHHHHHHHHHHEEEEEEEEEEE----TTTT-TT---B---HHHHHHHHHHHTEEEEEEEEEEEE-SS--TTSSEEEEEEEEEEEEEE-------SHHHHHHTT-----------------/----EEE-----S-----------STT-----TTS-----S--------S------THHHHHHHHHH--S-GGG-----HHHHHHHHHHHHHHHHHHSGGGHHHHHHHHHHHHHHHHHHS-TTTS-GGG-EEEEES-TTSHHHHHHHHTT-EEEEEE--HHHHHHHHHHHHH--STT-EEE-TTTT--SSBSSHHHHT--EEE-SS-GGGS-TT--EEEEES-HHHH---SS-EEEEEEES-GGG-SBHHHHHHHHHHHEEEEEEEEEEE----TTTT-TT---B---HHHHHHHHHHHTEEEEEEEEEEEE-SS--TTBSEEEEEEEEEEEEEE-------HHHHHHHTT-----------------

Foldseek 3Di:
DQFDAAEPDDDPDDCPDPPPPPPDPPDDPPCLPLPDPDPDDDPPPPPDDDDPPPPPCVSVLVVVCNVPVDDPVPSDDDDPVNSVVVLQLLLVCCLQFFPNNVVQCCQFLVVLLVVCCVVAPVVVDQQLDAEEEEEPCQLPRSQLVNLLVNHQYEYEDADSSSVSNSSCQLPPFADAQPHKDQSQLPPPAQAPDPVLNRPITTGRRDGNPPRDPSGNYHYYYDDLLVPQDAFQAHQEYEYEQHLLADLDSLSVLLSRNGRHHQFHKYKYKHDNPRPCPPPPPGRHDRDDVVVVVVSNVVSQWDWDDKDQFRWHADSFSPNGNDGDIDGIIITMTTRHHPPPDDPPPVVPPVPPPDDDDDDPPPPPDPDD/DQFDAAEPDDDPDDCPDPPPPPPDPVPPPPPLPLPDPDPDDDPPPPPDDDDPPPPPCVSVLVVVCVVPVDDPVPSDDDDPVNSVVVLQLLLVCCLQFFPNNVVQCCQFLVVLLVVCCVVAPVVVDQQLPAEEEEEPCQLPRSQLVNLLVNHQYEYEDADSSSVSNSSCQLPPFADAQPHKDQSQLPPPAQAPDPVLNRPITTGRRDGNPPRDPSGNYHYYYDDLLVPQDAFQAHQEYEYTQHLLADLDSLSVLLSVNGRHHQFHKYKYKHDNPRPCPPPPPGRHDRDDVVVVVVSNVVSQWDWDDKDQFRWHADSFSPRGNDGDIDGIIITMTTRHHPPPDDPVPPVPPVPPDDDDDDPPPPPPDPDD

Radius of gyration: 32.44 Å; Cα contacts (8 Å, |Δi|>4): 1217; chains: 2; bounding box: 102×97×77 Å

Nearest PDB structures (foldseek):
  5yf0-assembly1_B  TM=9.918E-01  e=8.188E-47  Homo sapiens
  5yf1-assembly1_A  TM=9.631E-01  e=5.540E-48  Homo sapiens
  5yf0-assembly1_A  TM=9.708E-01  e=7.702E-47  Homo sapiens
  5yf1-assembly1_B  TM=9.477E-01  e=3.475E-47  Homo sapiens
  5yf2-assembly1_B  TM=9.389E-01  e=6.815E-47  Homo sapiens